Protein AF-A0A8H6Y6H4-F1 (afdb_monomer)

Secondary structure (DSSP, 8-state):
-------------------------------------------PPPP---TT-------GGGS---PPP-SS----------PPPHHHHHHTT--GGGSTT-GGGPSPP-PPTTSSHHHHHHHHHHHH---GGG-EEEEEE-TTSSHHHHHHHHHHHHHHTT-EEEEEE--TT-TTTSSSTTHHHHHHHHHHHH-HHHHHHHHHHHHHTGGGGGS-HHHHHIIIIIHHHHT-TT-SS--EEEEE-GGGSS-HHHHHHHHHHHHHHHHTTS---EEEEEE---HHHHHHHTSHHHHTTEEEEEE-SSHHHHHHHHHHHHHHHHHHHHHHHHTT----TTPSPHHHHHHHHHHTTT-HHHHHHHHHHHT-TTS-HHHHHHHHHHS-TT---TTHHHHHHHTTSS-TTHHHHHHHHHHHTTTT----S--------PPPP---------PPPP-----------PPPP-

pLDDT: mean 71.42, std 28.61, range [21.81, 98.69]

Foldseek 3Di:
DDDDDDDDDDDDDDDDDDDDDDDDDDDDDDDDDDDDDDDDDQDDDDDDDDPPDDDDDDDPVPDDPDDDDDDDDDDDDPPDPDPDWLLNLLVVLADLCFFLPRPLCPVPQAADPPAPVVVLVVLVVLLPDPDLLAQEEEEAEDPQLRQRNSLSVSLVVCVVVLQAQGEGAAAAPDPSRLACLSVLSNSLSSNLVSFVQLVVQQRVLCVVPVCLSRDDPLSSLCSSALRSLQVRVPRVDAHEYEYHALVSRPDLVRSLVVLVSVLVSSVVVSGRHRYYYYYYPDPSNVCSCPPPSNNSHYDYHYSDLDPSLLVSLLVVLVVLQVVLQVVVVVVVDHPDPCPPPPVLSVQQSVLQSSRNNSSVLLSCQLSPPVDHNVVSSVQVSPPDPPPPPNPPCVLVVVLVVAPPDVVSCVVVVVVVCVSRDPDDDDDDDDDDDDDDDDDDDDDDDDDDDDDDDDDDDDDDDDDDDD

Radius of gyration: 33.04 Å; Cα contacts (8 Å, |Δi|>4): 482; chains: 1; bounding box: 60×90×115 Å

Mean predicted aligned error: 16.74 Å

Structure (mmCIF, N/CA/C/O backbone):
data_AF-A0A8H6Y6H4-F1
#
_entry.id   AF-A0A8H6Y6H4-F1
#
loop_
_atom_site.group_PDB
_atom_site.id
_atom_site.type_symbol
_atom_site.label_atom_id
_atom_site.label_alt_id
_atom_site.label_comp_id
_atom_site.label_asym_id
_atom_site.label_entity_id
_atom_site.label_seq_id
_atom_site.pdbx_PDB_ins_code
_atom_site.Cartn_x
_atom_site.Cartn_y
_atom_site.Cartn_z
_atom_site.occupancy
_atom_site.B_iso_or_equiv
_atom_site.auth_seq_id
_atom_site.auth_comp_id
_atom_site.auth_asym_id
_atom_site.auth_atom_id
_atom_site.pdbx_PDB_model_num
ATOM 1 N N . MET A 1 1 ? 37.722 -38.431 31.604 1.00 31.05 1 MET A N 1
ATOM 2 C CA . MET A 1 1 ? 38.647 -39.088 32.553 1.00 31.05 1 MET A CA 1
ATOM 3 C C . MET A 1 1 ? 38.162 -38.817 33.965 1.00 31.05 1 MET A C 1
ATOM 5 O O . MET A 1 1 ? 37.673 -37.725 34.208 1.00 31.05 1 MET A O 1
ATOM 9 N N . VAL A 1 2 ? 38.359 -39.797 34.847 1.00 23.58 2 VAL A N 1
ATOM 10 C CA . VAL A 1 2 ? 38.025 -39.835 36.283 1.00 23.58 2 VAL A CA 1
ATOM 11 C C . VAL A 1 2 ? 36.608 -40.325 36.618 1.00 23.58 2 VAL A C 1
ATOM 13 O O . VAL A 1 2 ? 35.646 -39.587 36.787 1.00 23.58 2 VAL A O 1
ATOM 16 N N . THR A 1 3 ? 36.566 -41.650 36.706 1.00 21.91 3 THR A N 1
ATOM 17 C CA . THR A 1 3 ? 35.738 -42.531 37.537 1.00 21.91 3 THR A CA 1
ATOM 18 C C . THR A 1 3 ? 35.584 -42.085 38.996 1.00 21.91 3 THR A C 1
ATOM 20 O O . THR A 1 3 ? 36.552 -41.634 39.604 1.00 21.91 3 THR A O 1
ATOM 23 N N . GLY A 1 4 ? 34.426 -42.374 39.599 1.00 23.80 4 GLY A N 1
ATOM 24 C CA . GLY A 1 4 ? 34.220 -42.347 41.050 1.00 23.80 4 GLY A CA 1
ATOM 25 C C . GLY A 1 4 ? 33.046 -43.231 41.474 1.00 23.80 4 GLY A C 1
ATOM 26 O O . GLY A 1 4 ? 31.898 -42.810 41.428 1.00 23.80 4 GLY A O 1
ATOM 27 N N . ILE A 1 5 ? 33.354 -44.472 41.854 1.00 22.20 5 ILE A N 1
ATOM 28 C CA . ILE A 1 5 ? 32.448 -45.473 42.433 1.00 22.20 5 ILE A CA 1
ATOM 29 C C . ILE A 1 5 ? 32.286 -45.192 43.932 1.00 22.20 5 ILE A C 1
ATOM 31 O O . ILE A 1 5 ? 33.297 -45.054 44.615 1.00 22.20 5 ILE A O 1
ATOM 35 N N . VAL A 1 6 ? 31.057 -45.249 44.465 1.00 23.70 6 VAL A N 1
ATOM 36 C CA . VAL A 1 6 ? 30.813 -45.704 45.848 1.00 23.70 6 VAL A CA 1
ATOM 37 C C . VAL A 1 6 ? 29.593 -46.633 45.886 1.00 23.70 6 VAL A C 1
ATOM 39 O O . VAL A 1 6 ? 28.451 -46.224 45.708 1.00 23.70 6 VAL A O 1
ATOM 42 N N . THR A 1 7 ? 29.882 -47.909 46.129 1.00 22.78 7 THR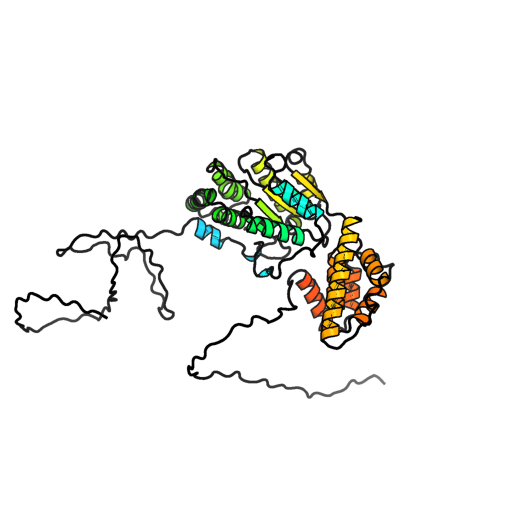 A N 1
ATOM 43 C CA . THR A 1 7 ? 29.000 -49.011 46.549 1.00 22.78 7 THR A CA 1
ATOM 44 C C . THR A 1 7 ? 28.592 -48.858 48.025 1.00 22.78 7 THR A C 1
ATOM 46 O O . THR A 1 7 ? 29.416 -48.471 48.847 1.00 22.78 7 THR A O 1
ATOM 49 N N . THR A 1 8 ? 27.369 -49.170 48.461 1.00 24.30 8 THR A N 1
ATOM 50 C CA . THR A 1 8 ? 26.893 -50.470 49.011 1.00 24.30 8 THR A CA 1
ATOM 51 C C . THR A 1 8 ? 25.542 -50.171 49.712 1.00 24.30 8 THR A C 1
ATOM 53 O O . THR A 1 8 ? 25.364 -49.068 50.212 1.00 24.30 8 THR A O 1
ATOM 56 N N . LYS A 1 9 ? 24.517 -51.033 49.755 1.00 23.69 9 LYS A N 1
ATOM 57 C CA . LYS A 1 9 ? 24.451 -52.327 50.457 1.00 23.69 9 LYS A CA 1
ATOM 58 C C . LYS A 1 9 ? 23.253 -53.159 49.964 1.00 23.69 9 LYS A C 1
ATOM 60 O O . LYS A 1 9 ? 22.159 -52.640 49.780 1.00 23.69 9 LYS A O 1
ATOM 65 N N . ARG A 1 10 ? 23.498 -54.466 49.822 1.00 25.36 10 ARG A N 1
ATOM 66 C CA . ARG A 1 10 ? 22.529 -55.557 49.618 1.00 25.36 10 ARG A CA 1
ATOM 67 C C . ARG A 1 10 ? 21.815 -55.947 50.922 1.00 25.36 10 ARG A C 1
ATOM 69 O O . ARG A 1 10 ? 22.465 -56.005 51.962 1.00 25.36 10 ARG A O 1
ATOM 76 N N . SER A 1 11 ? 20.579 -56.424 50.787 1.00 25.22 11 SER A N 1
ATOM 77 C CA . SER A 1 11 ? 20.034 -57.631 51.446 1.00 25.22 11 SER A CA 1
ATOM 78 C C . SER A 1 11 ? 18.883 -58.136 50.557 1.00 25.22 11 SER A C 1
ATOM 80 O O . SER A 1 11 ? 17.987 -57.355 50.266 1.00 25.22 11 SER A O 1
ATOM 82 N N . ALA A 1 12 ? 19.054 -59.256 49.835 1.00 25.62 12 ALA A N 1
ATOM 83 C CA . ALA A 1 12 ? 18.553 -60.605 50.184 1.00 25.62 12 ALA A CA 1
ATOM 84 C C . ALA A 1 12 ? 17.013 -60.608 50.337 1.00 25.62 12 ALA A C 1
ATOM 86 O O . ALA A 1 12 ? 16.502 -59.826 51.121 1.00 25.62 12 ALA A O 1
ATOM 87 N N . SER A 1 13 ? 16.195 -61.401 49.644 1.00 26.14 13 SER A N 1
ATOM 88 C CA . SER A 1 13 ? 16.340 -62.765 49.122 1.00 26.14 13 SER A CA 1
ATOM 89 C C . SER A 1 13 ? 15.059 -63.122 48.341 1.00 26.14 13 SER A C 1
ATOM 91 O O . SER A 1 13 ? 13.969 -62.786 48.797 1.00 26.14 13 SER A O 1
ATOM 93 N N . GLU A 1 14 ? 15.184 -63.826 47.217 1.00 26.72 14 GLU A N 1
ATOM 94 C CA . GLU A 1 14 ? 14.102 -64.612 46.591 1.00 26.72 14 GLU A CA 1
ATOM 95 C C . GLU A 1 14 ? 13.807 -65.880 47.429 1.00 26.72 14 GLU A C 1
ATOM 97 O O . GLU A 1 14 ? 14.685 -66.320 48.182 1.00 26.72 14 GLU A O 1
ATOM 102 N N . PRO A 1 15 ? 12.597 -66.471 47.338 1.00 28.45 15 PRO A N 1
ATOM 103 C CA . PRO A 1 15 ? 12.405 -67.525 46.337 1.00 28.45 15 PRO A CA 1
ATOM 104 C C . PRO A 1 15 ? 11.053 -67.503 45.605 1.00 28.45 15 PRO A C 1
ATOM 106 O O . PRO A 1 15 ? 10.024 -67.065 46.114 1.00 28.45 15 PRO A O 1
ATOM 109 N N . ALA A 1 16 ? 11.110 -68.055 44.395 1.00 26.39 16 ALA A N 1
ATOM 110 C CA . ALA A 1 16 ? 10.005 -68.410 43.523 1.00 26.39 16 ALA A CA 1
ATOM 111 C C . ALA A 1 16 ? 9.009 -69.388 44.166 1.00 26.39 16 ALA A C 1
ATOM 113 O O . ALA A 1 16 ? 9.412 -70.307 44.877 1.00 26.39 16 ALA A O 1
ATOM 114 N N . LEU A 1 17 ? 7.730 -69.249 43.806 1.00 26.81 17 LEU A N 1
ATOM 115 C CA . LEU A 1 17 ? 6.757 -70.339 43.799 1.00 26.81 17 LEU A CA 1
ATOM 116 C C . LEU A 1 17 ? 5.794 -70.151 42.622 1.00 26.81 17 LEU A C 1
ATOM 118 O O . LEU A 1 17 ? 5.051 -69.176 42.536 1.00 26.81 17 LEU A O 1
ATOM 122 N N . ASP A 1 18 ? 5.879 -71.126 41.727 1.00 24.56 18 ASP A N 1
ATOM 123 C CA . ASP A 1 18 ? 4.984 -71.434 40.621 1.00 24.56 18 ASP A CA 1
ATOM 124 C C . ASP A 1 18 ? 3.593 -71.806 41.164 1.00 24.56 18 ASP A C 1
ATOM 126 O O . ASP A 1 18 ? 3.503 -72.597 42.106 1.00 24.56 18 ASP A O 1
ATOM 130 N N . ASN A 1 19 ? 2.511 -71.293 40.566 1.00 26.91 19 ASN A N 1
ATOM 131 C CA . ASN A 1 19 ? 1.273 -72.067 40.456 1.00 26.91 19 ASN A CA 1
ATOM 132 C C . ASN A 1 19 ? 0.303 -71.524 39.394 1.00 26.91 19 ASN A C 1
ATOM 134 O O . ASN A 1 19 ? -0.298 -70.460 39.503 1.00 26.91 19 ASN A O 1
ATOM 138 N N . THR A 1 20 ? 0.180 -72.376 38.386 1.00 25.30 20 THR A N 1
ATOM 139 C CA . THR A 1 20 ? -0.821 -72.570 37.336 1.00 25.30 20 THR A CA 1
ATOM 140 C C . THR A 1 20 ? -2.286 -72.153 37.579 1.00 25.30 20 THR A C 1
ATOM 142 O O . THR A 1 20 ? -2.821 -72.234 38.680 1.00 25.30 20 THR A O 1
ATOM 145 N N . ASN A 1 21 ? -2.936 -71.910 36.428 1.00 24.62 21 ASN A N 1
ATOM 146 C CA . ASN A 1 21 ? -4.364 -72.002 36.085 1.00 24.62 21 ASN A CA 1
ATOM 147 C C . ASN A 1 21 ? -5.289 -70.787 36.287 1.00 24.62 21 ASN A C 1
ATOM 149 O O . ASN A 1 21 ? -5.887 -70.593 37.338 1.00 24.62 21 ASN A O 1
ATOM 153 N N . SER A 1 22 ? -5.590 -70.120 35.162 1.00 24.97 22 SER A N 1
ATOM 154 C CA . SER A 1 22 ? -6.857 -70.249 34.400 1.00 24.97 22 SER A CA 1
ATOM 155 C C . SER A 1 22 ? -7.453 -68.902 33.965 1.00 24.97 22 SER A C 1
ATOM 157 O O . SER A 1 22 ? -7.607 -67.996 34.775 1.00 24.97 22 SER A O 1
ATOM 159 N N . GLY A 1 23 ? -7.849 -68.810 32.689 1.00 24.69 23 GLY A N 1
ATOM 160 C CA . GLY A 1 23 ? -8.865 -67.855 32.229 1.00 24.69 23 GLY A CA 1
ATOM 161 C C . GLY A 1 23 ? -8.412 -66.829 31.189 1.00 24.69 23 GLY A C 1
ATOM 162 O O . GLY A 1 23 ? -7.729 -65.866 31.507 1.00 24.69 23 GLY A O 1
ATOM 163 N N . ASP A 1 24 ? -8.863 -67.046 29.954 1.00 28.41 24 ASP A N 1
ATOM 164 C CA . ASP A 1 24 ? -8.923 -66.119 28.818 1.00 28.41 24 ASP A CA 1
ATOM 165 C C . ASP A 1 24 ? -9.086 -64.623 29.152 1.00 28.41 24 ASP A C 1
ATOM 167 O O . ASP A 1 24 ? -10.082 -64.238 29.759 1.00 28.41 24 ASP A O 1
ATOM 171 N N . SER A 1 25 ? -8.237 -63.764 28.566 1.00 26.22 25 SER A N 1
ATOM 172 C CA . SER A 1 25 ? -8.700 -62.532 27.898 1.00 26.22 25 SER A CA 1
ATOM 173 C C . SER A 1 25 ? -7.580 -61.806 27.138 1.00 26.22 25 SER A C 1
ATOM 175 O O . SER A 1 25 ? -6.639 -61.296 27.733 1.00 26.22 25 SER A O 1
ATOM 177 N N . ARG A 1 26 ? -7.739 -61.756 25.809 1.00 29.70 26 ARG A N 1
ATOM 178 C CA . ARG A 1 26 ? -7.339 -60.706 24.846 1.00 29.70 26 ARG A CA 1
ATOM 179 C C . ARG A 1 26 ? -6.218 -59.733 25.268 1.00 29.70 26 ARG A C 1
ATOM 181 O O . ARG A 1 26 ? -6.426 -58.853 26.093 1.00 29.70 26 ARG A O 1
ATOM 188 N N . ASN A 1 27 ? -5.102 -59.807 24.537 1.00 26.27 27 ASN A N 1
ATOM 189 C CA . ASN A 1 27 ? -4.049 -58.790 24.453 1.00 26.27 27 ASN A CA 1
ATOM 190 C C . ASN A 1 27 ? -4.620 -57.369 24.268 1.00 26.27 27 ASN A C 1
ATOM 192 O O . ASN A 1 27 ? -4.969 -56.978 23.153 1.00 26.27 27 ASN A O 1
ATOM 196 N N . SER A 1 28 ? -4.646 -56.576 25.335 1.00 26.69 28 SER A N 1
ATOM 197 C CA . SER A 1 28 ? -4.606 -55.117 25.254 1.00 26.69 28 SER A CA 1
ATOM 198 C C . SER A 1 28 ? -3.148 -54.688 25.398 1.00 26.69 28 SER A C 1
ATOM 200 O O . SER A 1 28 ? -2.573 -54.773 26.482 1.00 26.69 28 SER A O 1
ATOM 202 N N . ILE A 1 29 ? -2.529 -54.270 24.294 1.00 26.25 29 ILE A N 1
ATOM 203 C CA . ILE A 1 29 ? -1.207 -53.643 24.320 1.00 26.25 29 ILE A CA 1
ATOM 204 C C . ILE A 1 29 ? -1.395 -52.248 24.922 1.00 26.25 29 ILE A C 1
ATOM 206 O O . ILE A 1 29 ? -1.875 -51.338 24.250 1.00 26.25 29 ILE A O 1
ATOM 210 N N . SER A 1 30 ? -1.056 -52.089 26.198 1.00 25.56 30 SER A N 1
ATOM 211 C CA . SER A 1 30 ? -0.892 -50.771 26.811 1.00 25.56 30 SER A CA 1
ATOM 212 C C . SER A 1 30 ? 0.432 -50.171 26.322 1.00 25.56 30 SER A C 1
ATOM 214 O O . SER A 1 30 ? 1.448 -50.869 26.370 1.00 25.56 30 SER A O 1
ATOM 216 N N . PRO A 1 31 ? 0.480 -48.910 25.861 1.00 25.75 31 PRO A N 1
ATOM 217 C CA . PRO A 1 31 ? 1.751 -48.267 25.563 1.00 25.75 31 PRO A CA 1
ATOM 218 C C . PRO A 1 31 ? 2.523 -48.051 26.871 1.00 25.75 31 PRO A C 1
ATOM 220 O O . PRO A 1 31 ? 2.048 -47.377 27.784 1.00 25.75 31 PRO A O 1
ATOM 223 N N . ILE A 1 32 ? 3.715 -48.641 26.963 1.00 23.28 32 ILE A N 1
ATOM 224 C CA . ILE A 1 32 ? 4.702 -48.305 27.990 1.00 23.28 32 ILE A CA 1
ATOM 225 C C . ILE A 1 32 ? 5.342 -46.985 27.551 1.00 23.28 32 ILE A C 1
ATOM 227 O O . ILE A 1 32 ? 5.980 -46.932 26.502 1.00 23.28 32 ILE A O 1
ATOM 231 N N . ILE A 1 33 ? 5.148 -45.920 28.327 1.00 28.67 33 ILE A N 1
ATOM 232 C CA . ILE A 1 33 ? 5.864 -44.651 28.158 1.00 28.67 33 ILE A CA 1
ATOM 233 C C . ILE A 1 33 ? 6.841 -44.541 29.328 1.00 28.67 33 ILE A C 1
ATOM 235 O O . ILE A 1 33 ? 6.430 -44.290 30.459 1.00 28.67 33 ILE A O 1
ATOM 239 N N . GLU A 1 34 ? 8.127 -44.765 29.067 1.00 21.81 34 GLU A N 1
ATOM 240 C CA . GLU A 1 34 ? 9.200 -44.434 30.009 1.00 21.81 34 GLU A CA 1
ATOM 241 C C . GLU A 1 34 ? 9.564 -42.951 29.874 1.00 21.81 34 GLU A C 1
ATOM 243 O O . GLU A 1 34 ? 9.647 -42.422 28.764 1.00 21.81 34 GLU A O 1
ATOM 248 N N . TYR A 1 35 ? 9.794 -42.274 31.002 1.00 29.50 35 TYR A N 1
ATOM 249 C CA . TYR A 1 35 ? 10.308 -40.905 31.020 1.00 29.50 35 TYR A CA 1
ATOM 250 C C . TYR A 1 35 ? 11.391 -40.750 32.092 1.00 29.50 35 TYR A C 1
ATOM 252 O O . TYR A 1 35 ? 11.160 -41.045 33.265 1.00 29.50 35 TYR A O 1
ATOM 260 N N . GLU A 1 36 ? 12.548 -40.215 31.698 1.00 25.03 36 GLU A N 1
ATOM 261 C CA . GLU A 1 36 ? 13.530 -39.613 32.602 1.00 25.03 36 GLU A CA 1
ATOM 262 C C . GLU A 1 36 ? 13.426 -38.087 32.489 1.00 25.03 36 GLU A C 1
ATOM 264 O O . GLU A 1 36 ? 13.745 -37.496 31.460 1.00 25.03 36 GLU A O 1
ATOM 269 N N . GLY A 1 37 ? 12.975 -37.422 33.555 1.00 28.97 37 GLY A N 1
ATOM 270 C CA . GLY A 1 37 ? 12.927 -35.963 33.604 1.00 28.97 37 GLY A CA 1
ATOM 271 C C . GLY A 1 37 ? 12.685 -35.439 35.015 1.00 28.97 37 GLY A C 1
ATOM 272 O O . GLY A 1 37 ? 11.603 -35.599 35.570 1.00 28.97 37 GLY A O 1
ATOM 273 N N . ARG A 1 38 ? 13.704 -34.801 35.605 1.00 29.42 38 ARG A N 1
ATOM 274 C CA . ARG A 1 38 ? 13.594 -34.031 36.852 1.00 29.42 38 ARG A CA 1
ATOM 275 C C . ARG A 1 38 ? 13.197 -32.592 36.521 1.00 29.42 38 ARG A C 1
ATOM 277 O O . ARG A 1 38 ? 13.996 -31.877 35.925 1.00 29.42 38 ARG A O 1
ATOM 284 N N . GLY A 1 39 ? 12.029 -32.146 36.976 1.00 30.77 39 GLY A N 1
ATOM 285 C CA . GLY A 1 39 ? 11.681 -30.722 37.003 1.00 30.77 39 GLY A CA 1
ATOM 286 C C . GLY A 1 39 ? 10.178 -30.459 37.047 1.00 30.77 39 GLY A C 1
ATOM 287 O O . GLY A 1 39 ? 9.435 -30.975 36.221 1.00 30.77 39 GLY A O 1
ATOM 288 N N . ASN A 1 40 ? 9.738 -29.639 38.005 1.00 32.84 40 ASN A N 1
ATOM 289 C CA . ASN A 1 40 ? 8.357 -29.167 38.112 1.00 32.84 40 ASN A CA 1
ATOM 290 C C . ASN A 1 40 ? 8.086 -28.099 37.039 1.00 32.84 40 ASN A C 1
ATOM 292 O O . ASN A 1 40 ? 8.484 -26.947 37.201 1.00 32.84 40 ASN A O 1
ATOM 296 N N . GLY A 1 41 ? 7.395 -28.475 35.966 1.00 28.98 41 GLY A N 1
ATOM 297 C CA . GLY A 1 41 ? 6.885 -27.563 34.943 1.00 28.98 41 GLY A CA 1
ATOM 298 C C . GLY A 1 41 ? 5.730 -28.214 34.184 1.00 28.98 41 GLY A C 1
ATOM 299 O O . GLY A 1 41 ? 5.755 -29.418 33.944 1.00 28.98 41 GLY A O 1
ATOM 300 N N . ALA A 1 42 ? 4.693 -27.439 33.859 1.00 29.33 42 ALA A N 1
ATOM 301 C CA . ALA A 1 42 ? 3.550 -27.915 33.085 1.00 29.33 42 ALA A CA 1
ATOM 302 C C . ALA A 1 42 ? 4.004 -28.373 31.687 1.00 29.33 42 ALA A C 1
ATOM 304 O O . ALA A 1 42 ? 4.688 -27.632 30.984 1.00 29.33 42 ALA A O 1
ATOM 305 N N . VAL A 1 43 ? 3.622 -29.590 31.295 1.00 32.25 43 VAL A N 1
ATOM 306 C CA . VAL A 1 43 ? 3.960 -30.182 29.994 1.00 32.25 43 VAL A CA 1
ATOM 307 C C . VAL A 1 43 ? 2.714 -30.151 29.111 1.00 32.25 43 VAL A C 1
ATOM 309 O O . VAL A 1 43 ? 1.717 -30.800 29.423 1.00 32.25 43 VAL A O 1
ATOM 312 N N . CYS A 1 44 ? 2.762 -29.396 28.013 1.00 27.83 44 CYS A N 1
ATOM 313 C CA . CYS A 1 44 ? 1.753 -29.466 26.957 1.00 27.83 44 CYS A CA 1
ATOM 314 C C . CYS A 1 44 ? 2.091 -30.626 26.014 1.00 27.83 44 CYS A C 1
ATOM 316 O O . CYS A 1 44 ? 3.171 -30.647 25.427 1.00 27.83 44 CYS A O 1
ATOM 318 N N . PHE A 1 45 ? 1.159 -31.561 25.837 1.00 33.19 45 PHE A N 1
ATOM 319 C CA . PHE A 1 45 ? 1.259 -32.603 24.816 1.00 33.19 45 PHE A CA 1
ATOM 320 C C . PHE A 1 45 ? 0.418 -32.209 23.601 1.00 33.19 45 PHE A C 1
ATOM 322 O O . PHE A 1 45 ? -0.785 -31.982 23.725 1.00 33.19 45 PHE A O 1
ATOM 329 N N . THR A 1 46 ? 1.033 -32.160 22.421 1.00 28.44 46 THR A N 1
ATOM 330 C CA . THR A 1 46 ? 0.320 -32.173 21.139 1.00 28.44 46 THR A CA 1
ATOM 331 C C . THR A 1 46 ? 0.284 -33.616 20.621 1.00 28.44 46 THR A C 1
ATOM 333 O O . THR A 1 46 ? 1.319 -34.288 20.633 1.00 28.44 46 THR A O 1
ATOM 336 N N . PRO A 1 47 ? -0.868 -34.157 20.183 1.00 28.86 47 PRO A N 1
ATOM 337 C CA . PRO A 1 47 ? -0.894 -35.494 19.602 1.00 28.86 47 PRO A CA 1
ATOM 338 C C . PRO A 1 47 ? -0.192 -35.472 18.238 1.00 28.86 47 PRO A C 1
ATOM 340 O O . PRO A 1 47 ? -0.660 -34.820 17.306 1.00 28.86 47 PRO A O 1
ATOM 343 N N . SER A 1 48 ? 0.919 -36.197 18.106 1.00 25.84 48 SER A N 1
ATOM 344 C CA . SER A 1 48 ? 1.491 -36.541 16.801 1.00 25.84 48 SER A CA 1
ATOM 345 C C . SER A 1 48 ? 0.690 -37.706 16.216 1.00 25.84 48 SER A C 1
ATOM 347 O O . SER A 1 48 ? 0.687 -38.803 16.779 1.00 25.84 48 SER A O 1
ATOM 349 N N . MET A 1 49 ? -0.032 -37.471 15.117 1.00 30.00 49 MET A N 1
ATOM 350 C CA . MET A 1 49 ? -0.696 -38.541 14.370 1.00 30.00 49 MET A CA 1
ATOM 351 C C . MET A 1 49 ? 0.319 -39.255 13.472 1.00 30.00 49 MET A C 1
ATOM 353 O O . MET A 1 49 ? 0.875 -38.661 12.551 1.00 30.00 49 MET A O 1
ATOM 357 N N . HIS A 1 50 ? 0.543 -40.543 13.735 1.00 27.36 50 HIS A N 1
ATOM 358 C CA . HIS A 1 50 ? 1.294 -41.435 12.849 1.00 27.36 50 HIS A CA 1
ATOM 359 C C . HIS A 1 50 ? 0.424 -41.805 11.622 1.00 27.36 50 HIS A C 1
ATOM 361 O O . HIS A 1 50 ? -0.787 -41.963 11.796 1.00 27.36 50 HIS A O 1
ATOM 367 N N . PRO A 1 51 ? 0.980 -42.006 10.407 1.00 28.94 51 PRO A N 1
ATOM 368 C CA . PRO A 1 51 ? 0.186 -42.056 9.168 1.00 28.94 51 PRO A CA 1
ATOM 369 C C . PRO A 1 51 ? -0.748 -43.266 8.974 1.00 28.94 51 PRO A C 1
ATOM 371 O O . PRO A 1 51 ? -1.456 -43.299 7.976 1.00 28.94 51 PRO A O 1
ATOM 374 N N . ASP A 1 52 ? -0.792 -44.234 9.898 1.00 31.98 52 ASP A N 1
ATOM 375 C CA . ASP A 1 52 ? -1.509 -45.511 9.703 1.00 31.98 52 ASP A CA 1
ATOM 376 C C . ASP A 1 52 ? -2.611 -45.819 10.741 1.00 31.98 52 ASP A C 1
ATOM 378 O O . ASP A 1 52 ? -3.150 -46.928 10.783 1.00 31.98 52 ASP A O 1
ATOM 382 N N . ALA A 1 53 ? -3.016 -44.855 11.573 1.00 32.25 53 ALA A N 1
ATOM 383 C CA . ALA A 1 53 ? -4.120 -45.066 12.513 1.00 32.25 53 ALA A CA 1
ATOM 384 C C . ALA A 1 53 ? -5.483 -44.783 11.850 1.00 32.25 53 ALA A C 1
ATOM 386 O O . ALA A 1 53 ? -5.898 -43.635 11.696 1.00 32.25 53 ALA A O 1
ATOM 387 N N . ARG A 1 54 ? -6.199 -45.848 11.461 1.00 31.64 54 ARG A N 1
ATOM 388 C CA . ARG A 1 54 ? -7.611 -45.784 11.036 1.00 31.64 54 ARG A CA 1
ATOM 389 C C . ARG A 1 54 ? -8.478 -45.139 12.122 1.00 31.64 54 ARG A C 1
ATOM 391 O O . ARG A 1 54 ? -8.320 -45.455 13.296 1.00 31.64 54 ARG A O 1
ATOM 398 N N . GLU A 1 55 ? -9.409 -44.286 11.689 1.00 37.28 55 GLU A N 1
ATOM 399 C CA . GLU A 1 55 ? -10.373 -43.532 12.502 1.00 37.28 55 GLU A CA 1
ATOM 400 C C . GLU A 1 55 ? -10.912 -44.310 13.718 1.00 37.28 55 GLU A C 1
ATOM 402 O O . GLU A 1 55 ? -11.846 -45.107 13.616 1.00 37.28 55 GLU A O 1
ATOM 407 N N . SER A 1 56 ? -10.383 -44.010 14.902 1.00 33.78 56 SER A N 1
ATOM 408 C CA . SER A 1 56 ? -11.080 -44.242 16.163 1.00 33.78 56 SER A CA 1
ATOM 409 C C . SER A 1 56 ? -11.502 -42.887 16.720 1.00 33.78 56 SER A C 1
ATOM 411 O O . SER A 1 56 ? -10.653 -42.061 17.057 1.00 33.78 56 SER A O 1
ATOM 413 N N . ARG A 1 57 ? -12.817 -42.643 16.790 1.00 31.39 57 ARG A N 1
ATOM 414 C CA . ARG A 1 57 ? -13.392 -41.459 17.444 1.00 31.39 57 ARG A CA 1
ATOM 415 C C . ARG A 1 57 ? -12.886 -41.393 18.881 1.00 31.39 57 ARG A C 1
ATOM 417 O O . ARG A 1 57 ? -13.230 -42.250 19.686 1.00 31.39 57 ARG A O 1
ATOM 424 N N . PHE A 1 58 ? -12.096 -40.374 19.191 1.00 37.62 58 PHE A N 1
ATOM 425 C CA . PHE A 1 58 ? -11.699 -40.075 20.559 1.00 37.62 58 PHE A CA 1
ATOM 426 C C . PHE A 1 58 ? -12.853 -39.319 21.230 1.00 37.62 58 PHE A C 1
ATOM 428 O O . PHE A 1 58 ? -13.210 -38.227 20.787 1.00 37.62 58 PHE A O 1
ATOM 435 N N . ASN A 1 59 ? -13.482 -39.908 22.248 1.00 33.44 59 ASN A N 1
ATOM 436 C CA . ASN A 1 59 ? -14.508 -39.235 23.039 1.00 33.44 59 ASN A CA 1
ATOM 437 C C . ASN A 1 59 ? -13.838 -38.608 24.279 1.00 33.44 59 ASN A C 1
ATOM 439 O O . ASN A 1 59 ? -13.212 -39.337 25.048 1.00 33.44 59 ASN A O 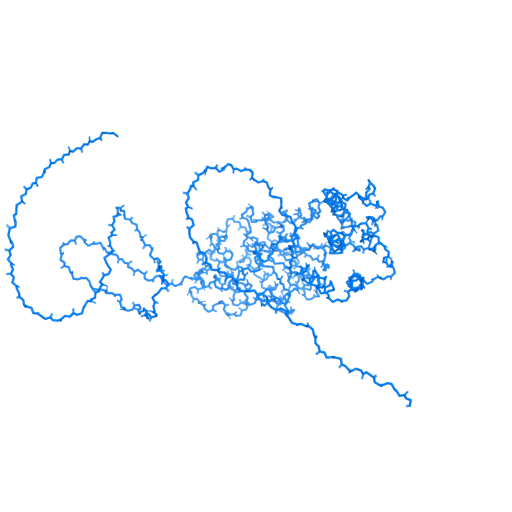1
ATOM 443 N N . PRO A 1 60 ? -13.953 -37.289 24.528 1.00 36.62 60 PRO A N 1
ATOM 444 C CA . PRO A 1 60 ? -13.318 -36.633 25.680 1.00 36.62 60 PRO A CA 1
ATOM 445 C C . PRO A 1 60 ? -13.755 -37.178 27.051 1.00 36.62 60 PRO A C 1
ATOM 447 O O . PRO A 1 60 ? -13.103 -36.903 28.054 1.00 36.62 60 PRO A O 1
ATOM 450 N N . ALA A 1 61 ? -14.851 -37.942 27.100 1.00 38.78 61 ALA A N 1
ATOM 451 C CA . ALA A 1 61 ? -15.354 -38.603 28.302 1.00 38.78 61 ALA A CA 1
ATOM 452 C C . ALA A 1 61 ? -14.600 -39.898 28.676 1.00 38.78 61 ALA A C 1
ATOM 454 O O . ALA A 1 61 ? -14.793 -40.395 29.782 1.00 38.78 61 ALA A O 1
ATOM 455 N N . ASP A 1 62 ? -13.737 -40.424 27.799 1.00 38.59 62 ASP A N 1
ATOM 456 C CA . ASP A 1 62 ? -13.027 -41.696 28.014 1.00 38.59 62 ASP A CA 1
ATOM 457 C C . ASP A 1 62 ? -11.669 -41.524 28.725 1.00 38.59 62 ASP A C 1
ATOM 459 O O . ASP A 1 62 ? -10.898 -42.477 28.847 1.00 38.59 62 ASP A O 1
ATOM 463 N N . ILE A 1 63 ? -11.354 -40.320 29.220 1.00 41.75 63 ILE A N 1
ATOM 464 C CA . ILE A 1 63 ? -10.172 -40.099 30.063 1.00 41.75 63 ILE A CA 1
ATOM 465 C C . ILE A 1 63 ? -10.459 -40.714 31.445 1.00 41.75 63 ILE A C 1
ATOM 467 O O . ILE A 1 63 ? -11.391 -40.264 32.117 1.00 41.75 63 ILE A O 1
ATOM 471 N N . PRO A 1 64 ? -9.684 -41.709 31.918 1.00 35.12 64 PRO A N 1
ATOM 472 C CA . PRO A 1 64 ? -9.923 -42.310 33.224 1.00 35.12 64 PRO A CA 1
ATOM 473 C C . PRO A 1 64 ? -9.735 -41.262 34.331 1.00 35.12 64 PRO A C 1
ATOM 475 O O . PRO A 1 64 ? -8.633 -40.763 34.543 1.00 35.12 64 PRO A O 1
ATOM 478 N N . THR A 1 65 ? -10.804 -40.934 35.059 1.00 37.94 65 THR A N 1
ATOM 479 C CA . THR A 1 65 ? -10.790 -39.983 36.190 1.00 37.94 65 THR A CA 1
ATOM 480 C C . THR A 1 65 ? -10.551 -40.648 37.549 1.00 37.94 65 THR A C 1
ATOM 482 O O . THR A 1 65 ? -10.631 -39.988 38.583 1.00 37.94 65 THR A O 1
ATOM 485 N N . THR A 1 66 ? -10.199 -41.936 37.579 1.00 35.09 66 THR A N 1
ATOM 486 C CA . THR A 1 66 ? -9.970 -42.678 38.829 1.00 35.09 66 THR A CA 1
ATOM 487 C C . THR A 1 66 ? -8.661 -43.453 38.781 1.00 35.09 66 THR A C 1
ATOM 489 O O . THR A 1 66 ? -8.526 -44.402 38.013 1.00 35.09 66 THR A O 1
ATOM 492 N N . PHE A 1 67 ? -7.716 -43.080 39.648 1.00 40.09 67 PHE A N 1
ATOM 493 C CA . PHE A 1 67 ? -6.543 -43.887 39.984 1.00 40.09 67 PHE A CA 1
ATOM 494 C C . PHE A 1 67 ? -6.756 -44.521 41.363 1.00 40.09 67 PHE A C 1
ATOM 496 O O . PHE A 1 67 ? -6.945 -43.811 42.351 1.00 40.09 67 PHE A O 1
ATOM 503 N N . ASN A 1 68 ? -6.719 -45.855 41.441 1.00 37.03 68 ASN A N 1
ATOM 504 C CA . ASN A 1 68 ? -6.685 -46.562 42.720 1.00 37.03 68 ASN A CA 1
ATOM 505 C C . ASN A 1 68 ? -5.273 -46.481 43.314 1.00 37.03 68 ASN A C 1
ATOM 507 O O . ASN A 1 68 ? -4.288 -46.831 42.669 1.00 37.03 68 ASN A O 1
ATOM 511 N N . SER A 1 69 ? -5.201 -45.998 44.554 1.00 35.88 69 SER A N 1
ATOM 512 C CA . SER A 1 69 ? -3.969 -45.781 45.311 1.00 35.88 69 SER A CA 1
ATOM 513 C C . SER A 1 69 ? -3.345 -47.095 45.781 1.00 35.88 69 SER A C 1
ATOM 515 O O . SER A 1 69 ? -3.983 -47.858 46.507 1.00 35.88 69 SER A O 1
ATOM 517 N N . VAL A 1 70 ? -2.068 -47.305 45.452 1.00 37.91 70 VAL A N 1
ATOM 518 C CA . VAL A 1 70 ? -1.165 -48.157 46.235 1.00 37.91 70 VAL A CA 1
ATOM 519 C C . VAL A 1 70 ? 0.141 -47.387 46.448 1.00 37.91 70 VAL A C 1
ATOM 521 O O . VAL A 1 70 ? 1.019 -47.385 45.597 1.00 37.91 70 VAL A O 1
ATOM 524 N N . GLY A 1 71 ? 0.220 -46.684 47.583 1.00 44.47 71 GLY A N 1
ATOM 525 C CA . GLY A 1 71 ? 1.455 -46.238 48.243 1.00 44.47 71 GLY A CA 1
ATOM 526 C C . GLY A 1 71 ? 2.516 -45.527 47.389 1.00 44.47 71 GLY A C 1
ATOM 527 O O . GLY A 1 71 ? 3.512 -46.134 47.014 1.00 44.47 71 GLY A O 1
ATOM 528 N N . GLY A 1 72 ? 2.382 -44.214 47.193 1.00 38.38 72 GLY A N 1
ATOM 529 C CA . GLY A 1 72 ? 3.450 -43.363 46.654 1.00 38.38 72 GLY A CA 1
ATOM 530 C C . GLY A 1 72 ? 2.984 -41.920 46.464 1.00 38.38 72 GLY A C 1
ATOM 531 O O . GLY A 1 72 ? 1.814 -41.700 46.166 1.00 38.38 72 GLY A O 1
ATOM 532 N N . ASN A 1 73 ? 3.870 -40.944 46.696 1.00 42.91 73 ASN A N 1
ATOM 533 C CA . ASN A 1 73 ? 3.574 -39.503 46.701 1.00 42.91 73 ASN A CA 1
ATOM 534 C C . ASN A 1 73 ? 2.657 -39.058 45.545 1.00 42.91 73 ASN A C 1
ATOM 536 O O . ASN A 1 73 ? 2.968 -39.248 44.370 1.00 42.91 73 ASN A O 1
ATOM 540 N N . MET A 1 74 ? 1.538 -38.423 45.902 1.00 41.78 74 MET A N 1
ATOM 541 C CA . MET A 1 74 ? 0.529 -37.938 44.965 1.00 41.78 74 MET A CA 1
ATOM 542 C C . MET A 1 74 ? 1.060 -36.716 44.205 1.00 41.78 74 MET A C 1
ATOM 544 O O . MET A 1 74 ? 1.170 -35.630 44.770 1.00 41.78 74 MET A O 1
ATOM 548 N N . THR A 1 75 ? 1.373 -36.885 42.920 1.00 48.75 75 THR A N 1
ATOM 549 C CA . THR A 1 75 ? 1.603 -35.757 42.006 1.00 48.75 75 THR A CA 1
ATOM 550 C C . THR A 1 75 ? 0.306 -35.544 41.235 1.00 48.75 75 THR A C 1
ATOM 552 O O . THR A 1 75 ? -0.060 -36.360 40.393 1.00 48.75 75 THR A O 1
ATOM 555 N N . GLN A 1 76 ? -0.447 -34.498 41.578 1.00 42.31 76 GLN A N 1
ATOM 556 C CA . GLN A 1 76 ? -1.721 -34.191 40.929 1.00 42.31 76 GLN A CA 1
ATOM 557 C C . GLN A 1 76 ? -1.450 -33.580 39.545 1.00 42.31 76 GLN A C 1
ATOM 559 O O . GLN A 1 76 ? -1.184 -32.388 39.424 1.00 42.31 76 GLN A O 1
ATOM 564 N N . LEU A 1 77 ? -1.489 -34.403 38.497 1.00 45.06 77 LEU A N 1
ATOM 565 C CA . LEU A 1 77 ? -1.459 -33.949 37.106 1.00 45.06 77 LEU A CA 1
ATOM 566 C C . LEU A 1 77 ? -2.883 -33.557 36.688 1.00 45.06 77 LEU A C 1
ATOM 568 O O . LEU A 1 77 ? -3.701 -34.413 36.357 1.00 45.06 77 LEU A O 1
ATOM 572 N N . SER A 1 78 ? -3.203 -32.261 36.728 1.00 38.97 78 SER A N 1
ATOM 573 C CA . SER A 1 78 ? -4.438 -31.745 36.133 1.00 38.97 78 SER A CA 1
ATOM 574 C C . SER A 1 78 ? -4.270 -31.668 34.615 1.00 38.97 78 SER A C 1
ATOM 576 O O . SER A 1 78 ? -3.637 -30.745 34.101 1.00 38.97 78 SER A O 1
ATOM 578 N N . ILE A 1 79 ? -4.824 -32.635 33.888 1.00 46.50 79 ILE A N 1
ATOM 579 C CA . ILE A 1 79 ? -4.937 -32.553 32.430 1.00 46.50 79 ILE A CA 1
ATOM 580 C C . ILE A 1 79 ? -6.148 -31.671 32.122 1.00 46.50 79 ILE A C 1
ATOM 582 O O . ILE A 1 79 ? -7.283 -32.140 32.080 1.00 46.50 79 ILE A O 1
ATOM 586 N N . THR A 1 80 ? -5.920 -30.372 31.951 1.00 49.31 80 THR A N 1
ATOM 587 C CA . THR A 1 80 ? -6.951 -29.470 31.434 1.00 49.31 80 THR A CA 1
ATOM 588 C C . THR A 1 80 ? -6.997 -29.653 29.923 1.00 49.31 80 THR A C 1
ATOM 590 O O . THR A 1 80 ? -6.038 -29.313 29.231 1.00 49.31 80 THR A O 1
ATOM 593 N N . ALA A 1 81 ? -8.094 -30.199 29.393 1.00 47.47 81 ALA A N 1
ATOM 594 C CA . ALA A 1 81 ? -8.366 -30.124 27.963 1.00 47.47 81 ALA A CA 1
ATOM 595 C C . ALA A 1 81 ? -8.500 -28.639 27.598 1.00 47.47 81 ALA A C 1
ATOM 597 O O . ALA A 1 81 ? -9.511 -28.007 27.906 1.00 47.47 81 ALA A O 1
ATOM 598 N N . CYS A 1 82 ? -7.447 -28.055 27.027 1.00 58.38 82 CYS A N 1
ATOM 599 C CA . CYS A 1 82 ? -7.474 -26.669 26.589 1.00 58.38 82 CYS A CA 1
ATOM 600 C C . CYS A 1 82 ? -8.420 -26.606 25.385 1.00 58.38 82 CYS A C 1
ATOM 602 O O . CYS A 1 82 ? -8.135 -27.190 24.338 1.00 58.38 82 CYS A O 1
ATOM 604 N N . GLY A 1 83 ? -9.588 -25.984 25.556 1.00 68.06 83 GLY A N 1
ATOM 605 C CA . GLY A 1 83 ? -10.463 -25.682 24.428 1.00 68.06 83 GLY A CA 1
ATOM 606 C C . GLY A 1 83 ? -9.722 -24.825 23.399 1.00 68.06 83 GLY A C 1
ATOM 607 O O . GLY A 1 83 ? -8.753 -24.150 23.737 1.00 68.06 83 GLY A O 1
ATOM 608 N N . GLU A 1 84 ? -10.174 -24.856 22.145 1.00 82.56 84 GLU A N 1
ATOM 609 C CA . GLU A 1 84 ? -9.631 -23.982 21.101 1.00 82.56 84 GLU A CA 1
ATOM 610 C C . GLU A 1 84 ? -9.656 -22.514 21.561 1.00 82.56 84 GLU A C 1
ATOM 612 O O . GLU A 1 84 ? -10.714 -22.028 21.983 1.00 82.56 84 GLU A O 1
ATOM 617 N N . SER A 1 85 ? -8.506 -21.832 21.488 1.00 91.56 85 SER A N 1
ATOM 618 C CA . SER A 1 85 ? -8.387 -20.441 21.925 1.00 91.56 85 SER A CA 1
ATOM 619 C C . SER A 1 85 ? -9.071 -19.492 20.941 1.00 91.56 85 SER A C 1
ATOM 621 O O . SER A 1 85 ? -9.220 -19.790 19.752 1.00 91.56 85 SER A O 1
ATOM 623 N N . GLY A 1 86 ? -9.465 -18.306 21.408 1.00 94.00 86 GLY A N 1
ATOM 624 C CA . GLY A 1 86 ? -10.047 -17.283 20.527 1.00 94.00 86 GLY A CA 1
ATOM 625 C C . GLY A 1 86 ? -9.124 -16.873 19.371 1.00 94.00 86 GLY A C 1
ATOM 626 O O . GLY A 1 86 ? -9.592 -16.567 18.273 1.00 94.00 86 GLY A O 1
ATOM 627 N N . ILE A 1 87 ? -7.807 -16.921 19.589 1.00 95.56 87 ILE A N 1
ATOM 628 C CA . ILE A 1 87 ? -6.805 -16.603 18.566 1.00 95.56 87 ILE A CA 1
ATOM 629 C C . ILE A 1 87 ? -6.738 -17.686 17.488 1.00 95.56 87 ILE A C 1
ATOM 631 O O . ILE A 1 87 ? -6.661 -17.344 16.309 1.00 95.56 87 ILE A O 1
ATOM 635 N N . ASP A 1 88 ? -6.860 -18.966 17.851 1.00 95.19 88 ASP A N 1
ATOM 636 C CA . ASP A 1 88 ? -6.893 -20.069 16.876 1.00 95.19 88 ASP A CA 1
ATOM 637 C C . ASP A 1 88 ? -8.106 -19.954 15.935 1.00 95.19 88 ASP A C 1
ATOM 639 O O . ASP A 1 88 ? -8.001 -20.170 14.723 1.00 95.19 88 ASP A O 1
ATOM 643 N N . ILE A 1 89 ? -9.253 -19.526 16.473 1.00 95.50 89 ILE A N 1
ATOM 644 C CA . ILE A 1 89 ? -10.477 -19.283 15.695 1.00 95.50 89 ILE A CA 1
ATOM 645 C C . ILE A 1 89 ? -10.266 -18.131 14.700 1.00 95.50 89 ILE A C 1
ATOM 647 O O . ILE A 1 89 ? -10.668 -18.226 13.532 1.00 95.50 89 ILE A O 1
ATOM 651 N N . LEU A 1 90 ? -9.624 -17.041 15.139 1.00 95.69 90 LEU A N 1
ATOM 652 C CA . LEU A 1 90 ? -9.279 -15.920 14.262 1.00 95.69 90 LEU A CA 1
ATOM 653 C C . LEU A 1 90 ? -8.285 -16.329 13.178 1.00 95.69 90 LEU A C 1
ATOM 655 O O . LEU A 1 90 ? -8.503 -15.973 12.020 1.00 95.69 90 LEU A O 1
ATOM 659 N N . TYR A 1 91 ? -7.259 -17.112 13.521 1.00 96.50 91 TYR A N 1
ATOM 660 C CA . TYR A 1 91 ? -6.235 -17.583 12.587 1.00 96.50 91 TYR A CA 1
ATOM 661 C C . TYR A 1 91 ? -6.847 -18.296 11.372 1.00 96.50 91 TYR A C 1
ATOM 663 O O . TYR A 1 91 ? -6.510 -17.992 10.230 1.00 96.50 91 TYR A O 1
ATOM 671 N N . ARG A 1 92 ? -7.848 -19.162 11.579 1.00 95.50 92 ARG A N 1
ATOM 672 C CA . ARG A 1 92 ? -8.567 -19.854 10.484 1.00 95.50 92 ARG A CA 1
ATOM 673 C C . ARG A 1 92 ? -9.334 -18.911 9.547 1.00 95.50 92 ARG A C 1
ATOM 675 O O . ARG A 1 92 ? -9.699 -19.287 8.429 1.00 95.50 92 ARG A O 1
ATOM 682 N N . SER A 1 93 ? -9.605 -17.696 10.010 1.00 94.75 93 SER A N 1
ATOM 683 C CA . SER A 1 93 ? -10.327 -16.652 9.281 1.00 94.75 93 SER A CA 1
ATOM 684 C C . SER A 1 93 ? -9.396 -15.618 8.638 1.00 94.75 93 SER A C 1
ATOM 686 O O . SER A 1 93 ? -9.893 -14.680 8.009 1.00 94.75 93 SER A O 1
ATOM 688 N N . VAL A 1 94 ? -8.075 -15.777 8.768 1.00 96.88 94 VAL A N 1
ATOM 689 C CA . VAL A 1 94 ? -7.067 -14.923 8.126 1.00 96.88 94 VAL A CA 1
ATOM 690 C C . VAL A 1 94 ? -7.037 -15.174 6.615 1.00 96.88 94 VAL A C 1
ATOM 692 O O . VAL A 1 94 ? -7.296 -16.280 6.135 1.00 96.88 94 VAL A O 1
ATOM 695 N N . VAL A 1 95 ? -6.751 -14.120 5.852 1.00 96.38 95 VAL A N 1
ATOM 696 C CA . VAL A 1 95 ? -6.448 -14.180 4.415 1.00 96.38 95 VAL A CA 1
ATOM 697 C C . VAL A 1 95 ? -4.952 -13.958 4.245 1.00 96.38 95 VAL A C 1
ATOM 699 O O . VAL A 1 95 ? -4.517 -12.812 4.154 1.00 96.38 95 VAL A O 1
ATOM 702 N N . MET A 1 96 ? -4.168 -15.039 4.226 1.00 94.94 96 MET A N 1
ATOM 703 C CA . MET A 1 96 ? -2.697 -14.983 4.151 1.00 94.94 96 MET A CA 1
ATOM 704 C C . MET A 1 96 ? -2.208 -14.238 2.901 1.00 94.94 96 MET A C 1
ATOM 706 O O . MET A 1 96 ? -1.160 -13.602 2.909 1.00 94.94 96 MET A O 1
ATOM 710 N N . GLU A 1 97 ? -2.995 -14.267 1.831 1.00 93.69 97 GLU A N 1
ATOM 711 C CA . GLU A 1 97 ? -2.733 -13.616 0.548 1.00 93.69 97 GLU A CA 1
ATOM 712 C C . GLU A 1 97 ? -2.869 -12.084 0.618 1.00 93.69 97 GLU A C 1
ATOM 714 O O . GLU A 1 97 ? -2.418 -11.375 -0.283 1.00 93.69 97 GLU A O 1
ATOM 719 N N . ALA A 1 98 ? -3.547 -11.561 1.648 1.00 94.56 98 ALA A N 1
ATOM 720 C CA . ALA A 1 98 ? -3.792 -10.130 1.839 1.00 94.56 98 ALA A CA 1
ATOM 721 C C . ALA A 1 98 ? -2.688 -9.427 2.638 1.00 94.56 98 ALA A C 1
ATOM 723 O O . ALA A 1 98 ? -2.689 -8.198 2.702 1.00 94.56 98 ALA A O 1
ATOM 724 N N . LEU A 1 99 ? -1.789 -10.181 3.273 1.00 95.62 99 LEU A N 1
ATOM 725 C CA . LEU A 1 99 ? -0.719 -9.629 4.098 1.00 95.62 99 LEU A CA 1
ATOM 726 C C . LEU A 1 99 ? 0.333 -8.942 3.219 1.00 95.62 99 LEU A C 1
ATOM 728 O O . LEU A 1 99 ? 0.519 -9.287 2.046 1.00 95.62 99 LEU A O 1
ATOM 732 N N . HIS A 1 100 ? 1.025 -7.956 3.787 1.00 93.56 100 HIS A N 1
ATOM 733 C CA . HIS A 1 100 ? 2.097 -7.260 3.083 1.00 93.56 100 HIS A CA 1
ATOM 734 C C . HIS A 1 100 ? 3.242 -8.192 2.644 1.00 93.56 100 HIS A C 1
ATOM 736 O O . HIS A 1 100 ? 3.688 -8.100 1.506 1.00 93.56 100 HIS A O 1
ATOM 742 N N . ASP A 1 101 ? 3.620 -9.143 3.492 1.00 90.88 101 ASP A N 1
ATOM 743 C CA . ASP A 1 101 ? 4.712 -10.118 3.365 1.00 90.88 101 ASP A CA 1
ATOM 744 C C . ASP A 1 101 ? 4.236 -11.488 2.840 1.00 90.88 101 ASP A C 1
ATOM 746 O O . ASP A 1 101 ? 4.876 -12.524 3.026 1.00 90.88 101 ASP A O 1
ATOM 750 N N . SER A 1 102 ? 3.075 -11.516 2.183 1.00 90.06 102 SER A N 1
ATOM 751 C CA . SER A 1 102 ? 2.523 -12.746 1.625 1.00 90.06 102 SER A CA 1
ATOM 752 C C . SER A 1 102 ? 3.399 -13.325 0.510 1.00 90.06 102 SER A C 1
ATOM 754 O O . SER A 1 102 ? 3.818 -12.611 -0.400 1.00 90.06 102 SER A O 1
ATOM 756 N N . GLY A 1 103 ? 3.570 -14.652 0.498 1.00 85.94 103 GLY A N 1
ATOM 757 C CA . GLY A 1 103 ? 4.288 -15.355 -0.570 1.00 85.94 103 GLY A CA 1
ATOM 758 C C . GLY A 1 103 ? 3.677 -15.168 -1.967 1.00 85.94 103 GLY A C 1
ATOM 759 O O . GLY A 1 103 ? 4.412 -15.155 -2.948 1.00 85.94 103 GLY A O 1
ATOM 760 N N . GLU A 1 104 ? 2.362 -14.935 -2.073 1.00 81.12 104 GLU A N 1
ATOM 761 C CA . GLU A 1 104 ? 1.704 -14.602 -3.354 1.00 81.12 104 GLU A CA 1
ATOM 762 C C . GLU A 1 104 ? 2.062 -13.210 -3.885 1.00 81.12 104 GLU A C 1
ATOM 764 O O . GLU A 1 104 ? 1.677 -12.832 -4.990 1.00 81.12 104 GLU A O 1
ATOM 769 N N . ARG A 1 105 ? 2.735 -12.402 -3.069 1.00 79.75 105 ARG A N 1
ATOM 770 C CA . ARG A 1 105 ? 3.146 -11.048 -3.420 1.00 79.75 105 ARG A CA 1
ATOM 771 C C . ARG A 1 105 ? 4.634 -10.954 -3.682 1.00 79.75 105 ARG A C 1
ATOM 773 O O . ARG A 1 105 ? 5.107 -9.851 -3.898 1.00 79.75 105 ARG A O 1
ATOM 780 N N . PHE A 1 106 ? 5.350 -12.074 -3.673 1.00 75.62 106 PHE A N 1
ATOM 781 C CA . PHE A 1 106 ? 6.754 -12.141 -4.047 1.00 75.62 106 PHE A CA 1
ATOM 782 C C . PHE A 1 106 ? 6.881 -11.861 -5.580 1.00 75.62 106 PHE A C 1
ATOM 784 O O . PHE A 1 106 ? 6.029 -12.376 -6.293 1.00 75.62 106 PHE A O 1
ATOM 791 N N . PRO A 1 107 ? 7.891 -11.075 -6.065 1.00 77.00 107 PRO A N 1
ATOM 792 C CA . PRO A 1 107 ? 8.679 -10.208 -5.230 1.00 77.00 107 PRO A CA 1
ATOM 793 C C . PRO A 1 107 ? 7.774 -9.045 -4.898 1.00 77.00 107 PRO A C 1
ATOM 795 O O . PRO A 1 107 ? 6.890 -8.673 -5.670 1.00 77.00 107 PRO A O 1
ATOM 798 N N . GLU A 1 108 ? 7.976 -8.491 -3.724 1.00 76.19 108 GLU A N 1
ATOM 799 C CA . GLU A 1 108 ? 7.098 -7.451 -3.230 1.00 76.19 108 GLU A CA 1
ATOM 800 C C . GLU A 1 108 ? 7.086 -6.258 -4.198 1.00 76.19 108 GLU A C 1
ATOM 802 O O . GLU A 1 108 ? 8.144 -5.864 -4.703 1.00 76.19 108 GLU A O 1
ATOM 807 N N . PRO A 1 109 ? 5.911 -5.683 -4.519 1.00 81.56 109 PRO A N 1
ATOM 808 C CA . PRO A 1 109 ? 5.862 -4.446 -5.284 1.00 81.56 109 PRO A CA 1
ATOM 809 C C . PRO A 1 109 ? 6.668 -3.372 -4.554 1.00 81.56 109 PRO A C 1
ATOM 811 O O . PRO A 1 109 ? 6.300 -2.978 -3.459 1.00 81.56 109 PRO A O 1
ATOM 814 N N . ALA A 1 110 ? 7.748 -2.878 -5.143 1.00 87.25 110 ALA A N 1
ATOM 815 C CA . ALA A 1 110 ? 8.591 -1.865 -4.520 1.00 87.25 110 ALA A CA 1
ATOM 816 C C . ALA A 1 110 ? 8.742 -0.662 -5.446 1.00 87.25 110 ALA A C 1
ATOM 818 O O . ALA A 1 110 ? 8.700 -0.797 -6.673 1.00 87.25 110 ALA A O 1
ATOM 819 N N . CYS A 1 111 ? 8.900 0.526 -4.862 1.00 92.19 111 CYS A N 1
ATOM 820 C CA . CYS A 1 111 ? 9.331 1.680 -5.636 1.00 92.19 111 CYS A CA 1
ATOM 821 C C . CYS A 1 111 ? 10.768 1.451 -6.106 1.00 92.19 111 CYS A C 1
ATOM 823 O O . CYS A 1 111 ? 11.582 0.836 -5.414 1.00 92.19 111 CYS A O 1
ATOM 825 N N . HIS A 1 112 ? 11.088 1.976 -7.285 1.00 92.75 112 HIS A N 1
ATOM 826 C CA . HIS A 1 112 ? 12.464 1.973 -7.760 1.00 92.75 112 HIS A CA 1
ATOM 827 C C . HIS A 1 112 ? 13.337 2.819 -6.816 1.00 92.75 112 HIS A C 1
ATOM 829 O O . HIS A 1 112 ? 12.881 3.894 -6.404 1.00 92.75 112 HIS A O 1
ATOM 835 N N . PRO A 1 113 ? 14.562 2.392 -6.461 1.00 93.25 113 PRO A N 1
ATOM 836 C CA . PRO A 1 113 ? 15.435 3.173 -5.591 1.00 93.25 113 PRO A CA 1
ATOM 837 C C . PRO A 1 113 ? 15.588 4.621 -6.070 1.00 93.25 113 PRO A C 1
ATOM 839 O O . PRO A 1 113 ? 15.823 4.873 -7.247 1.00 93.25 113 PRO A O 1
ATOM 842 N N . GLY A 1 114 ? 15.430 5.580 -5.156 1.00 91.44 114 GLY A N 1
ATOM 843 C CA . GLY A 1 114 ? 15.516 7.010 -5.475 1.00 91.44 114 GLY A CA 1
ATOM 844 C C . GLY A 1 114 ? 14.254 7.628 -6.091 1.00 91.44 114 GLY A C 1
ATOM 845 O O . GLY A 1 114 ? 14.242 8.834 -6.315 1.00 91.44 114 GLY A O 1
ATOM 846 N N . THR A 1 115 ? 13.187 6.852 -6.310 1.00 94.00 115 THR A N 1
ATOM 847 C CA . THR A 1 115 ? 11.876 7.364 -6.752 1.00 94.00 115 THR A CA 1
ATOM 848 C C . THR A 1 115 ? 10.891 7.471 -5.595 1.00 94.00 115 THR A C 1
ATOM 850 O O . THR A 1 115 ? 11.051 6.802 -4.572 1.00 94.00 115 THR A O 1
ATOM 853 N N . ARG A 1 116 ? 9.844 8.296 -5.748 1.00 94.25 116 ARG A N 1
ATOM 854 C CA . ARG A 1 116 ? 8.764 8.466 -4.758 1.00 94.25 116 ARG A CA 1
ATOM 855 C C . ARG A 1 116 ? 9.259 8.834 -3.351 1.00 94.25 116 ARG A C 1
ATOM 857 O O . ARG A 1 116 ? 8.545 8.630 -2.372 1.00 94.25 116 ARG A O 1
ATOM 864 N N 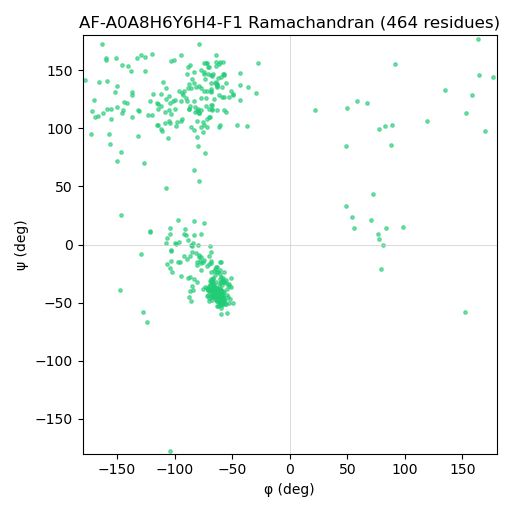. THR A 1 117 ? 10.450 9.418 -3.239 1.00 93.50 117 THR A N 1
ATOM 865 C CA . THR A 1 117 ? 11.084 9.732 -1.951 1.00 93.50 117 THR A CA 1
ATOM 866 C C . THR A 1 117 ? 10.260 10.723 -1.139 1.00 93.50 117 THR A C 1
ATOM 868 O O . THR A 1 117 ? 10.008 10.478 0.032 1.00 93.50 117 THR A O 1
ATOM 871 N N . MET A 1 118 ? 9.732 11.771 -1.779 1.00 92.69 118 MET A N 1
ATOM 872 C CA . MET A 1 118 ? 8.917 12.796 -1.116 1.00 92.69 118 MET A CA 1
ATOM 873 C C . MET A 1 118 ? 7.682 12.213 -0.414 1.00 92.69 118 MET A C 1
ATOM 875 O O . MET A 1 118 ? 7.400 12.555 0.730 1.00 92.69 118 MET A O 1
ATOM 879 N N . VAL A 1 119 ? 6.944 11.314 -1.078 1.00 95.44 119 VAL A N 1
ATOM 880 C CA . VAL A 1 119 ? 5.751 10.695 -0.475 1.00 95.44 119 VAL A CA 1
ATOM 881 C C . VAL A 1 119 ? 6.127 9.694 0.617 1.00 95.44 119 VAL A C 1
ATOM 883 O O . VAL A 1 119 ? 5.450 9.631 1.638 1.00 95.44 119 VAL A O 1
ATOM 886 N N . LEU A 1 120 ? 7.216 8.940 0.445 1.00 96.19 120 LEU A N 1
ATOM 887 C CA . LEU A 1 120 ? 7.710 8.023 1.475 1.00 96.19 120 LEU A CA 1
ATOM 888 C C . LEU A 1 120 ? 8.174 8.780 2.730 1.00 96.19 120 LEU A C 1
ATOM 890 O O . LEU A 1 120 ? 7.876 8.359 3.846 1.00 96.19 120 LEU A O 1
ATOM 894 N N . GLU A 1 121 ? 8.841 9.922 2.564 1.00 95.12 121 GLU A N 1
ATOM 895 C CA . GLU A 1 121 ? 9.246 10.802 3.664 1.00 95.12 121 GLU A CA 1
ATOM 896 C C . GLU A 1 121 ? 8.038 11.407 4.386 1.00 95.12 121 GLU A C 1
ATOM 898 O O . GLU A 1 121 ? 7.982 11.358 5.616 1.00 95.12 121 GLU A O 1
ATOM 903 N N . GLU A 1 122 ? 7.037 11.899 3.651 1.00 95.56 122 GLU A N 1
ATOM 904 C CA . GLU A 1 122 ? 5.795 12.412 4.243 1.00 95.56 122 GLU A CA 1
ATOM 905 C C . GLU A 1 122 ? 5.064 11.325 5.042 1.00 95.56 122 GLU A C 1
ATOM 907 O O . GLU A 1 122 ? 4.646 11.559 6.177 1.00 95.56 122 GLU A O 1
ATOM 912 N N . LEU A 1 123 ? 4.964 10.105 4.500 1.00 96.88 123 LEU A N 1
ATOM 913 C CA . LEU A 1 123 ? 4.393 8.963 5.216 1.00 96.88 123 LEU A CA 1
ATOM 914 C C . LEU A 1 123 ? 5.182 8.640 6.485 1.00 96.88 123 LEU A C 1
ATOM 916 O O . LEU A 1 123 ? 4.583 8.377 7.529 1.00 96.88 123 LEU A O 1
ATOM 920 N N . LYS A 1 124 ? 6.516 8.698 6.429 1.00 95.00 124 LYS A N 1
ATOM 921 C CA . LYS A 1 124 ? 7.367 8.472 7.597 1.00 95.00 124 LYS A CA 1
ATOM 922 C C . LYS A 1 124 ? 7.109 9.516 8.682 1.00 95.00 124 LYS A C 1
ATOM 924 O O . LYS A 1 124 ? 6.870 9.127 9.825 1.00 95.00 124 LYS A O 1
ATOM 929 N N . ILE A 1 125 ? 7.085 10.801 8.329 1.00 94.31 125 ILE A N 1
ATOM 930 C CA . ILE A 1 125 ? 6.792 11.912 9.251 1.00 94.31 125 ILE A CA 1
ATOM 931 C C . ILE A 1 125 ? 5.399 11.744 9.864 1.00 94.31 125 ILE A C 1
ATOM 933 O O . ILE A 1 125 ? 5.246 11.770 11.084 1.00 94.31 125 ILE A O 1
ATOM 937 N N . TRP A 1 126 ? 4.388 11.505 9.030 1.00 95.19 126 TRP A N 1
ATOM 938 C CA . TRP A 1 126 ? 3.012 11.282 9.465 1.00 95.19 126 TRP A CA 1
ATOM 939 C C . TRP A 1 126 ? 2.881 10.094 10.427 1.00 95.19 126 TRP A C 1
ATOM 941 O O . TRP A 1 126 ? 2.144 10.162 11.409 1.00 95.19 126 TRP A O 1
ATOM 951 N N . SER A 1 127 ? 3.616 9.010 10.175 1.00 93.31 127 SER A N 1
ATOM 952 C CA . SER A 1 127 ? 3.501 7.771 10.945 1.00 93.31 127 SER A CA 1
ATOM 953 C C . SER A 1 127 ? 3.992 7.878 12.393 1.00 93.31 127 SER A C 1
ATOM 955 O O . SER A 1 127 ? 3.583 7.072 13.227 1.00 93.31 127 SER A O 1
ATOM 957 N N . VAL A 1 128 ? 4.883 8.831 12.689 1.00 90.81 128 VAL A N 1
ATOM 958 C CA . VAL A 1 128 ? 5.433 9.076 14.037 1.00 90.81 128 VAL A CA 1
ATOM 959 C C . VAL A 1 128 ? 4.811 10.289 14.721 1.00 90.81 128 VAL A C 1
ATOM 961 O O . VAL A 1 128 ? 5.108 10.559 15.884 1.00 90.81 128 VAL A O 1
ATOM 964 N N . ASP A 1 129 ? 3.954 11.023 14.011 1.00 86.81 129 ASP A N 1
ATOM 965 C CA . ASP A 1 129 ? 3.181 12.111 14.589 1.00 86.81 129 ASP A CA 1
ATOM 966 C C . ASP A 1 129 ? 2.350 11.563 15.765 1.00 86.81 129 ASP A C 1
ATOM 968 O O . ASP A 1 129 ? 1.877 10.421 15.744 1.00 86.81 129 ASP A O 1
ATOM 972 N N . THR A 1 130 ? 2.154 12.363 16.807 1.00 81.62 130 THR A N 1
ATOM 973 C CA . THR A 1 130 ? 1.303 12.032 17.960 1.00 81.62 130 THR A CA 1
ATOM 974 C C . THR A 1 130 ? -0.038 12.756 17.912 1.00 81.62 130 THR A C 1
ATOM 976 O O . THR A 1 130 ? -0.917 12.457 18.718 1.00 81.62 130 THR A O 1
ATOM 979 N N . ASN A 1 131 ? -0.242 13.659 16.945 1.00 80.94 131 ASN A N 1
ATOM 980 C CA . ASN A 1 131 ? -1.487 14.393 16.784 1.00 80.94 131 ASN A CA 1
ATOM 981 C C . ASN A 1 131 ? -2.634 13.451 16.351 1.00 80.94 131 ASN A C 1
ATOM 983 O O . ASN A 1 131 ? -2.569 12.892 15.243 1.00 80.94 131 ASN A O 1
ATOM 987 N N . PRO A 1 132 ? -3.688 13.278 17.174 1.00 72.12 132 PRO A N 1
ATOM 988 C CA . PRO A 1 132 ? -4.848 12.461 16.820 1.00 72.12 132 PRO A CA 1
ATOM 989 C C . PRO A 1 132 ? -5.659 13.041 15.648 1.00 72.12 132 PRO A C 1
ATOM 991 O O . PRO A 1 132 ? -6.305 12.287 14.925 1.00 72.12 132 PRO A O 1
ATOM 994 N N . GLU A 1 133 ? -5.558 14.346 15.379 1.00 76.50 133 GLU A N 1
ATOM 995 C CA . GLU A 1 133 ? -6.216 15.070 14.272 1.00 76.50 133 GLU A CA 1
ATOM 996 C C . GLU A 1 133 ? -5.568 14.799 12.898 1.00 76.50 133 GLU A C 1
ATOM 998 O O . GLU A 1 133 ? -5.684 15.543 11.930 1.00 76.50 133 GLU A O 1
ATOM 1003 N N . SER A 1 134 ? -4.805 13.720 12.783 1.00 83.94 134 SER A N 1
ATOM 1004 C CA . SER A 1 134 ? -4.216 13.270 11.520 1.00 83.94 134 SER A CA 1
ATOM 1005 C C . SER A 1 134 ? -4.125 11.750 11.470 1.00 83.94 134 SER A C 1
ATOM 1007 O O . SER A 1 134 ? -3.230 11.202 10.837 1.00 83.94 134 SER A O 1
ATOM 1009 N N . ALA A 1 135 ? -4.982 11.042 12.205 1.00 92.19 135 ALA A N 1
ATOM 1010 C CA . ALA A 1 135 ? -4.915 9.592 12.353 1.00 92.19 135 ALA A CA 1
ATOM 1011 C C . ALA A 1 135 ? -5.056 8.823 11.027 1.00 92.19 135 ALA A C 1
ATOM 1013 O O . ALA A 1 135 ? -4.542 7.713 10.922 1.00 92.19 135 ALA A O 1
ATOM 1014 N N . ILE A 1 136 ? -5.705 9.400 10.013 1.00 95.31 136 ILE A N 1
ATOM 1015 C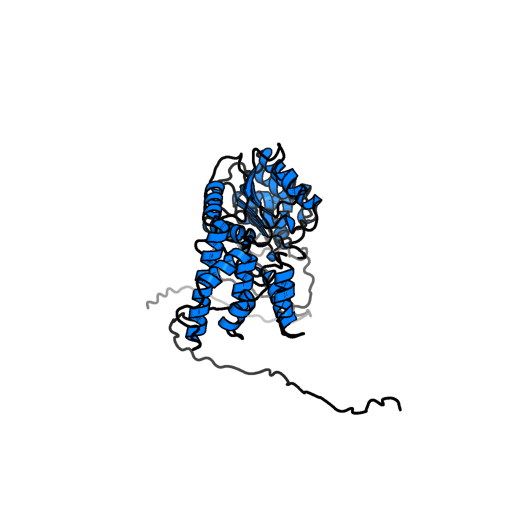 CA . ILE A 1 136 ? -5.876 8.793 8.690 1.00 95.31 136 ILE A CA 1
ATOM 1016 C C . ILE A 1 136 ? -4.985 9.516 7.673 1.00 95.31 136 ILE A C 1
ATOM 1018 O O . ILE A 1 136 ? -4.967 10.743 7.613 1.00 95.31 136 ILE A O 1
ATOM 1022 N N . MET A 1 137 ? -4.280 8.752 6.844 1.00 97.12 137 MET A N 1
ATOM 1023 C CA . MET A 1 137 ? -3.642 9.222 5.618 1.00 97.12 137 MET A CA 1
ATOM 1024 C C . MET A 1 137 ? -4.315 8.543 4.432 1.00 97.12 137 MET A C 1
ATOM 1026 O O . MET A 1 137 ? -4.303 7.316 4.321 1.00 97.12 137 MET A O 1
ATOM 1030 N N . TRP A 1 138 ? -4.876 9.334 3.526 1.00 98.06 138 TRP A N 1
ATOM 1031 C CA . TRP A 1 138 ? -5.422 8.846 2.269 1.00 98.06 138 TRP A CA 1
ATOM 1032 C C . TRP A 1 138 ? -4.483 9.186 1.111 1.00 98.06 138 TRP A C 1
ATOM 1034 O O . TRP A 1 138 ? -4.403 10.336 0.677 1.00 98.06 138 TRP A O 1
ATOM 1044 N N . LEU A 1 139 ? -3.790 8.163 0.609 1.00 98.12 139 LEU A N 1
ATOM 1045 C CA . LEU A 1 139 ? -2.918 8.226 -0.561 1.00 98.12 139 LEU A CA 1
ATOM 1046 C C . LEU A 1 139 ? -3.703 7.814 -1.812 1.00 98.12 139 LEU A C 1
ATOM 1048 O O . LEU A 1 139 ? -3.999 6.633 -2.014 1.00 98.12 139 LEU A O 1
ATOM 1052 N N . TYR A 1 140 ? -4.028 8.761 -2.684 1.00 96.00 140 TYR A N 1
ATOM 1053 C CA . TYR A 1 140 ? -4.890 8.503 -3.838 1.00 96.00 140 TYR A CA 1
ATOM 1054 C C . TYR A 1 140 ? -4.272 8.919 -5.161 1.00 96.00 140 TYR A C 1
ATOM 1056 O O . TYR A 1 140 ? -3.311 9.667 -5.212 1.00 96.00 140 TYR A O 1
ATOM 1064 N N . GLY A 1 141 ? -4.807 8.384 -6.254 1.00 89.44 141 GLY A N 1
ATOM 1065 C CA . GLY A 1 141 ? -4.330 8.675 -7.605 1.00 89.44 141 GLY A CA 1
ATOM 1066 C C . GLY A 1 141 ? -4.831 7.651 -8.614 1.00 89.44 141 GLY A C 1
ATOM 1067 O O . GLY A 1 141 ? -5.474 6.657 -8.252 1.00 89.44 141 GLY A O 1
ATOM 1068 N N . ALA A 1 142 ? -4.519 7.856 -9.890 1.00 84.12 142 ALA A N 1
ATOM 1069 C CA . ALA A 1 142 ? -4.930 6.958 -10.965 1.00 84.12 142 ALA A CA 1
ATOM 1070 C C . ALA A 1 142 ? -4.310 5.549 -10.840 1.00 84.12 142 ALA A C 1
ATOM 1072 O O . ALA A 1 142 ? -3.349 5.306 -10.095 1.00 84.12 142 ALA A O 1
ATOM 1073 N N . ALA A 1 143 ? -4.888 4.583 -11.557 1.00 82.50 143 ALA A N 1
ATOM 1074 C CA . ALA A 1 143 ? -4.309 3.246 -11.671 1.00 82.50 143 ALA A CA 1
ATOM 1075 C C . ALA A 1 143 ? -2.907 3.323 -12.302 1.00 82.50 143 ALA A C 1
ATOM 1077 O O . ALA A 1 143 ? -2.644 4.167 -13.154 1.00 82.50 143 ALA A O 1
ATOM 1078 N N . GLY A 1 144 ? -1.991 2.459 -11.858 1.00 79.44 144 GLY A N 1
ATOM 1079 C CA . GLY A 1 144 ? -0.637 2.399 -12.416 1.00 79.44 144 GLY A CA 1
ATOM 1080 C C . GLY A 1 144 ? 0.336 3.497 -11.964 1.00 79.44 144 GLY A C 1
ATOM 1081 O O . GLY A 1 144 ? 1.466 3.511 -12.439 1.00 79.44 144 GLY A O 1
ATOM 1082 N N . MET A 1 145 ? -0.046 4.384 -11.037 1.00 85.06 145 MET A N 1
ATOM 1083 C CA . MET A 1 145 ? 0.849 5.424 -10.489 1.00 85.06 145 MET A CA 1
ATOM 1084 C C . MET A 1 145 ? 1.797 4.942 -9.375 1.00 85.06 145 MET A C 1
ATOM 1086 O O . MET A 1 145 ? 2.676 5.698 -8.966 1.00 85.06 145 MET A O 1
ATOM 1090 N N . GLY A 1 146 ? 1.640 3.702 -8.895 1.00 88.25 146 GLY A N 1
ATOM 1091 C CA . GLY A 1 146 ? 2.535 3.104 -7.893 1.00 88.25 146 GLY A CA 1
ATOM 1092 C C . GLY A 1 146 ? 2.046 3.147 -6.439 1.00 88.25 146 GLY A C 1
ATOM 1093 O O . GLY A 1 146 ? 2.838 2.880 -5.545 1.00 88.25 146 GLY A O 1
ATOM 1094 N N . LYS A 1 147 ? 0.757 3.426 -6.184 1.00 93.25 147 LYS A N 1
ATOM 1095 C CA . LYS A 1 147 ? 0.169 3.431 -4.823 1.00 93.25 147 LYS A CA 1
ATOM 1096 C C . LYS A 1 147 ? 0.498 2.167 -4.018 1.00 93.25 147 LYS A C 1
ATOM 1098 O O . LYS A 1 147 ? 1.014 2.279 -2.915 1.00 93.25 147 LYS A O 1
ATOM 1103 N N . SER A 1 148 ? 0.273 0.988 -4.601 1.00 93.06 148 SER A N 1
ATOM 1104 C CA . SER A 1 148 ? 0.537 -0.292 -3.931 1.00 93.06 148 SER A CA 1
ATOM 1105 C C . SER A 1 148 ? 2.015 -0.554 -3.667 1.00 93.06 148 SER A C 1
ATOM 1107 O O . SER A 1 148 ? 2.339 -1.199 -2.678 1.00 93.06 148 SER A O 1
ATOM 1109 N N . ALA A 1 149 ? 2.916 -0.035 -4.509 1.00 94.12 149 ALA A N 1
ATOM 1110 C CA . ALA A 1 149 ? 4.357 -0.124 -4.273 1.00 94.12 149 ALA A CA 1
ATOM 1111 C C . ALA A 1 149 ? 4.792 0.782 -3.107 1.00 94.12 149 ALA A C 1
ATOM 1113 O O . ALA A 1 149 ? 5.578 0.368 -2.260 1.00 94.12 149 ALA A O 1
ATOM 1114 N N . ILE A 1 150 ? 4.212 1.984 -3.012 1.00 96.94 150 ILE A N 1
ATOM 1115 C CA . ILE A 1 150 ? 4.422 2.895 -1.878 1.00 96.94 150 ILE A CA 1
ATOM 1116 C C . ILE A 1 150 ? 3.873 2.274 -0.586 1.00 96.94 150 ILE A C 1
ATOM 1118 O O . ILE A 1 150 ? 4.577 2.241 0.418 1.00 96.94 150 ILE A O 1
ATOM 1122 N N . ALA A 1 151 ? 2.645 1.743 -0.610 1.00 97.50 151 ALA A N 1
ATOM 1123 C CA . ALA A 1 151 ? 2.034 1.088 0.547 1.00 97.50 151 ALA A CA 1
ATOM 1124 C C . ALA A 1 151 ? 2.822 -0.143 1.005 1.00 97.50 151 ALA A C 1
ATOM 1126 O O . ALA A 1 151 ? 2.959 -0.366 2.204 1.00 97.50 151 ALA A O 1
ATOM 1127 N N . GLN A 1 152 ? 3.350 -0.924 0.059 1.00 95.69 152 GLN A N 1
ATOM 1128 C CA . GLN A 1 152 ? 4.192 -2.079 0.351 1.00 95.69 152 GLN A CA 1
ATOM 1129 C C . GLN A 1 152 ? 5.484 -1.671 1.055 1.00 95.69 152 GLN A C 1
ATOM 1131 O O . GLN A 1 152 ? 5.773 -2.197 2.126 1.00 95.69 152 GLN A O 1
ATOM 1136 N N . MET A 1 153 ? 6.229 -0.717 0.488 1.00 95.62 153 MET A N 1
ATOM 1137 C CA . MET A 1 153 ? 7.461 -0.225 1.107 1.00 95.62 153 MET A CA 1
ATOM 1138 C C . MET A 1 153 ? 7.199 0.357 2.491 1.00 95.62 153 MET A C 1
ATOM 1140 O O . MET A 1 153 ? 7.880 0.004 3.445 1.00 95.62 153 MET A O 1
ATOM 1144 N N . PHE A 1 154 ? 6.164 1.187 2.618 1.00 97.56 154 PHE A N 1
ATOM 1145 C CA . PHE A 1 154 ? 5.797 1.775 3.898 1.00 97.56 154 PHE A CA 1
ATOM 1146 C C . PHE A 1 154 ? 5.426 0.713 4.943 1.00 97.56 154 PHE A C 1
ATOM 1148 O O . PHE A 1 154 ? 5.834 0.827 6.098 1.00 97.56 154 PHE A O 1
ATOM 1155 N N . ALA A 1 155 ? 4.681 -0.329 4.558 1.00 97.56 155 ALA A N 1
ATOM 1156 C CA . ALA A 1 155 ? 4.361 -1.435 5.455 1.00 97.56 155 ALA A CA 1
ATOM 1157 C C . ALA A 1 155 ? 5.629 -2.181 5.902 1.00 97.56 155 ALA A C 1
ATOM 1159 O O . ALA A 1 155 ? 5.791 -2.407 7.099 1.00 97.56 155 ALA A O 1
ATOM 1160 N N . GLY A 1 156 ? 6.539 -2.490 4.972 1.00 95.94 156 GLY A N 1
ATOM 1161 C CA . GLY A 1 156 ? 7.821 -3.133 5.276 1.00 95.94 156 GLY A CA 1
ATOM 1162 C C . GLY A 1 156 ? 8.693 -2.303 6.223 1.00 95.94 156 GLY A C 1
ATOM 1163 O O . GLY A 1 156 ? 9.178 -2.825 7.226 1.00 95.94 156 GLY A O 1
ATOM 1164 N N . ASP A 1 157 ? 8.813 -0.995 5.980 1.00 95.38 157 ASP A N 1
ATOM 1165 C CA . ASP A 1 157 ? 9.537 -0.071 6.863 1.00 95.38 157 ASP A CA 1
ATOM 1166 C C . ASP A 1 157 ? 8.910 -0.039 8.267 1.00 95.38 157 ASP A C 1
ATOM 1168 O O . ASP A 1 157 ? 9.603 -0.145 9.280 1.00 95.38 157 ASP A O 1
ATOM 1172 N N . CYS A 1 158 ? 7.578 0.035 8.350 1.00 96.31 158 CYS A N 1
ATOM 1173 C CA . CYS A 1 158 ? 6.868 0.010 9.628 1.00 96.31 158 CYS A CA 1
ATOM 1174 C C . CYS A 1 158 ? 7.019 -1.330 10.359 1.00 96.31 158 CYS A C 1
ATOM 1176 O O . CYS A 1 158 ? 7.054 -1.341 11.591 1.00 96.31 158 CYS A O 1
ATOM 1178 N N . GLN A 1 159 ? 7.090 -2.456 9.643 1.00 95.94 159 GLN A N 1
ATOM 1179 C CA . GLN A 1 159 ? 7.331 -3.771 10.239 1.00 95.94 159 GLN A CA 1
ATOM 1180 C C . GLN A 1 159 ? 8.754 -3.853 10.797 1.00 95.94 159 GLN A C 1
ATOM 1182 O O . GLN A 1 159 ? 8.932 -4.274 11.939 1.00 95.94 159 GLN A O 1
ATOM 1187 N N . ALA A 1 160 ? 9.752 -3.394 10.035 1.00 95.44 160 ALA A N 1
ATOM 1188 C CA . ALA A 1 160 ? 11.151 -3.358 10.462 1.00 95.44 160 ALA A CA 1
ATOM 1189 C C . ALA A 1 160 ? 11.361 -2.482 11.710 1.00 95.44 160 ALA A C 1
ATOM 1191 O O . ALA A 1 160 ? 12.189 -2.797 12.563 1.00 95.44 160 ALA A O 1
ATOM 1192 N N . GLU A 1 161 ? 10.579 -1.411 11.847 1.00 94.25 161 GLU A N 1
ATOM 1193 C CA . GLU A 1 161 ? 10.579 -0.532 13.019 1.00 94.25 161 GLU A CA 1
ATOM 1194 C C . GLU A 1 161 ? 9.670 -1.022 14.167 1.00 94.25 161 GLU A C 1
ATOM 1196 O O . GLU A 1 161 ? 9.598 -0.372 15.210 1.00 94.25 161 GLU A O 1
ATOM 1201 N N . GLY A 1 162 ? 8.964 -2.149 14.005 1.00 93.25 162 GLY A N 1
ATOM 1202 C CA . GLY A 1 162 ? 8.073 -2.718 15.025 1.00 93.25 162 GLY A CA 1
ATOM 1203 C C . GLY A 1 162 ? 6.779 -1.927 15.267 1.00 93.25 162 GLY A C 1
ATOM 1204 O O . GLY A 1 162 ? 6.175 -2.055 16.328 1.00 93.25 162 GLY A O 1
ATOM 1205 N N . ARG A 1 163 ? 6.355 -1.093 14.309 1.00 94.25 163 ARG A N 1
ATOM 1206 C CA . ARG A 1 163 ? 5.172 -0.210 14.404 1.00 94.25 163 ARG A CA 1
ATOM 1207 C C . ARG A 1 163 ? 3.981 -0.682 13.569 1.00 94.25 163 ARG A C 1
ATOM 1209 O O . ARG A 1 163 ? 2.857 -0.217 13.781 1.00 94.25 163 ARG A O 1
ATOM 1216 N N . LEU A 1 164 ? 4.203 -1.582 12.608 1.00 97.38 164 LEU A N 1
ATOM 1217 C CA . LEU A 1 164 ? 3.124 -2.151 11.803 1.00 97.38 164 LEU A CA 1
ATOM 1218 C C . LEU A 1 164 ? 2.227 -3.034 12.680 1.00 97.38 164 LEU A C 1
ATOM 1220 O O . LEU A 1 164 ? 2.652 -4.065 13.193 1.00 97.38 164 LEU A O 1
ATOM 1224 N N . GLY A 1 165 ? 0.972 -2.620 12.828 1.00 96.94 165 GLY A N 1
ATOM 1225 C CA . GLY A 1 165 ? -0.053 -3.371 13.538 1.00 96.94 165 GLY A CA 1
ATOM 1226 C C . GLY A 1 165 ? -0.753 -4.391 12.647 1.00 96.94 165 GLY A C 1
ATOM 1227 O O . GLY A 1 165 ? -0.936 -5.545 13.015 1.00 96.94 165 GLY A O 1
ATOM 1228 N N . ALA A 1 166 ? -1.178 -3.964 11.461 1.00 98.12 166 ALA A N 1
ATOM 1229 C CA . ALA A 1 166 ? -1.832 -4.852 10.511 1.00 98.12 166 ALA A CA 1
ATOM 1230 C C . ALA A 1 166 ? -1.773 -4.309 9.086 1.00 98.12 166 ALA A C 1
ATOM 1232 O O . ALA A 1 166 ? -1.655 -3.108 8.849 1.00 98.12 166 ALA A O 1
ATOM 1233 N N . SER A 1 167 ? -1.936 -5.202 8.119 1.00 98.38 167 SER A N 1
ATOM 1234 C CA . SER A 1 167 ? -2.064 -4.836 6.716 1.00 98.38 167 SER A CA 1
ATOM 1235 C C . SER A 1 167 ? -3.146 -5.651 6.015 1.00 98.38 167 SER A C 1
ATOM 1237 O O . SER A 1 167 ? -3.417 -6.801 6.368 1.00 98.38 167 SER A O 1
ATOM 1239 N N . PHE A 1 168 ? -3.791 -5.049 5.022 1.00 98.25 168 PHE A N 1
ATOM 1240 C CA . PHE A 1 168 ? -4.692 -5.748 4.119 1.00 98.25 168 PHE A CA 1
ATOM 1241 C C . PHE A 1 168 ? -4.605 -5.138 2.722 1.00 98.25 168 PHE A C 1
ATOM 1243 O O . PHE A 1 168 ? -5.017 -4.001 2.492 1.00 98.25 168 PHE A O 1
ATOM 1250 N N . PHE A 1 169 ? -4.084 -5.918 1.783 1.00 96.88 169 PHE A N 1
ATOM 1251 C CA . PHE A 1 169 ? -3.941 -5.540 0.386 1.00 96.88 169 PHE A CA 1
ATOM 1252 C C . PHE A 1 169 ? -5.096 -6.131 -0.408 1.00 96.88 169 PHE A C 1
ATOM 1254 O O . PHE A 1 169 ? -5.113 -7.330 -0.728 1.00 96.88 169 PHE A O 1
ATOM 1261 N N . PHE A 1 170 ? -6.077 -5.291 -0.723 1.00 94.94 170 PHE A N 1
ATOM 1262 C CA . PHE A 1 170 ? -7.210 -5.688 -1.542 1.00 94.94 170 PHE A CA 1
ATOM 1263 C C . PHE A 1 170 ? -6.748 -6.121 -2.930 1.00 94.94 170 PHE A C 1
ATOM 1265 O O . PHE A 1 170 ? -5.662 -5.784 -3.400 1.00 94.94 170 PHE A O 1
ATOM 1272 N N . ARG A 1 171 ? -7.574 -6.954 -3.561 1.00 90.19 171 ARG A N 1
ATOM 1273 C CA . ARG A 1 171 ? -7.345 -7.375 -4.936 1.00 90.19 171 ARG A CA 1
ATOM 1274 C C . ARG A 1 171 ? -8.644 -7.667 -5.653 1.00 90.19 171 ARG A C 1
ATOM 1276 O O . ARG A 1 171 ? -9.374 -8.594 -5.278 1.00 90.19 171 ARG A O 1
ATOM 1283 N N . ARG A 1 172 ? -8.920 -6.927 -6.721 1.00 86.62 172 ARG A N 1
ATOM 1284 C CA . ARG A 1 172 ? -10.143 -7.095 -7.504 1.00 86.62 172 ARG A CA 1
ATOM 1285 C C . ARG A 1 172 ? -10.164 -8.491 -8.125 1.00 86.62 172 ARG A C 1
ATOM 1287 O O . ARG A 1 172 ? -9.157 -9.002 -8.600 1.00 86.62 172 ARG A O 1
ATOM 1294 N N . GLY A 1 173 ? -11.325 -9.140 -8.088 1.00 84.12 173 GLY A N 1
ATOM 1295 C CA . GLY A 1 173 ? -11.506 -10.492 -8.631 1.00 84.12 173 GLY A CA 1
ATOM 1296 C C . GLY A 1 173 ? -11.007 -11.630 -7.731 1.00 84.12 173 GLY A C 1
ATOM 1297 O O . GLY A 1 173 ? -11.534 -12.734 -7.841 1.00 84.12 173 GLY A O 1
ATOM 1298 N N . HIS A 1 174 ? -10.106 -11.371 -6.778 1.00 87.69 174 HIS A N 1
ATOM 1299 C CA . HIS A 1 174 ? -9.655 -12.389 -5.829 1.00 87.69 174 HIS A CA 1
ATOM 1300 C C . HIS A 1 174 ? -10.790 -12.777 -4.859 1.00 87.69 174 HIS A C 1
ATOM 1302 O O . HIS A 1 174 ? -11.445 -11.884 -4.306 1.00 87.69 174 HIS A O 1
ATOM 1308 N N . PRO A 1 175 ? -11.038 -14.077 -4.603 1.00 86.94 175 PRO A N 1
ATOM 1309 C CA . PRO A 1 175 ? -12.194 -14.529 -3.824 1.00 86.94 175 PRO A CA 1
ATOM 1310 C C . PRO A 1 175 ? -12.200 -13.988 -2.390 1.00 86.94 175 PRO A C 1
ATOM 1312 O O . PRO A 1 175 ? -13.255 -13.595 -1.895 1.00 86.94 175 PRO A O 1
ATOM 1315 N N . ASN A 1 176 ? -11.023 -13.909 -1.761 1.00 90.25 176 ASN A N 1
ATOM 1316 C CA . ASN A 1 176 ? -10.879 -13.510 -0.357 1.00 90.25 176 ASN A CA 1
ATOM 1317 C C . ASN A 1 176 ? -10.361 -12.075 -0.166 1.00 90.25 176 ASN A C 1
ATOM 1319 O O . ASN A 1 176 ? -10.572 -11.496 0.893 1.00 90.25 176 ASN A O 1
ATOM 1323 N N . ARG A 1 177 ? -9.714 -11.491 -1.187 1.00 90.50 177 ARG A N 1
ATOM 1324 C CA . ARG A 1 177 ? -9.109 -10.142 -1.122 1.00 90.50 177 ARG A CA 1
ATOM 1325 C C . ARG A 1 177 ? -9.940 -9.077 -1.832 1.00 90.50 177 ARG A C 1
ATOM 1327 O O . ARG A 1 177 ? -9.700 -7.898 -1.634 1.00 90.50 177 ARG A O 1
ATOM 1334 N N . GLY A 1 178 ? -10.919 -9.466 -2.649 1.00 89.25 178 GLY A N 1
ATOM 1335 C CA . GLY A 1 178 ? -11.847 -8.541 -3.311 1.00 89.25 178 GLY A CA 1
ATOM 1336 C C . GLY A 1 178 ? -13.123 -8.278 -2.506 1.00 89.25 178 GLY A C 1
ATOM 1337 O O . GLY A 1 178 ? -14.117 -7.812 -3.062 1.00 89.25 178 GLY A O 1
ATOM 1338 N N . THR A 1 179 ? -13.156 -8.656 -1.226 1.00 93.00 179 THR A N 1
ATOM 1339 C CA . THR A 1 179 ? -14.341 -8.589 -0.363 1.00 93.00 179 THR A CA 1
ATOM 1340 C C . THR A 1 179 ? -13.955 -8.255 1.076 1.00 93.00 179 THR A C 1
ATOM 1342 O O . THR A 1 179 ? -12.852 -8.557 1.516 1.00 93.00 179 THR A O 1
ATOM 1345 N N . TRP A 1 180 ? -14.883 -7.665 1.828 1.00 94.75 180 TRP A N 1
ATOM 1346 C CA . TRP A 1 180 ? -14.694 -7.319 3.237 1.00 94.75 180 TRP A CA 1
ATOM 1347 C C . TRP A 1 180 ? -14.799 -8.513 4.196 1.00 94.75 180 TRP A C 1
ATOM 1349 O O . TRP A 1 180 ? -14.399 -8.388 5.347 1.00 94.75 180 TRP A O 1
ATOM 1359 N N . LYS A 1 181 ? -15.352 -9.657 3.757 1.00 94.44 181 LYS A N 1
ATOM 1360 C CA . LYS A 1 181 ? -15.812 -10.758 4.636 1.00 94.44 181 LYS A CA 1
ATOM 1361 C C . LYS A 1 181 ? -14.791 -11.241 5.672 1.00 94.44 181 LYS A C 1
ATOM 1363 O O . LYS A 1 181 ? -15.195 -11.748 6.710 1.00 94.44 181 LYS A O 1
ATOM 1368 N N . ARG A 1 182 ? -13.497 -11.124 5.369 1.00 95.50 182 ARG A N 1
ATOM 1369 C CA . ARG A 1 182 ? -12.387 -11.509 6.253 1.00 95.50 182 ARG A CA 1
ATOM 1370 C C . ARG A 1 182 ? -11.439 -10.353 6.581 1.00 95.50 182 ARG A C 1
ATOM 1372 O O . ARG A 1 182 ? -10.369 -10.582 7.134 1.00 95.50 182 ARG A O 1
ATOM 1379 N N . LEU A 1 183 ? -11.808 -9.118 6.241 1.00 97.81 183 LEU A N 1
ATOM 1380 C CA . LEU A 1 183 ? -11.003 -7.924 6.496 1.00 97.81 183 LEU A CA 1
ATOM 1381 C C . LEU A 1 183 ? -10.753 -7.763 7.998 1.00 97.81 183 LEU A C 1
ATOM 1383 O O . LEU A 1 183 ? -9.615 -7.813 8.449 1.00 97.81 183 LEU A O 1
ATOM 1387 N N . PHE A 1 184 ? -11.824 -7.629 8.782 1.00 97.75 184 PHE A N 1
ATOM 1388 C CA . PHE A 1 184 ? -11.720 -7.336 10.211 1.00 97.75 184 PHE A CA 1
ATOM 1389 C C . PHE A 1 184 ? -11.160 -8.508 11.016 1.00 97.75 184 PHE A C 1
ATOM 1391 O O . PHE A 1 184 ? -10.380 -8.273 11.929 1.00 97.75 184 PHE A O 1
ATOM 1398 N N . THR A 1 185 ? -11.458 -9.758 10.650 1.00 98.06 185 THR A N 1
ATOM 1399 C CA . THR A 1 185 ? -10.818 -10.928 11.276 1.00 98.06 185 THR A CA 1
ATOM 1400 C C . THR A 1 185 ? -9.315 -10.977 11.007 1.00 98.06 185 THR A C 1
ATOM 1402 O O . THR A 1 185 ? -8.540 -11.220 11.927 1.00 98.06 185 THR A O 1
ATOM 1405 N N . THR A 1 186 ? -8.888 -10.695 9.771 1.00 98.31 186 THR A N 1
ATOM 1406 C CA . THR A 1 186 ? -7.466 -10.685 9.382 1.00 98.31 186 THR A CA 1
ATOM 1407 C C . THR A 1 186 ? -6.702 -9.555 10.067 1.00 98.31 186 THR A C 1
ATOM 1409 O O . THR A 1 186 ? -5.597 -9.765 10.564 1.00 98.31 186 THR A O 1
ATOM 1412 N N . LEU A 1 187 ? -7.286 -8.358 10.118 1.00 98.44 187 LEU A N 1
ATOM 1413 C CA . LEU A 1 187 ? -6.697 -7.210 10.803 1.00 98.44 187 LEU A CA 1
ATOM 1414 C C . LEU A 1 187 ? -6.642 -7.423 12.327 1.00 98.44 187 LEU A C 1
ATOM 1416 O O . LEU A 1 187 ? -5.627 -7.113 12.940 1.00 98.44 187 LEU A O 1
ATOM 1420 N N . ALA A 1 188 ? -7.694 -7.984 12.935 1.00 97.81 188 ALA A N 1
ATOM 1421 C CA . ALA A 1 188 ? -7.739 -8.248 14.374 1.00 97.81 188 ALA A CA 1
ATOM 1422 C C . ALA A 1 188 ? -6.708 -9.296 14.805 1.00 97.81 188 ALA A C 1
ATOM 1424 O O . ALA A 1 188 ? -6.050 -9.115 15.825 1.00 97.81 188 ALA A O 1
ATOM 1425 N N . TYR A 1 189 ? -6.538 -10.362 14.014 1.00 98.31 189 TYR A N 1
ATOM 1426 C CA . TYR A 1 189 ? -5.489 -11.350 14.253 1.00 98.31 189 TYR A CA 1
ATOM 1427 C C . TYR A 1 189 ? -4.098 -10.705 14.213 1.00 98.31 189 TYR A C 1
ATOM 1429 O O . TYR A 1 189 ? -3.340 -10.848 15.167 1.00 98.31 189 TYR A O 1
ATOM 1437 N N . GLN A 1 190 ? -3.792 -9.944 13.152 1.00 98.12 190 GLN A N 1
ATOM 1438 C CA . GLN A 1 190 ? -2.503 -9.257 13.020 1.00 98.12 190 GLN A CA 1
ATOM 1439 C C . GLN A 1 190 ? -2.239 -8.330 14.213 1.00 98.12 190 GLN A C 1
ATOM 1441 O O . GLN A 1 190 ? -1.215 -8.494 14.871 1.00 98.12 190 GLN A O 1
ATOM 1446 N N . LEU A 1 191 ? -3.203 -7.474 14.574 1.00 96.56 191 LEU A N 1
ATOM 1447 C CA . LEU A 1 191 ? -3.093 -6.573 15.726 1.00 96.56 191 LEU A CA 1
ATOM 1448 C C . LEU A 1 191 ? -2.859 -7.317 17.044 1.00 96.56 191 LEU A C 1
ATOM 1450 O O . LEU A 1 191 ? -2.029 -6.892 17.839 1.00 96.56 191 LEU A O 1
ATOM 1454 N N . ALA A 1 192 ? -3.573 -8.419 17.284 1.00 96.19 192 ALA A N 1
ATOM 1455 C CA . ALA A 1 192 ? -3.400 -9.226 18.490 1.00 96.19 192 ALA A CA 1
ATOM 1456 C C . ALA A 1 192 ? -2.000 -9.856 18.572 1.00 96.19 192 ALA A C 1
ATOM 1458 O O . ALA A 1 192 ? -1.469 -10.035 19.664 1.00 96.19 192 ALA A O 1
ATOM 1459 N N . THR A 1 193 ? -1.400 -10.189 17.426 1.00 95.31 193 THR A N 1
ATOM 1460 C CA . THR A 1 193 ? -0.055 -10.780 17.362 1.00 95.31 193 THR A CA 1
ATOM 1461 C C . THR A 1 193 ? 1.076 -9.754 17.342 1.00 95.31 193 THR A C 1
ATOM 1463 O O . THR A 1 193 ? 2.173 -10.065 17.800 1.00 95.31 193 THR A O 1
ATOM 1466 N N . SER A 1 194 ? 0.834 -8.544 16.837 1.00 94.56 194 SER A N 1
ATOM 1467 C CA . SER A 1 194 ? 1.845 -7.488 16.717 1.00 94.56 194 SER A CA 1
ATOM 1468 C C . SER A 1 194 ? 1.842 -6.520 17.903 1.00 94.56 194 SER A C 1
ATOM 1470 O O . SER A 1 194 ? 2.868 -5.924 18.213 1.00 94.56 194 SER A O 1
ATOM 1472 N N . VAL A 1 195 ? 0.696 -6.352 18.572 1.00 93.25 195 VAL A N 1
ATOM 1473 C CA . VAL A 1 195 ? 0.516 -5.479 19.736 1.00 93.25 195 VAL A CA 1
ATOM 1474 C C . VAL A 1 195 ? 0.170 -6.347 20.936 1.00 93.25 195 VAL A C 1
ATOM 1476 O O . VAL A 1 195 ? -0.965 -6.802 21.099 1.00 93.25 195 VAL A O 1
ATOM 1479 N N . SER A 1 196 ? 1.160 -6.571 21.797 1.00 92.38 196 SER A N 1
ATOM 1480 C CA . SER A 1 196 ? 1.057 -7.502 22.927 1.00 92.38 196 SER A CA 1
ATOM 1481 C C . SER A 1 196 ? -0.137 -7.223 23.849 1.00 92.38 196 SER A C 1
ATOM 1483 O O . SER A 1 196 ? -0.775 -8.139 24.366 1.00 92.38 196 SER A O 1
ATOM 1485 N N . GLU A 1 197 ? -0.491 -5.951 24.003 1.00 93.38 197 GLU A N 1
ATOM 1486 C CA . GLU A 1 197 ? -1.558 -5.460 24.863 1.00 93.38 197 GLU A CA 1
ATOM 1487 C C . GLU A 1 197 ? -2.962 -5.717 24.290 1.00 93.38 197 GLU A C 1
ATOM 1489 O O . GLU A 1 197 ? -3.951 -5.629 25.021 1.00 93.38 197 GLU A O 1
ATOM 1494 N N . LEU A 1 198 ? -3.068 -6.055 23.000 1.00 94.44 198 LEU A N 1
ATOM 1495 C CA . LEU A 1 198 ? -4.327 -6.408 22.337 1.00 94.44 198 LEU A CA 1
ATOM 1496 C C . LEU A 1 198 ? -4.575 -7.918 22.285 1.00 94.44 198 LEU A C 1
ATOM 1498 O O . LEU A 1 198 ? -5.721 -8.319 22.073 1.00 94.44 198 LEU A O 1
ATOM 1502 N N . LEU A 1 199 ? -3.562 -8.753 22.542 1.00 94.88 199 LEU A N 1
ATOM 1503 C CA . LEU A 1 199 ? -3.678 -10.211 22.465 1.00 94.88 199 LEU A CA 1
ATOM 1504 C C . LEU A 1 199 ? -4.827 -10.748 23.329 1.00 94.88 199 LEU A C 1
ATOM 1506 O O . LEU A 1 199 ? -5.763 -11.361 22.819 1.00 94.88 199 LEU A O 1
ATOM 1510 N N . LEU A 1 200 ? -4.783 -10.485 24.640 1.00 95.06 200 LEU A N 1
ATOM 1511 C CA . LEU A 1 200 ? -5.780 -11.005 25.581 1.00 95.06 200 LEU A CA 1
ATOM 1512 C C . LEU A 1 200 ? -7.185 -10.416 25.356 1.00 95.06 200 LEU A C 1
ATOM 1514 O O . LEU A 1 200 ? -8.143 -11.192 25.362 1.00 95.06 200 LEU A O 1
ATOM 1518 N N . PRO A 1 201 ? -7.366 -9.093 25.156 1.00 95.31 201 PRO A N 1
ATOM 1519 C CA . PRO A 1 201 ? -8.687 -8.531 24.874 1.00 95.31 201 PRO A CA 1
ATOM 1520 C C . PRO A 1 201 ? -9.328 -9.074 23.591 1.00 95.31 201 PRO A C 1
ATOM 1522 O O . PRO A 1 201 ? -10.511 -9.415 23.608 1.00 95.31 201 PRO A O 1
ATOM 1525 N N . VAL A 1 202 ? -8.565 -9.195 22.499 1.00 96.88 202 VAL A N 1
ATOM 1526 C CA . VAL A 1 202 ? -9.071 -9.750 21.232 1.00 96.88 202 VAL A CA 1
ATOM 1527 C C . VAL A 1 202 ? -9.385 -11.237 21.383 1.00 96.88 202 VAL A C 1
ATOM 1529 O O . VAL A 1 202 ? -10.453 -11.677 20.960 1.00 96.88 202 VAL A O 1
ATOM 1532 N N . GLN A 1 203 ? -8.506 -12.002 22.038 1.00 96.75 203 GLN A N 1
ATOM 1533 C CA . GLN A 1 203 ? -8.737 -13.418 22.318 1.00 96.75 203 GLN A CA 1
ATOM 1534 C C . GLN A 1 203 ? -10.055 -13.632 23.075 1.00 96.75 203 GLN A C 1
ATOM 1536 O O . GLN A 1 203 ? -10.899 -14.411 22.630 1.00 96.75 203 GLN A O 1
ATOM 1541 N N . ARG A 1 204 ? -10.267 -12.898 24.175 1.00 95.88 204 ARG A N 1
ATOM 1542 C CA . ARG A 1 204 ? -11.494 -12.995 24.982 1.00 95.88 204 ARG A CA 1
ATOM 1543 C C . ARG A 1 204 ? -12.738 -12.623 24.188 1.00 95.88 204 ARG A C 1
ATOM 1545 O O . ARG A 1 204 ? -13.734 -13.329 24.268 1.00 95.88 204 ARG A O 1
ATOM 1552 N N . ALA A 1 205 ? -12.673 -11.573 23.367 1.00 96.50 205 ALA A N 1
ATOM 1553 C CA . ALA A 1 205 ? -13.807 -11.160 22.540 1.00 96.50 205 ALA A CA 1
ATOM 1554 C C . ALA A 1 205 ? -14.301 -12.275 21.598 1.00 96.50 205 ALA A C 1
ATOM 1556 O O . ALA A 1 205 ? -15.496 -12.352 21.300 1.00 96.50 205 ALA A O 1
ATOM 1557 N N . VAL A 1 206 ? -13.395 -13.144 21.140 1.00 97.06 206 VAL A N 1
ATOM 1558 C CA . VAL A 1 206 ? -13.714 -14.298 20.288 1.00 97.06 206 VAL A CA 1
ATOM 1559 C C . VAL A 1 206 ? -14.133 -15.512 21.115 1.00 97.06 206 VAL A C 1
ATOM 1561 O O . VAL A 1 206 ? -15.026 -16.246 20.702 1.00 97.06 206 VAL A O 1
ATOM 1564 N N . GLU A 1 207 ? -13.538 -15.729 22.286 1.00 95.44 207 GLU A N 1
ATOM 1565 C CA . GLU A 1 207 ? -13.954 -16.795 23.209 1.00 95.44 207 GLU A CA 1
ATOM 1566 C C . GLU A 1 207 ? -15.390 -16.585 23.709 1.00 95.44 207 GLU A C 1
ATOM 1568 O O . GLU A 1 207 ? -16.173 -17.538 23.729 1.00 95.44 207 GLU A O 1
ATOM 1573 N N . ASP A 1 208 ? -15.754 -15.334 24.006 1.00 95.31 208 ASP A N 1
ATOM 1574 C CA . ASP A 1 208 ? -17.096 -14.921 24.427 1.00 95.31 208 ASP A CA 1
ATOM 1575 C C . ASP A 1 208 ? -18.137 -15.053 23.299 1.00 95.31 208 ASP A C 1
ATOM 1577 O O . ASP A 1 208 ? -19.324 -15.272 23.549 1.00 95.31 208 ASP A O 1
ATOM 1581 N N . ASP A 1 209 ? -17.720 -14.911 22.037 1.00 95.81 209 ASP A N 1
ATOM 1582 C CA . ASP A 1 209 ? -18.590 -15.017 20.863 1.00 95.81 209 ASP A CA 1
ATOM 1583 C C . ASP A 1 209 ? -17.849 -15.617 19.668 1.00 95.81 209 ASP A C 1
ATOM 1585 O O . ASP A 1 209 ? -17.474 -14.920 18.725 1.00 95.81 209 ASP A O 1
ATOM 1589 N N . LYS A 1 210 ? -17.709 -16.945 19.665 1.00 94.81 210 LYS A N 1
ATOM 1590 C CA . LYS A 1 210 ? -17.004 -17.686 18.601 1.00 94.81 210 LYS A CA 1
ATOM 1591 C C . LYS A 1 210 ? -17.572 -17.440 17.201 1.00 94.81 210 LYS A C 1
ATOM 1593 O O . LYS A 1 210 ? -16.870 -17.603 16.208 1.00 94.81 210 LYS A O 1
ATOM 1598 N N . LEU A 1 211 ? -18.842 -17.038 17.103 1.00 95.94 211 LEU A N 1
ATOM 1599 C CA . LEU A 1 211 ? -19.503 -16.744 15.832 1.00 95.94 211 LEU A CA 1
ATOM 1600 C C . LEU A 1 211 ? -19.130 -15.368 15.267 1.00 95.94 211 LEU A C 1
ATOM 1602 O O . LEU A 1 211 ? -19.485 -15.091 14.122 1.00 95.94 211 LEU A O 1
ATOM 1606 N N . VAL A 1 212 ? -18.423 -14.514 16.022 1.00 97.19 212 VAL A N 1
ATOM 1607 C CA . VAL A 1 212 ? -18.049 -13.148 15.612 1.00 97.19 212 VAL A CA 1
ATOM 1608 C C . VAL A 1 212 ? -17.384 -13.113 14.234 1.00 97.19 212 VAL A C 1
ATOM 1610 O O . VAL A 1 212 ? -17.706 -12.234 13.440 1.00 97.19 212 VAL A O 1
ATOM 1613 N N . VAL A 1 213 ? -16.575 -14.122 13.894 1.00 95.69 213 VAL A N 1
ATOM 1614 C CA . VAL A 1 213 ? -15.878 -14.251 12.599 1.00 95.69 213 VAL A CA 1
ATOM 1615 C C . VAL A 1 213 ? -16.810 -14.322 11.382 1.00 95.69 213 VAL A C 1
ATOM 1617 O O . VAL A 1 213 ? -16.399 -14.011 10.268 1.00 95.69 213 VAL A O 1
ATOM 1620 N N . GLY A 1 214 ? -18.072 -14.716 11.582 1.00 94.38 214 GLY A N 1
ATOM 1621 C CA . GLY A 1 214 ? -19.104 -14.780 10.544 1.00 94.38 214 GLY A CA 1
ATOM 1622 C C . GLY A 1 214 ? -20.171 -13.689 10.653 1.00 94.38 214 GLY A C 1
ATOM 1623 O O . GLY A 1 214 ? -21.114 -13.683 9.862 1.00 94.38 214 GLY A O 1
ATOM 1624 N N . ARG A 1 215 ? -20.071 -12.784 11.636 1.00 96.75 215 ARG A N 1
ATOM 1625 C CA . ARG A 1 215 ? -21.064 -11.720 11.850 1.00 96.75 215 ARG A CA 1
ATOM 1626 C C . ARG A 1 215 ? -20.874 -10.555 10.882 1.00 96.75 215 ARG A C 1
ATOM 1628 O O . ARG A 1 215 ? -19.915 -10.493 10.117 1.00 96.75 215 ARG A O 1
ATOM 1635 N N . THR A 1 216 ? -21.826 -9.626 10.922 1.00 96.69 216 THR A N 1
ATOM 1636 C CA . THR A 1 216 ? -21.815 -8.416 10.098 1.00 96.69 216 THR A CA 1
ATOM 1637 C C . THR A 1 216 ? -20.590 -7.548 10.378 1.00 96.69 216 THR A C 1
ATOM 1639 O O . THR A 1 216 ? -20.012 -7.578 11.465 1.00 96.69 216 THR A O 1
ATOM 1642 N N . MET A 1 217 ? -20.243 -6.719 9.395 1.00 95.56 217 MET A N 1
ATOM 1643 C CA . MET A 1 217 ? -19.087 -5.829 9.440 1.00 95.56 217 MET A CA 1
ATOM 1644 C C . MET A 1 217 ? -19.057 -4.932 10.684 1.00 95.56 217 MET A C 1
ATOM 1646 O O . MET A 1 217 ? -18.041 -4.841 11.364 1.00 95.56 217 MET A O 1
ATOM 1650 N N . VAL A 1 218 ? -20.204 -4.338 11.025 1.00 96.50 218 VAL A N 1
ATOM 1651 C CA . VAL A 1 218 ? -20.361 -3.476 12.206 1.00 96.50 218 VAL A CA 1
ATOM 1652 C C . VAL A 1 218 ? -20.095 -4.248 13.500 1.00 96.50 218 VAL A C 1
ATOM 1654 O O . VAL A 1 218 ? -19.408 -3.747 14.385 1.00 96.50 218 VAL A O 1
ATOM 1657 N N . VAL A 1 219 ? -20.601 -5.482 13.613 1.00 97.19 219 VAL A N 1
ATOM 1658 C CA . VAL A 1 219 ? -20.408 -6.301 14.819 1.00 97.19 219 VAL A CA 1
ATOM 1659 C C . VAL A 1 219 ? -18.956 -6.745 14.955 1.00 97.19 219 VAL A C 1
ATOM 1661 O O . VAL A 1 219 ? -18.420 -6.695 16.061 1.00 97.19 219 VAL A O 1
ATOM 1664 N N . GLN A 1 220 ? -18.313 -7.144 13.854 1.00 97.50 220 GLN A N 1
ATOM 1665 C CA . GLN A 1 220 ? -16.887 -7.471 13.862 1.00 97.50 220 GLN A CA 1
ATOM 1666 C C . GLN A 1 220 ? -16.048 -6.266 14.284 1.00 97.50 220 GLN A C 1
ATOM 1668 O O . GLN A 1 220 ? -15.222 -6.397 15.179 1.00 97.50 220 GLN A O 1
ATOM 1673 N N . PHE A 1 221 ? -16.298 -5.086 13.714 1.00 96.06 221 PHE A N 1
ATOM 1674 C CA . PHE A 1 221 ? -15.571 -3.873 14.081 1.00 96.06 221 PHE A CA 1
ATOM 1675 C C . PHE A 1 221 ? -15.758 -3.512 15.562 1.00 96.06 221 PHE A C 1
ATOM 1677 O O . PHE A 1 221 ? -14.786 -3.291 16.280 1.00 96.06 221 PHE A O 1
ATOM 1684 N N . GLN A 1 222 ? -16.997 -3.540 16.057 1.00 95.12 222 GLN A N 1
ATOM 1685 C CA . GLN A 1 222 ? -17.290 -3.261 17.462 1.00 95.12 222 GLN A CA 1
ATOM 1686 C C . GLN A 1 222 ? -16.559 -4.233 18.401 1.00 95.12 222 GLN A C 1
ATOM 1688 O O . GLN A 1 222 ? -15.886 -3.801 19.334 1.00 95.12 222 GLN A O 1
ATOM 1693 N N . LYS A 1 223 ? -16.692 -5.544 18.164 1.00 96.31 223 LYS A N 1
ATOM 1694 C CA . LYS A 1 223 ? -16.196 -6.577 19.084 1.00 96.31 223 LYS A CA 1
ATOM 1695 C C . LYS A 1 223 ? -14.704 -6.859 18.963 1.00 96.31 223 LYS A C 1
ATOM 1697 O O . LYS A 1 223 ? -14.102 -7.225 19.961 1.00 96.31 223 LYS A O 1
ATOM 1702 N N . LEU A 1 224 ? -14.123 -6.730 17.772 1.00 96.31 224 LEU A N 1
ATOM 1703 C CA . LEU A 1 224 ? -12.717 -7.066 17.525 1.00 96.31 224 LEU A CA 1
ATOM 1704 C C . LEU A 1 224 ? -11.788 -5.844 17.570 1.00 96.31 224 LEU A C 1
ATOM 1706 O O . LEU A 1 224 ? -10.580 -6.026 17.669 1.00 96.31 224 LEU A O 1
ATOM 1710 N N . PHE A 1 225 ? -12.328 -4.619 17.521 1.00 93.69 225 PHE A N 1
ATOM 1711 C CA . PHE A 1 225 ? -11.537 -3.383 17.554 1.00 93.69 225 PHE A CA 1
ATOM 1712 C C . PHE A 1 225 ? -11.979 -2.474 18.695 1.00 93.69 225 PHE A C 1
ATOM 1714 O O . PHE A 1 225 ? -11.240 -2.306 19.657 1.00 93.69 225 PHE A O 1
ATOM 1721 N N . LEU A 1 226 ? -13.195 -1.927 18.649 1.00 92.69 226 LEU A N 1
ATOM 1722 C CA . LEU A 1 226 ? -13.594 -0.896 19.616 1.00 92.69 226 LEU A CA 1
ATOM 1723 C C . LEU A 1 226 ? -13.547 -1.399 21.064 1.00 92.69 226 LEU A C 1
ATOM 1725 O O . LEU A 1 226 ? -12.913 -0.772 21.908 1.00 92.69 226 LEU A O 1
ATOM 1729 N N . SER A 1 227 ? -14.155 -2.552 21.354 1.00 93.00 227 SER A N 1
ATOM 1730 C CA . SER A 1 227 ? -14.140 -3.115 22.708 1.00 93.00 227 SER A CA 1
ATOM 1731 C C . SER A 1 227 ? -12.734 -3.535 23.176 1.00 93.00 227 SER A C 1
ATOM 1733 O O . SER A 1 227 ? -12.373 -3.184 24.299 1.00 93.00 227 SER A O 1
ATOM 1735 N N . PRO A 1 228 ? -11.903 -4.226 22.367 1.00 93.06 228 PRO A N 1
ATOM 1736 C CA . PRO A 1 228 ? -10.520 -4.520 22.736 1.00 93.06 228 PRO A CA 1
ATOM 1737 C C . PRO A 1 228 ? -9.681 -3.282 23.056 1.00 93.06 228 PRO A C 1
ATOM 1739 O O . PRO A 1 228 ? -9.041 -3.257 24.100 1.00 93.06 228 PRO A O 1
ATOM 1742 N N . PHE A 1 229 ? -9.733 -2.234 22.231 1.00 91.50 229 PHE A N 1
ATOM 1743 C CA . PHE A 1 229 ? -8.947 -1.018 22.465 1.00 91.50 229 PHE A CA 1
ATOM 1744 C C . PHE A 1 229 ? -9.445 -0.218 23.678 1.00 91.50 229 PHE A C 1
ATOM 1746 O O . PHE A 1 229 ? -8.632 0.294 24.443 1.00 91.50 229 PHE A O 1
ATOM 1753 N N . GLN A 1 230 ? -10.758 -0.177 23.931 1.00 89.31 230 GLN A N 1
ATOM 1754 C CA . GLN A 1 230 ? -11.320 0.412 25.157 1.00 89.31 230 GLN A CA 1
ATOM 1755 C C . GLN A 1 230 ? -10.825 -0.281 26.433 1.00 89.31 230 GLN A C 1
ATOM 1757 O O . GLN A 1 230 ? -10.658 0.365 27.467 1.00 89.31 230 GLN A O 1
ATOM 1762 N N . ASN A 1 231 ? -10.570 -1.587 26.358 1.00 86.12 231 ASN A N 1
ATOM 1763 C CA . ASN A 1 231 ? -10.046 -2.381 27.467 1.00 86.12 231 ASN A CA 1
ATOM 1764 C C . ASN A 1 231 ? -8.512 -2.314 27.587 1.00 86.12 231 ASN A C 1
ATOM 1766 O O . ASN A 1 231 ? -7.950 -2.925 28.498 1.00 86.12 231 ASN A O 1
ATOM 1770 N N . THR A 1 232 ? -7.847 -1.547 26.716 1.00 86.12 232 THR A N 1
ATOM 1771 C CA . THR A 1 232 ? -6.391 -1.376 26.684 1.00 86.12 232 THR A CA 1
ATOM 1772 C C . THR A 1 232 ? -6.016 0.113 26.727 1.00 86.12 232 THR A C 1
ATOM 1774 O O . THR A 1 232 ? -5.524 0.668 25.746 1.00 86.12 232 THR A O 1
ATOM 1777 N N . PRO A 1 233 ? -6.210 0.799 27.872 1.00 76.56 233 PRO A N 1
ATOM 1778 C CA . PRO A 1 233 ? -5.942 2.237 27.988 1.00 76.56 233 PRO A CA 1
ATOM 1779 C C . PRO A 1 233 ? -4.447 2.602 27.942 1.00 76.56 233 PRO A C 1
ATOM 1781 O O . PRO A 1 233 ? -4.112 3.758 27.709 1.00 76.56 233 PRO A O 1
ATOM 1784 N N . ASN A 1 234 ? -3.550 1.633 28.156 1.00 78.88 234 ASN A N 1
ATOM 1785 C CA . ASN A 1 234 ? -2.101 1.839 28.256 1.00 78.88 234 ASN A CA 1
ATOM 1786 C C . ASN A 1 234 ? -1.352 1.308 27.021 1.00 78.88 234 ASN A C 1
ATOM 1788 O O . ASN A 1 234 ? -0.391 0.554 27.163 1.00 78.88 234 ASN A O 1
ATOM 1792 N N . LEU A 1 235 ? -1.804 1.650 25.812 1.00 82.44 235 LEU A N 1
ATOM 1793 C CA . LEU A 1 235 ? -1.053 1.325 24.595 1.00 82.44 235 LEU A CA 1
ATOM 1794 C C . LEU A 1 235 ? 0.276 2.093 24.575 1.00 82.44 235 LEU A C 1
ATOM 1796 O O . LEU A 1 235 ? 0.288 3.319 24.675 1.00 82.44 235 LEU A O 1
ATOM 1800 N N . GLN A 1 236 ? 1.393 1.374 24.433 1.00 77.44 236 GLN A N 1
ATOM 1801 C CA . GLN A 1 236 ? 2.735 1.973 24.404 1.00 77.44 236 GLN A CA 1
ATOM 1802 C C . GLN A 1 236 ? 2.976 2.836 23.160 1.00 77.44 236 GLN A C 1
ATOM 1804 O O . GLN A 1 236 ? 3.729 3.806 23.209 1.00 77.44 236 GLN A O 1
ATOM 1809 N N . SER A 1 237 ? 2.345 2.482 22.041 1.00 82.50 237 SER A N 1
ATOM 1810 C CA . SER A 1 237 ? 2.401 3.229 20.786 1.00 82.50 237 SER A CA 1
ATOM 1811 C C . SER A 1 237 ? 1.120 3.024 19.977 1.00 82.50 237 SER A C 1
ATOM 1813 O O . SER A 1 237 ? 0.366 2.080 20.222 1.00 82.50 237 SER A O 1
ATOM 1815 N N . MET A 1 238 ? 0.856 3.925 19.028 1.00 89.31 238 MET A N 1
ATOM 1816 C CA . MET A 1 238 ? -0.271 3.789 18.103 1.00 89.31 238 MET A CA 1
ATOM 1817 C C . MET A 1 238 ? 0.104 2.804 16.989 1.00 89.31 238 MET A C 1
ATOM 1819 O O . MET A 1 238 ? 1.001 3.119 16.201 1.00 89.31 238 MET A O 1
ATOM 1823 N N . PRO A 1 239 ? -0.559 1.640 16.876 1.00 93.44 239 PRO A N 1
ATOM 18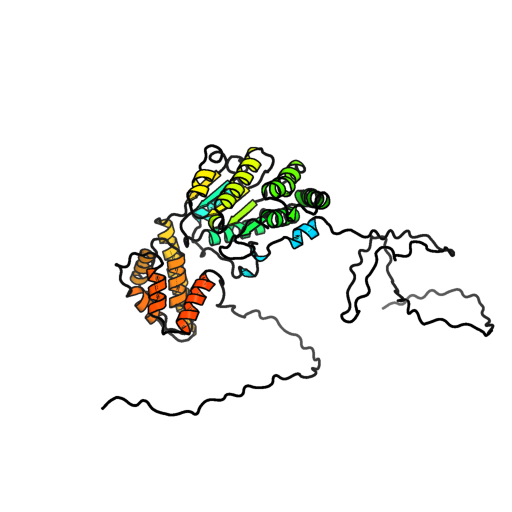24 C CA . PRO A 1 239 ? -0.265 0.708 15.800 1.00 93.44 239 PRO A CA 1
ATOM 1825 C C . PRO A 1 239 ? -0.699 1.275 14.447 1.00 93.44 239 PRO A C 1
ATOM 1827 O O . PRO A 1 239 ? -1.718 1.967 14.331 1.00 93.44 239 PRO A O 1
ATOM 1830 N N . ILE A 1 240 ? 0.067 0.939 13.410 1.00 96.81 240 ILE A N 1
ATOM 1831 C CA . ILE A 1 240 ? -0.219 1.338 12.031 1.00 96.81 240 ILE A CA 1
ATOM 1832 C C . ILE A 1 240 ? -1.022 0.245 11.329 1.00 96.81 240 ILE A C 1
ATOM 1834 O O . ILE A 1 240 ? -0.640 -0.925 11.337 1.00 96.81 240 ILE A O 1
ATOM 1838 N N . ILE A 1 241 ? -2.117 0.632 10.683 1.00 98.19 241 ILE A N 1
ATOM 1839 C CA . ILE A 1 241 ? -2.900 -0.219 9.793 1.00 98.19 241 ILE A CA 1
ATOM 1840 C C . ILE A 1 241 ? -2.746 0.287 8.359 1.00 98.19 241 ILE A C 1
ATOM 1842 O O . ILE A 1 241 ? -2.956 1.469 8.092 1.00 98.19 241 ILE A O 1
ATOM 1846 N N . VAL A 1 242 ? -2.420 -0.613 7.431 1.00 98.69 242 VAL A N 1
ATOM 1847 C CA . VAL A 1 242 ? -2.326 -0.311 5.995 1.00 98.69 242 VAL A CA 1
ATOM 1848 C C . VAL A 1 242 ? -3.445 -1.020 5.237 1.00 98.69 242 VAL A C 1
ATOM 1850 O O . VAL A 1 242 ? -3.511 -2.247 5.230 1.00 98.69 242 VAL A O 1
ATOM 1853 N N . LEU A 1 243 ? -4.312 -0.253 4.578 1.00 98.56 243 LEU A N 1
ATOM 1854 C CA . LEU A 1 243 ? -5.347 -0.741 3.668 1.00 98.56 243 LEU A CA 1
ATOM 1855 C C . LEU A 1 243 ? -5.010 -0.312 2.243 1.00 98.56 243 LEU A C 1
ATOM 1857 O O . LEU A 1 243 ? -5.274 0.824 1.847 1.00 98.56 243 LEU A O 1
ATOM 1861 N N . ASP A 1 244 ? -4.428 -1.219 1.467 1.00 97.88 244 ASP A N 1
ATOM 1862 C CA . ASP A 1 244 ? -4.062 -0.934 0.082 1.00 97.88 244 ASP A CA 1
ATOM 1863 C C . ASP A 1 244 ? -5.183 -1.327 -0.884 1.00 97.88 244 ASP A C 1
ATOM 1865 O O . ASP A 1 244 ? -5.711 -2.437 -0.808 1.00 97.88 244 ASP A O 1
ATOM 1869 N N . GLY A 1 245 ? -5.526 -0.424 -1.802 1.00 95.06 245 GLY A N 1
ATOM 1870 C CA . GLY A 1 245 ? -6.446 -0.680 -2.906 1.00 95.06 245 GLY A CA 1
ATOM 1871 C C . GLY A 1 245 ? -7.908 -0.797 -2.481 1.00 95.06 245 GLY A C 1
ATOM 1872 O O . GLY A 1 245 ? -8.604 -1.687 -2.957 1.00 95.06 245 GLY A O 1
ATOM 1873 N N . LEU A 1 246 ? -8.419 0.071 -1.601 1.00 97.75 246 LEU A N 1
ATOM 1874 C CA . LEU A 1 246 ? -9.810 -0.022 -1.120 1.00 97.75 246 LEU A CA 1
ATOM 1875 C C . LEU A 1 246 ? -10.844 -0.093 -2.267 1.00 97.75 246 LEU A C 1
ATOM 1877 O O . LEU A 1 246 ? -11.825 -0.831 -2.168 1.00 97.75 246 LEU A O 1
ATOM 1881 N N . ASP A 1 247 ? -10.595 0.606 -3.378 1.00 94.38 247 ASP A N 1
ATOM 1882 C CA . ASP A 1 247 ? -11.437 0.592 -4.586 1.00 94.38 247 ASP A CA 1
ATOM 1883 C C . ASP A 1 247 ? -11.430 -0.750 -5.355 1.00 94.38 247 ASP A C 1
ATOM 1885 O O . ASP A 1 247 ? -12.184 -0.963 -6.312 1.00 94.38 247 ASP A O 1
ATOM 1889 N N . GLU A 1 248 ? -10.585 -1.692 -4.944 1.00 91.25 248 GLU A N 1
ATOM 1890 C CA . GLU A 1 248 ? -10.562 -3.064 -5.443 1.00 91.25 248 GLU A CA 1
ATOM 1891 C C . GLU A 1 248 ? -11.532 -3.995 -4.699 1.00 91.25 248 GLU A C 1
ATOM 1893 O O . GLU A 1 248 ? -11.806 -5.110 -5.161 1.00 91.25 248 GLU A O 1
ATOM 1898 N N . CYS A 1 249 ? -12.115 -3.538 -3.586 1.00 93.50 249 CYS A N 1
ATOM 1899 C CA . CYS A 1 249 ? -13.248 -4.204 -2.956 1.00 93.50 249 CYS A CA 1
ATOM 1900 C C . CYS A 1 249 ? -14.490 -4.080 -3.853 1.00 93.50 249 CYS A C 1
ATOM 1902 O O . CYS A 1 249 ? -14.815 -2.999 -4.322 1.00 93.50 249 CYS A O 1
ATOM 1904 N N . LYS A 1 250 ? -15.211 -5.174 -4.114 1.00 86.25 250 LYS A N 1
ATOM 1905 C CA . LYS A 1 250 ? -16.227 -5.219 -5.188 1.00 86.25 250 LYS A CA 1
ATOM 1906 C C . LYS A 1 250 ? -17.419 -4.255 -5.050 1.00 86.25 250 LYS A C 1
ATOM 1908 O O . LYS A 1 250 ? -18.061 -3.990 -6.058 1.00 86.25 250 LYS A O 1
ATOM 1913 N N . ASP A 1 251 ? -17.755 -3.794 -3.846 1.00 91.00 251 ASP A N 1
ATOM 1914 C CA . ASP A 1 251 ? -19.011 -3.084 -3.564 1.00 91.00 251 ASP A CA 1
ATOM 1915 C C . ASP A 1 251 ? -18.751 -1.682 -2.990 1.00 91.00 251 ASP A C 1
ATOM 1917 O O . ASP A 1 251 ? -18.093 -1.537 -1.961 1.00 91.00 251 ASP A O 1
ATOM 1921 N N . HIS A 1 252 ? -19.291 -0.651 -3.645 1.00 93.12 252 HIS A N 1
ATOM 1922 C CA . HIS A 1 252 ? -19.095 0.749 -3.257 1.00 93.12 252 HIS A CA 1
ATOM 1923 C C . HIS A 1 252 ? -19.703 1.083 -1.883 1.00 93.12 252 HIS A C 1
ATOM 1925 O O . HIS A 1 252 ? -19.091 1.821 -1.112 1.00 93.12 252 HIS A O 1
ATOM 1931 N N . HIS A 1 253 ? -20.860 0.507 -1.530 1.00 95.19 253 HIS A N 1
ATOM 1932 C CA . HIS A 1 253 ? -21.478 0.713 -0.213 1.00 95.19 253 HIS A CA 1
ATOM 1933 C C . HIS A 1 253 ? -20.634 0.064 0.882 1.00 95.19 253 HIS A C 1
ATOM 1935 O O . HIS A 1 253 ? -20.462 0.630 1.959 1.00 95.19 253 HIS A O 1
ATOM 1941 N N . VAL A 1 254 ? -20.057 -1.107 0.596 1.00 95.88 254 VAL A N 1
ATOM 1942 C CA . VAL A 1 254 ? -19.110 -1.763 1.505 1.00 95.88 254 VAL A CA 1
ATOM 1943 C C . VAL A 1 254 ? -17.877 -0.890 1.716 1.00 95.88 254 VAL A C 1
ATOM 1945 O O . VAL A 1 254 ? -17.464 -0.710 2.858 1.00 95.88 254 VAL A O 1
ATOM 1948 N N . GLN A 1 255 ? -17.298 -0.333 0.649 1.00 97.19 255 GLN A N 1
ATOM 1949 C CA . GLN A 1 255 ? -16.141 0.561 0.756 1.00 97.19 255 GLN A CA 1
ATOM 1950 C C . GLN A 1 255 ? -16.455 1.779 1.638 1.00 97.19 255 GLN A C 1
ATOM 1952 O O . GLN A 1 255 ? -15.707 2.054 2.575 1.00 97.19 255 GLN A O 1
ATOM 1957 N N . GLN A 1 256 ? -17.586 2.459 1.409 1.00 96.81 256 GLN A N 1
ATOM 1958 C CA . GLN A 1 256 ? -18.035 3.569 2.263 1.00 96.81 256 GLN A CA 1
ATOM 1959 C C . GLN A 1 256 ? -18.219 3.134 3.715 1.00 96.81 256 GLN A C 1
ATOM 1961 O O . GLN A 1 256 ? -17.768 3.813 4.632 1.00 96.81 256 GLN A O 1
ATOM 1966 N N . GLN A 1 257 ? -18.857 1.990 3.948 1.00 97.19 257 GLN A N 1
ATOM 1967 C CA . GLN A 1 257 ? -19.127 1.518 5.298 1.00 97.19 257 GLN A CA 1
ATOM 1968 C C . GLN A 1 257 ? -17.836 1.124 6.040 1.00 97.19 257 GLN A C 1
ATOM 1970 O O . GLN A 1 257 ? -17.750 1.357 7.244 1.00 97.19 257 GLN A O 1
ATOM 1975 N N . ILE A 1 258 ? -16.812 0.602 5.351 1.00 97.88 258 ILE A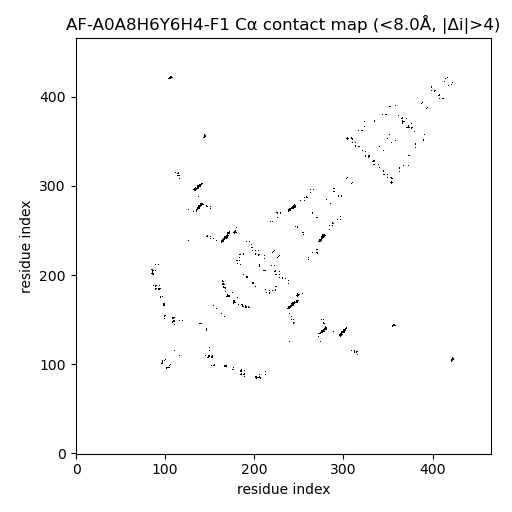 N 1
ATOM 1976 C CA . ILE A 1 258 ? -15.468 0.409 5.927 1.00 97.88 258 ILE A CA 1
ATOM 1977 C C . ILE A 1 258 ? -14.902 1.756 6.394 1.00 97.88 258 ILE A C 1
ATOM 1979 O O . ILE A 1 258 ? -14.486 1.873 7.545 1.00 97.88 258 ILE A O 1
ATOM 1983 N N . LEU A 1 259 ? -14.928 2.777 5.530 1.00 97.12 259 LEU A N 1
ATOM 1984 C CA . LEU A 1 259 ? -14.425 4.117 5.853 1.00 97.12 259 LEU A CA 1
ATOM 1985 C C . LEU A 1 259 ? -15.156 4.721 7.053 1.00 97.12 259 LEU A C 1
ATOM 1987 O O . LEU A 1 259 ? -14.512 5.169 7.998 1.00 97.12 259 LEU A O 1
ATOM 1991 N N . LEU A 1 260 ? -16.490 4.679 7.050 1.00 95.56 260 LEU A N 1
ATOM 1992 C CA . LEU A 1 260 ? -17.314 5.217 8.131 1.00 95.56 260 LEU A CA 1
ATOM 1993 C C . LEU A 1 260 ? -17.024 4.537 9.473 1.00 95.56 260 LEU A C 1
ATOM 1995 O O . LEU A 1 260 ? -16.979 5.223 10.493 1.00 95.56 260 LEU A O 1
ATOM 1999 N N . LEU A 1 261 ? -16.789 3.220 9.495 1.00 95.19 261 LEU A N 1
ATOM 2000 C CA . LEU A 1 261 ? -16.425 2.508 10.725 1.00 95.19 261 LEU A CA 1
ATOM 2001 C C . LEU A 1 261 ? -15.091 3.009 11.288 1.00 95.19 261 LEU A C 1
ATOM 2003 O O . LEU A 1 261 ? -15.025 3.359 12.467 1.00 95.19 261 LEU A O 1
ATOM 2007 N N . PHE A 1 262 ? -14.059 3.119 10.447 1.00 94.75 262 PHE A N 1
ATOM 2008 C CA . PHE A 1 262 ? -12.756 3.644 10.862 1.00 94.75 262 PHE A CA 1
ATOM 2009 C C . PHE A 1 262 ? -12.836 5.103 11.324 1.00 94.75 262 PHE A C 1
ATOM 2011 O O . PHE A 1 262 ? -12.369 5.413 12.418 1.00 94.75 262 PHE A O 1
ATOM 2018 N N . ILE A 1 263 ? -13.483 5.979 10.549 1.00 93.00 263 ILE A N 1
ATOM 2019 C CA . ILE A 1 263 ? -13.680 7.397 10.892 1.00 93.00 263 ILE A CA 1
ATOM 2020 C C . ILE A 1 263 ? -14.393 7.524 12.243 1.00 93.00 263 ILE A C 1
ATOM 2022 O O . ILE A 1 263 ? -13.898 8.198 13.145 1.00 93.00 263 ILE A O 1
ATOM 2026 N N . THR A 1 264 ? -15.524 6.834 12.418 1.00 90.69 264 THR A N 1
ATOM 2027 C CA . THR A 1 264 ? -16.311 6.890 13.661 1.00 90.69 264 THR A CA 1
ATOM 2028 C C . THR A 1 264 ? -15.519 6.353 14.852 1.00 90.69 264 THR A C 1
ATOM 2030 O O . THR A 1 264 ? -15.542 6.944 15.931 1.00 90.69 264 THR A O 1
ATOM 2033 N N . GLY A 1 265 ? -14.796 5.243 14.671 1.00 89.94 265 GLY A N 1
ATOM 2034 C CA . GLY A 1 265 ? -13.983 4.638 15.725 1.00 89.94 265 GLY A CA 1
ATOM 2035 C C . GLY A 1 265 ? -12.854 5.549 16.205 1.00 89.94 265 GLY A C 1
ATOM 2036 O O . GLY A 1 265 ? -12.664 5.707 17.411 1.00 89.94 265 GLY A O 1
ATOM 2037 N N . ILE A 1 266 ? -12.153 6.187 15.265 1.00 89.56 266 ILE A N 1
ATOM 2038 C CA . ILE A 1 266 ? -11.042 7.105 15.543 1.00 89.56 266 ILE A CA 1
ATOM 2039 C C . ILE A 1 266 ? -11.543 8.378 16.236 1.00 89.56 266 ILE A C 1
ATOM 2041 O O . ILE A 1 266 ? -10.991 8.770 17.264 1.00 89.56 266 ILE A O 1
ATOM 2045 N N . ARG A 1 267 ? -12.616 9.004 15.729 1.00 86.25 267 ARG A N 1
ATOM 2046 C CA . ARG A 1 267 ? -13.163 10.251 16.302 1.00 86.25 267 ARG A CA 1
ATOM 2047 C C . ARG A 1 267 ? -13.633 10.103 17.736 1.00 86.25 267 ARG A C 1
ATOM 2049 O O . ARG A 1 267 ? -13.477 11.020 18.531 1.00 86.25 267 ARG A O 1
ATOM 2056 N N . ASN A 1 268 ? -14.198 8.952 18.076 1.00 80.50 268 ASN A N 1
ATOM 2057 C CA . ASN A 1 268 ? -14.686 8.708 19.427 1.00 80.50 268 ASN A CA 1
ATOM 2058 C C . ASN A 1 268 ? -13.549 8.394 20.427 1.00 80.50 268 ASN A C 1
ATOM 2060 O O . ASN A 1 268 ? -13.830 7.995 21.553 1.00 80.50 268 ASN A O 1
ATOM 2064 N N . HIS A 1 269 ? -12.276 8.550 20.029 1.00 68.81 269 HIS A N 1
ATOM 2065 C CA . HIS A 1 269 ? -11.060 8.309 20.822 1.00 68.81 269 HIS A CA 1
ATOM 2066 C C . HIS A 1 269 ? -10.937 6.900 21.426 1.00 68.81 269 HIS A C 1
ATOM 2068 O O . HIS A 1 269 ? -10.084 6.649 22.273 1.00 68.81 269 HIS A O 1
ATOM 2074 N N . TYR A 1 270 ? -11.744 5.949 20.959 1.00 69.62 270 TYR A N 1
ATOM 2075 C CA . TYR A 1 270 ? -11.717 4.558 21.412 1.00 69.62 270 TYR A CA 1
ATOM 2076 C C . TYR A 1 270 ? -10.691 3.703 20.664 1.00 69.62 270 TYR A C 1
ATOM 2078 O O . TYR A 1 270 ? -10.596 2.506 20.917 1.00 69.62 270 TYR A O 1
ATOM 2086 N N . PHE A 1 271 ? -9.969 4.296 19.711 1.00 75.44 271 PHE A N 1
ATOM 2087 C CA . PHE A 1 271 ? -9.199 3.559 18.718 1.00 75.44 271 PHE A CA 1
ATOM 2088 C C . PHE A 1 271 ? -7.952 4.346 18.259 1.00 75.44 271 PHE A C 1
ATOM 2090 O O . PHE A 1 271 ? -7.936 4.886 17.150 1.00 75.44 271 PHE A O 1
ATOM 2097 N N . PRO A 1 272 ? -6.920 4.477 19.121 1.00 84.81 272 PRO A N 1
ATOM 2098 C CA . PRO A 1 272 ? -5.696 5.231 18.834 1.00 84.81 272 PRO A CA 1
ATOM 2099 C C . PRO A 1 272 ? -4.787 4.480 17.847 1.00 84.81 272 PRO A C 1
ATOM 2101 O O . PRO A 1 272 ? -3.804 3.852 18.235 1.00 84.81 272 PRO A O 1
ATOM 2104 N N . ILE A 1 273 ? -5.128 4.540 16.561 1.00 91.38 273 ILE A N 1
ATOM 2105 C CA . ILE A 1 273 ? -4.356 3.944 15.465 1.00 91.38 273 ILE A CA 1
ATOM 2106 C C . ILE A 1 273 ? -3.898 5.002 14.461 1.00 91.38 273 ILE A C 1
ATOM 2108 O O . ILE A 1 273 ? -4.470 6.090 14.374 1.00 91.38 273 ILE A O 1
ATOM 2112 N N . ARG A 1 274 ? -2.923 4.634 13.629 1.00 94.62 274 ARG A N 1
ATOM 2113 C CA . ARG A 1 274 ? -2.623 5.320 12.366 1.00 94.62 274 ARG A CA 1
ATOM 2114 C C . ARG A 1 274 ? -3.138 4.464 11.214 1.00 94.62 274 ARG A C 1
ATOM 2116 O O . ARG A 1 274 ? -2.822 3.282 11.148 1.00 94.62 274 ARG A O 1
ATOM 2123 N N . LEU A 1 275 ? -3.924 5.035 10.310 1.00 96.94 275 LEU A N 1
ATOM 2124 C CA . LEU A 1 275 ? -4.538 4.316 9.196 1.00 96.94 275 LEU A CA 1
ATOM 2125 C C . LEU A 1 275 ? -4.071 4.891 7.860 1.00 96.94 275 LEU A C 1
ATOM 2127 O O . LEU A 1 275 ? -4.455 6.001 7.499 1.00 96.94 275 LEU A O 1
ATOM 2131 N N . LEU A 1 276 ? -3.278 4.127 7.112 1.00 98.56 276 LEU A N 1
ATOM 2132 C CA . LEU A 1 276 ? -2.979 4.425 5.715 1.00 98.56 276 LEU A CA 1
ATOM 2133 C C . LEU A 1 276 ? -4.022 3.742 4.834 1.00 98.56 276 LEU A C 1
ATOM 2135 O O . LEU A 1 276 ? -4.203 2.528 4.910 1.00 98.56 276 LEU A O 1
ATOM 2139 N N . ILE A 1 277 ? -4.673 4.511 3.971 1.00 98.50 277 ILE A N 1
ATOM 2140 C CA . ILE A 1 277 ? -5.601 4.013 2.958 1.00 98.50 277 ILE A CA 1
ATOM 2141 C C . ILE A 1 277 ? -5.051 4.401 1.595 1.00 98.50 277 ILE A C 1
ATOM 2143 O O . ILE A 1 277 ? -4.775 5.579 1.360 1.00 98.50 277 ILE A O 1
ATOM 2147 N N . THR A 1 278 ? -4.952 3.444 0.677 1.00 98.19 278 THR A N 1
ATOM 2148 C CA . THR A 1 278 ? -4.737 3.755 -0.736 1.00 98.19 278 THR A CA 1
ATOM 2149 C C . THR A 1 278 ? -5.972 3.437 -1.564 1.00 98.19 278 THR A C 1
ATOM 2151 O O . THR A 1 278 ? -6.653 2.431 -1.343 1.00 98.19 278 THR A O 1
ATOM 2154 N N . SER A 1 279 ? -6.288 4.304 -2.526 1.00 96.50 279 SER A N 1
ATOM 2155 C CA . SER A 1 279 ? -7.351 4.024 -3.492 1.00 96.50 279 SER A CA 1
ATOM 2156 C C . SER A 1 279 ? -7.287 4.913 -4.734 1.00 96.50 279 SER A C 1
ATOM 2158 O O . SER A 1 279 ? -6.529 5.883 -4.812 1.00 96.50 279 SER A O 1
ATOM 2160 N N . ARG A 1 280 ? -8.121 4.622 -5.731 1.00 93.00 280 ARG A N 1
ATOM 2161 C CA . ARG A 1 280 ? -8.570 5.633 -6.700 1.00 93.00 280 ARG A CA 1
ATOM 2162 C C . ARG A 1 280 ? -9.517 6.642 -6.026 1.00 93.00 280 ARG A C 1
ATOM 2164 O O . ARG A 1 280 ? -10.196 6.282 -5.060 1.00 93.00 280 ARG A O 1
ATOM 2171 N N . PRO A 1 281 ? -9.601 7.889 -6.523 1.00 92.88 281 PRO A N 1
ATOM 2172 C CA . PRO A 1 281 ? -10.531 8.895 -6.011 1.00 92.88 281 PRO A CA 1
ATOM 2173 C C . PRO A 1 281 ? -11.953 8.673 -6.547 1.00 92.88 281 PRO A C 1
ATOM 2175 O O . PRO A 1 281 ? -12.535 9.557 -7.172 1.00 92.88 281 PRO A O 1
ATOM 2178 N N . GLU A 1 282 ? -12.504 7.471 -6.351 1.00 91.44 282 GLU A N 1
ATOM 2179 C CA . GLU A 1 282 ? -13.893 7.184 -6.721 1.00 91.44 282 GLU A CA 1
ATOM 2180 C C . GLU A 1 282 ? -14.849 8.082 -5.911 1.00 91.44 282 GLU A C 1
ATOM 2182 O O . GLU A 1 282 ? -14.557 8.354 -4.739 1.00 91.44 282 GLU A O 1
ATOM 2187 N N . PRO A 1 283 ? -15.969 8.559 -6.497 1.00 94.81 283 PRO A N 1
ATOM 2188 C CA . PRO A 1 283 ? -16.793 9.608 -5.891 1.00 94.81 283 PRO A CA 1
ATOM 2189 C C . PRO A 1 283 ? -17.201 9.317 -4.447 1.00 94.81 283 PRO A C 1
ATOM 2191 O O . PRO A 1 283 ? -16.977 10.141 -3.569 1.00 94.81 283 PRO A O 1
ATOM 2194 N N . HIS A 1 284 ? -17.681 8.104 -4.172 1.00 95.44 284 HIS A N 1
ATOM 2195 C CA . HIS A 1 284 ? -18.143 7.703 -2.845 1.00 95.44 284 HIS A CA 1
ATOM 2196 C C . HIS A 1 284 ? -17.018 7.617 -1.802 1.00 95.44 284 HIS A C 1
ATOM 2198 O O . HIS A 1 284 ? -17.263 7.892 -0.627 1.00 95.44 284 HIS A O 1
ATOM 2204 N N . ILE A 1 285 ? -15.789 7.263 -2.203 1.00 96.38 285 ILE A N 1
ATOM 2205 C CA . ILE A 1 285 ? -14.608 7.289 -1.321 1.00 96.38 285 ILE A CA 1
ATOM 2206 C C . ILE A 1 285 ? -14.237 8.739 -1.016 1.00 96.38 285 ILE A C 1
ATOM 2208 O O . ILE A 1 285 ? -14.044 9.100 0.145 1.00 96.38 285 ILE A O 1
ATOM 2212 N N . ARG A 1 286 ? -14.164 9.568 -2.063 1.00 95.69 286 ARG A N 1
ATOM 2213 C CA . ARG A 1 286 ? -13.795 10.979 -1.958 1.00 95.69 286 ARG A CA 1
ATOM 2214 C C . ARG A 1 286 ? -14.771 11.743 -1.071 1.00 95.69 286 ARG A C 1
ATOM 2216 O O . ARG A 1 286 ? -14.330 12.416 -0.150 1.00 95.69 286 ARG A O 1
ATOM 2223 N N . GLU A 1 287 ? -16.069 11.601 -1.317 1.00 94.81 287 GLU A N 1
ATOM 2224 C CA . GLU A 1 287 ? -17.134 12.219 -0.519 1.00 94.81 287 GLU A CA 1
ATOM 2225 C C . GLU A 1 287 ? -17.042 11.821 0.958 1.00 94.81 287 GLU A C 1
ATOM 2227 O O . GLU A 1 287 ? -17.186 12.670 1.831 1.00 94.81 287 GLU A O 1
ATOM 2232 N N . THR A 1 288 ? -16.736 10.551 1.247 1.00 95.88 288 THR A N 1
ATOM 2233 C CA . THR A 1 288 ? -16.622 10.070 2.632 1.00 95.88 288 THR A CA 1
ATOM 2234 C C . THR A 1 288 ? -15.383 10.632 3.332 1.00 95.88 288 THR A C 1
ATOM 2236 O O . THR A 1 288 ? -15.476 11.095 4.465 1.00 95.88 288 THR A O 1
ATOM 2239 N N . LEU A 1 289 ? -14.220 10.612 2.669 1.00 95.00 289 LEU A N 1
ATOM 2240 C CA . LEU A 1 289 ? -12.946 11.046 3.258 1.00 95.00 289 LEU A CA 1
ATOM 2241 C C . LEU A 1 289 ? -12.750 12.566 3.253 1.00 95.00 289 LEU A C 1
ATOM 2243 O O . LEU A 1 289 ? -11.931 13.061 4.023 1.00 95.00 289 LEU A O 1
ATOM 2247 N N . GLN A 1 290 ? -13.508 13.310 2.447 1.00 93.56 290 GLN A N 1
ATOM 2248 C CA . GLN A 1 290 ? -13.519 14.781 2.425 1.00 93.56 290 GLN A CA 1
ATOM 2249 C C . GLN A 1 290 ? -14.749 15.387 3.118 1.00 93.56 290 GLN A C 1
ATOM 2251 O O . GLN A 1 290 ? -14.981 16.590 3.007 1.00 93.56 290 GLN A O 1
ATOM 2256 N N . SER A 1 291 ? -15.546 14.575 3.813 1.00 91.25 291 SER A N 1
ATOM 2257 C CA . SER A 1 291 ? -16.667 15.067 4.615 1.00 91.25 291 SER A CA 1
ATOM 2258 C C . SER A 1 291 ? -16.178 15.947 5.772 1.00 91.25 291 SER A C 1
ATOM 2260 O O . SER A 1 291 ? -15.067 15.767 6.271 1.00 91.25 291 SER A O 1
ATOM 2262 N N . GLU A 1 292 ? -17.014 16.873 6.253 1.00 84.50 292 GLU A N 1
ATOM 2263 C CA . GLU A 1 292 ? -16.684 17.701 7.430 1.00 84.50 292 GLU A CA 1
ATOM 2264 C C . GLU A 1 292 ? -16.266 16.851 8.639 1.00 84.50 292 GLU A C 1
ATOM 2266 O O . GLU A 1 292 ? -15.366 17.217 9.393 1.00 84.50 292 GLU A O 1
ATOM 2271 N N . ASP A 1 293 ? -16.871 15.670 8.767 1.00 77.06 293 ASP A N 1
ATOM 2272 C CA . ASP A 1 293 ? -16.588 14.705 9.817 1.00 77.06 293 ASP A CA 1
ATOM 2273 C C . ASP A 1 293 ? -15.180 14.094 9.731 1.00 77.06 293 ASP A C 1
ATOM 2275 O O . ASP A 1 293 ? -14.620 13.719 10.761 1.00 77.06 293 ASP A O 1
ATOM 2279 N N . SER A 1 294 ? -14.590 13.983 8.538 1.00 84.12 294 SER A N 1
ATOM 2280 C CA . SER A 1 294 ? -13.278 13.360 8.321 1.00 84.12 294 SER A CA 1
ATOM 2281 C C . SER A 1 294 ? -12.139 14.358 8.127 1.00 84.12 294 SER A C 1
ATOM 2283 O O . SER A 1 294 ? -10.995 14.005 8.410 1.00 84.12 294 SER A O 1
ATOM 2285 N N . LEU A 1 295 ? -12.419 15.595 7.698 1.00 81.12 295 LEU A N 1
ATOM 2286 C CA . LEU A 1 295 ? -11.395 16.614 7.408 1.00 81.12 295 LEU A CA 1
ATOM 2287 C C . LEU A 1 295 ? -10.466 16.897 8.597 1.00 81.12 295 LEU A C 1
ATOM 2289 O O . LEU A 1 295 ? -9.287 17.172 8.400 1.00 81.12 295 LEU A O 1
ATOM 2293 N N . ALA A 1 296 ? -10.979 16.792 9.825 1.00 83.75 296 ALA A N 1
ATOM 2294 C CA . ALA A 1 296 ? -10.197 17.015 11.039 1.00 83.75 296 ALA A CA 1
ATOM 2295 C C . ALA A 1 296 ? -9.267 15.848 11.413 1.00 83.75 296 ALA A C 1
ATOM 2297 O O . ALA A 1 296 ? -8.474 15.997 12.329 1.00 83.75 296 ALA A O 1
ATOM 2298 N N . ILE A 1 297 ? -9.382 14.676 10.778 1.00 89.25 297 ILE A N 1
ATOM 2299 C CA . ILE A 1 297 ? -8.571 13.491 11.117 1.00 89.25 297 ILE A CA 1
ATOM 2300 C C . ILE A 1 297 ? -7.882 12.850 9.908 1.00 89.25 297 ILE A C 1
ATOM 2302 O O . ILE A 1 297 ? -7.081 11.931 10.086 1.00 89.25 297 ILE A O 1
ATOM 2306 N N . CYS A 1 298 ? -8.194 13.300 8.690 1.00 93.50 298 CYS A N 1
ATOM 2307 C CA . CYS A 1 298 ? -7.733 12.712 7.440 1.00 93.50 298 CYS A CA 1
ATOM 2308 C C . CYS A 1 298 ? -6.811 13.670 6.680 1.00 93.50 298 CYS A C 1
ATOM 2310 O O . CYS A 1 298 ? -7.233 14.723 6.207 1.00 93.50 298 CYS A O 1
ATOM 2312 N N . ARG A 1 299 ? -5.548 13.271 6.506 1.00 94.62 299 ARG A N 1
ATOM 2313 C CA . ARG A 1 299 ? -4.624 13.904 5.561 1.00 94.62 299 ARG A CA 1
ATOM 2314 C C . ARG A 1 299 ? -4.814 13.316 4.170 1.00 94.62 299 ARG A C 1
ATOM 2316 O O . ARG A 1 299 ? -5.030 12.117 4.011 1.00 94.62 299 ARG A O 1
ATOM 2323 N N . HIS A 1 300 ? -4.710 14.173 3.164 1.00 94.81 300 HIS A N 1
ATOM 2324 C CA . HIS A 1 300 ? -4.929 13.829 1.766 1.00 94.81 300 HIS A CA 1
ATOM 2325 C C . HIS A 1 300 ? -3.626 13.983 0.991 1.00 94.81 300 HIS A C 1
ATOM 2327 O O . HIS A 1 300 ? -3.085 15.085 0.930 1.00 94.81 300 HIS A O 1
ATOM 2333 N N . PHE A 1 301 ? -3.157 12.907 0.365 1.00 95.38 301 PHE A N 1
ATOM 2334 C CA . PHE A 1 301 ? -1.980 12.932 -0.494 1.00 95.38 301 PHE A CA 1
ATOM 2335 C C . PHE A 1 301 ? -2.346 12.428 -1.892 1.00 95.38 301 PHE A C 1
ATOM 2337 O O . PHE A 1 301 ? -2.651 11.249 -2.081 1.00 95.38 301 PHE A O 1
ATOM 2344 N N . GLU A 1 302 ? -2.320 13.324 -2.876 1.00 95.19 302 GLU A N 1
ATOM 2345 C CA . GLU A 1 302 ? -2.565 12.977 -4.276 1.00 95.19 302 GLU A CA 1
ATOM 2346 C C . GLU A 1 302 ? -1.254 12.596 -4.970 1.00 95.19 302 GLU A C 1
ATOM 2348 O O . GLU A 1 302 ? -0.308 13.379 -5.025 1.00 95.19 302 GLU A O 1
ATOM 2353 N N . LEU A 1 303 ? -1.206 11.397 -5.544 1.00 91.56 303 LEU A N 1
ATOM 2354 C CA . LEU A 1 303 ? -0.230 11.045 -6.563 1.00 91.56 303 LEU A CA 1
ATOM 2355 C C . LEU A 1 303 ? -0.717 11.594 -7.897 1.00 91.56 303 LEU A C 1
ATOM 2357 O O . LEU A 1 303 ? -1.636 11.048 -8.510 1.00 91.56 303 LEU A O 1
ATOM 2361 N N . SER A 1 304 ? -0.059 12.657 -8.338 1.00 87.12 304 SER A N 1
ATOM 2362 C CA . SER A 1 304 ? -0.350 13.345 -9.590 1.00 87.12 304 SER A CA 1
ATOM 2363 C C . SER A 1 304 ? 0.668 12.994 -10.675 1.00 87.12 304 SER A C 1
ATOM 2365 O O . SER A 1 304 ? 1.789 12.565 -10.400 1.00 87.12 304 SER A O 1
ATOM 2367 N N . ALA A 1 305 ? 0.271 13.176 -11.935 1.00 85.25 305 ALA A N 1
ATOM 2368 C CA . ALA A 1 305 ? 1.163 13.105 -13.092 1.00 85.25 305 ALA A CA 1
ATOM 2369 C C . ALA A 1 305 ? 1.884 14.453 -13.291 1.00 85.25 305 ALA A C 1
ATOM 2371 O O . ALA A 1 305 ? 1.643 15.161 -14.269 1.00 85.25 305 ALA A O 1
ATOM 2372 N N . ASP A 1 306 ? 2.716 14.826 -12.321 1.00 88.44 306 ASP A N 1
ATOM 2373 C CA . ASP A 1 306 ? 3.459 16.087 -12.278 1.00 88.44 306 ASP A CA 1
ATOM 2374 C C . ASP A 1 306 ? 4.945 15.910 -12.639 1.00 88.44 306 ASP A C 1
ATOM 2376 O O . ASP A 1 306 ? 5.405 14.813 -12.974 1.00 88.44 306 ASP A O 1
ATOM 2380 N N . ASP A 1 307 ? 5.714 17.000 -12.572 1.00 90.19 307 ASP A N 1
ATOM 2381 C CA . ASP A 1 307 ? 7.149 16.999 -12.880 1.00 90.19 307 ASP A CA 1
ATOM 2382 C C . ASP A 1 307 ? 7.946 16.009 -12.016 1.00 90.19 307 ASP A C 1
ATOM 2384 O O . ASP A 1 307 ? 8.910 15.415 -12.507 1.00 90.19 307 ASP A O 1
ATOM 2388 N N . SER A 1 308 ? 7.527 15.770 -10.766 1.00 91.88 308 SER A N 1
ATOM 2389 C CA . SER A 1 308 ? 8.144 14.761 -9.900 1.00 91.88 308 SER A CA 1
ATOM 2390 C C . SER A 1 308 ? 7.900 13.355 -10.445 1.00 91.88 308 SER A C 1
ATOM 2392 O O . SER A 1 308 ? 8.850 12.583 -10.575 1.00 91.88 308 SER A O 1
ATOM 2394 N N . ALA A 1 309 ? 6.672 13.031 -10.861 1.00 90.75 309 ALA A N 1
ATOM 2395 C CA . ALA A 1 309 ? 6.376 11.745 -11.491 1.00 90.75 309 ALA A CA 1
ATOM 2396 C C . ALA A 1 309 ? 7.177 11.535 -12.790 1.00 90.75 309 ALA A C 1
ATOM 2398 O O . ALA A 1 309 ? 7.708 10.447 -13.018 1.00 90.75 309 ALA A O 1
ATOM 2399 N N . TYR A 1 310 ? 7.314 12.564 -13.633 1.00 94.50 310 TYR A N 1
ATOM 2400 C CA . TYR A 1 310 ? 8.127 12.474 -14.853 1.00 94.50 310 TYR A CA 1
ATOM 2401 C C . TYR A 1 310 ? 9.623 12.307 -14.562 1.00 94.50 310 TYR A C 1
ATOM 2403 O O . TYR A 1 310 ? 10.306 11.577 -15.289 1.00 94.50 310 TYR A O 1
ATOM 2411 N N . ALA A 1 311 ? 10.145 12.974 -13.530 1.00 96.38 311 ALA A N 1
ATOM 2412 C CA . ALA A 1 311 ? 11.529 12.821 -13.094 1.00 96.38 311 ALA A CA 1
ATOM 2413 C C . ALA A 1 311 ? 11.798 11.399 -12.585 1.00 96.38 311 ALA A C 1
ATOM 2415 O O . ALA A 1 311 ? 12.768 10.770 -13.015 1.00 96.38 311 ALA A O 1
ATOM 2416 N N . ASP A 1 312 ? 10.898 10.859 -11.764 1.00 96.44 312 ASP A N 1
ATOM 2417 C CA . ASP A 1 312 ? 11.021 9.504 -11.237 1.00 96.44 312 ASP A CA 1
ATOM 2418 C C . ASP A 1 312 ? 10.954 8.444 -12.350 1.00 96.44 312 ASP A C 1
ATOM 2420 O O . ASP A 1 312 ? 11.778 7.531 -12.401 1.00 96.44 312 ASP A O 1
ATOM 2424 N N . ILE A 1 313 ? 10.017 8.580 -13.297 1.00 95.38 313 ILE A N 1
ATOM 2425 C CA . ILE A 1 313 ? 9.908 7.671 -14.452 1.00 95.38 313 ILE A CA 1
ATOM 2426 C C . ILE A 1 313 ? 11.176 7.725 -15.307 1.00 95.38 313 ILE A C 1
ATOM 2428 O O . ILE A 1 313 ? 11.637 6.698 -15.804 1.00 95.38 313 ILE A O 1
ATOM 2432 N N . ARG A 1 314 ? 11.763 8.913 -15.485 1.00 97.94 314 ARG A N 1
ATOM 2433 C CA . ARG A 1 314 ? 13.023 9.075 -16.218 1.00 97.94 314 ARG A CA 1
ATOM 2434 C C . ARG A 1 314 ? 14.172 8.345 -15.530 1.00 97.94 314 ARG A C 1
ATOM 2436 O O . ARG A 1 314 ? 14.946 7.694 -16.226 1.00 97.94 314 ARG A O 1
ATOM 2443 N N . MET A 1 315 ? 14.282 8.466 -14.207 1.00 97.62 315 MET A N 1
ATOM 2444 C CA . MET A 1 315 ? 15.289 7.761 -13.412 1.00 97.62 315 MET A CA 1
ATOM 2445 C C . MET A 1 315 ? 15.125 6.247 -13.555 1.00 97.62 315 MET A C 1
ATOM 2447 O O . MET A 1 315 ? 16.064 5.571 -13.967 1.00 97.62 315 MET A O 1
ATOM 2451 N N . TYR A 1 316 ? 13.907 5.746 -13.334 1.00 96.81 316 TYR A N 1
ATOM 2452 C CA . TYR A 1 316 ? 13.569 4.333 -13.500 1.00 96.81 316 TYR A CA 1
ATOM 2453 C C . TYR A 1 316 ? 13.966 3.800 -14.884 1.00 96.81 316 TYR A C 1
ATOM 2455 O O . TYR A 1 316 ? 14.653 2.786 -14.989 1.00 96.81 316 TYR A O 1
ATOM 2463 N N . LEU A 1 317 ? 13.581 4.500 -15.957 1.00 97.44 317 LEU A N 1
ATOM 2464 C CA . LEU A 1 317 ? 13.906 4.081 -17.321 1.00 97.44 317 LEU A CA 1
ATOM 2465 C C . LEU A 1 317 ? 15.419 4.001 -17.545 1.00 97.44 317 LEU A C 1
ATOM 2467 O O . LEU A 1 317 ? 15.886 3.016 -18.107 1.00 97.44 317 LEU A O 1
ATOM 2471 N N . TRP A 1 318 ? 16.188 5.008 -17.122 1.00 97.62 318 TRP A N 1
ATOM 2472 C CA . TRP A 1 318 ? 17.643 5.000 -17.298 1.00 97.62 318 TRP A CA 1
ATOM 2473 C C . TRP A 1 318 ? 18.324 3.845 -16.569 1.00 97.62 318 TRP A C 1
ATOM 2475 O O . TRP A 1 318 ? 19.193 3.184 -17.149 1.00 97.62 318 TRP A O 1
ATOM 2485 N N . ASP A 1 319 ? 17.917 3.579 -15.334 1.00 97.25 319 ASP A N 1
ATOM 2486 C CA . ASP A 1 319 ? 18.486 2.495 -14.539 1.00 97.25 319 ASP A CA 1
ATOM 2487 C C . ASP A 1 319 ? 18.144 1.128 -15.135 1.00 97.25 319 ASP A C 1
ATOM 2489 O O . ASP A 1 319 ? 19.023 0.271 -15.270 1.00 97.25 319 ASP A O 1
ATOM 2493 N N . GLU A 1 320 ? 16.905 0.940 -15.588 1.00 96.75 320 GLU A N 1
ATOM 2494 C CA . GLU A 1 320 ? 16.464 -0.303 -16.219 1.00 96.75 320 GLU A CA 1
ATOM 2495 C C . GLU A 1 320 ? 17.089 -0.532 -17.594 1.00 96.75 320 GLU A C 1
ATOM 2497 O O . GLU A 1 320 ? 17.501 -1.646 -17.911 1.00 96.75 320 GLU A O 1
ATOM 2502 N N . PHE A 1 321 ? 17.247 0.510 -18.407 1.00 97.31 321 PHE A N 1
ATOM 2503 C CA . PHE A 1 321 ? 18.004 0.398 -19.651 1.00 97.31 321 PHE A CA 1
ATOM 2504 C C . PHE A 1 321 ? 19.467 0.038 -19.387 1.00 97.31 321 PHE A C 1
ATOM 2506 O O . PHE A 1 321 ? 20.022 -0.822 -20.071 1.00 97.31 321 PHE A O 1
ATOM 2513 N N . SER A 1 322 ? 20.077 0.628 -18.358 1.00 95.69 322 SER A N 1
ATOM 2514 C CA . SER A 1 322 ? 21.437 0.280 -17.937 1.00 95.69 322 SER A CA 1
ATOM 2515 C C . SER A 1 322 ? 21.528 -1.173 -17.465 1.00 95.69 322 SER A C 1
ATOM 2517 O O . SER A 1 322 ? 22.516 -1.856 -17.746 1.00 95.69 322 SER A O 1
ATOM 2519 N N . ARG A 1 323 ? 20.498 -1.672 -16.769 1.00 95.88 323 ARG A N 1
ATOM 2520 C CA . ARG A 1 323 ? 20.378 -3.080 -16.375 1.00 95.88 323 ARG A CA 1
ATOM 2521 C C . ARG A 1 323 ? 20.307 -3.992 -17.604 1.00 95.88 323 ARG A C 1
ATOM 2523 O O . ARG A 1 323 ? 21.141 -4.888 -17.718 1.00 95.88 323 ARG A O 1
ATOM 2530 N N . ILE A 1 324 ? 19.394 -3.722 -18.539 1.00 95.62 324 ILE A N 1
ATOM 2531 C CA . ILE A 1 324 ? 19.232 -4.506 -19.775 1.00 95.62 324 ILE A CA 1
ATOM 2532 C C . ILE A 1 324 ? 20.536 -4.522 -20.582 1.00 95.62 324 ILE A C 1
ATOM 2534 O O . ILE A 1 324 ? 20.973 -5.585 -21.017 1.00 95.62 324 ILE A O 1
ATOM 2538 N N . TYR A 1 325 ? 21.201 -3.374 -20.740 1.00 95.31 325 TYR A N 1
ATOM 2539 C CA . TYR A 1 325 ? 22.478 -3.293 -21.451 1.00 95.31 325 TYR A CA 1
ATOM 2540 C C . TYR A 1 325 ? 23.530 -4.231 -20.847 1.00 95.31 325 TYR A C 1
ATOM 2542 O O . TYR A 1 325 ? 24.154 -5.006 -21.569 1.00 95.31 325 TYR A O 1
ATOM 2550 N N . ARG A 1 326 ? 23.697 -4.215 -19.516 1.00 94.69 326 ARG A N 1
ATOM 2551 C CA . ARG A 1 326 ? 24.656 -5.091 -18.820 1.00 94.69 326 ARG A CA 1
ATOM 2552 C C . ARG A 1 326 ? 24.337 -6.574 -19.010 1.00 94.69 326 ARG A C 1
ATOM 2554 O O . ARG A 1 326 ? 25.250 -7.361 -19.244 1.00 94.69 326 ARG A O 1
ATOM 2561 N N . GLU A 1 327 ? 23.066 -6.955 -18.918 1.00 94.19 327 GLU A N 1
ATOM 2562 C CA . GLU A 1 327 ? 22.627 -8.348 -19.077 1.00 94.19 327 GLU A CA 1
ATOM 2563 C C . GLU A 1 327 ? 22.878 -8.883 -20.486 1.00 94.19 327 GLU A C 1
ATOM 2565 O O . GLU A 1 327 ? 23.385 -9.992 -20.649 1.00 94.19 327 GLU A O 1
ATOM 2570 N N . PHE A 1 328 ? 22.556 -8.098 -21.512 1.00 93.62 328 PHE A N 1
ATOM 2571 C CA . PHE A 1 328 ? 22.756 -8.505 -22.902 1.00 93.62 328 PHE A CA 1
ATOM 2572 C C . PHE A 1 328 ? 24.232 -8.479 -23.305 1.00 93.62 328 PHE A C 1
ATOM 2574 O O . PHE A 1 328 ? 24.688 -9.409 -23.975 1.00 93.62 328 PHE A O 1
ATOM 2581 N N . LEU A 1 329 ? 25.008 -7.516 -22.801 1.00 93.69 329 LEU A N 1
ATOM 2582 C CA . LEU A 1 329 ? 26.457 -7.495 -22.988 1.00 93.69 329 LEU A CA 1
ATOM 2583 C C . LEU A 1 329 ? 27.115 -8.751 -22.399 1.00 93.69 329 LEU A C 1
ATOM 2585 O O . LEU A 1 329 ? 27.965 -9.360 -23.046 1.00 93.69 329 LEU A O 1
ATOM 2589 N N . ALA A 1 330 ? 26.680 -9.196 -21.214 1.00 93.25 330 ALA A N 1
ATOM 2590 C CA . ALA A 1 330 ? 27.160 -10.436 -20.600 1.00 93.25 330 ALA A CA 1
ATOM 2591 C C . ALA A 1 330 ? 26.830 -11.695 -21.429 1.00 93.25 330 ALA A C 1
ATOM 2593 O O . ALA A 1 330 ? 27.534 -12.699 -21.331 1.00 93.25 330 ALA A O 1
ATOM 2594 N N . ARG A 1 331 ? 25.796 -11.639 -22.278 1.00 92.75 331 ARG A N 1
ATOM 2595 C CA . ARG A 1 331 ? 25.423 -12.693 -23.239 1.00 92.75 331 ARG A CA 1
ATOM 2596 C C . ARG A 1 331 ? 26.130 -12.550 -24.597 1.00 92.75 331 ARG A C 1
ATOM 2598 O O . ARG A 1 331 ? 25.853 -13.328 -25.505 1.00 92.75 331 ARG A O 1
ATOM 2605 N N . GLY A 1 332 ? 27.034 -11.579 -24.748 1.00 93.12 332 GLY A N 1
ATOM 2606 C CA . GLY A 1 332 ? 27.775 -11.322 -25.987 1.00 93.12 332 GLY A CA 1
ATOM 2607 C C . GLY A 1 332 ? 27.028 -10.467 -27.014 1.00 93.12 332 GLY A C 1
ATOM 2608 O O . GLY A 1 332 ? 27.439 -10.422 -28.171 1.00 93.12 332 GLY A O 1
ATOM 2609 N N . ILE A 1 333 ? 25.944 -9.796 -26.614 1.00 91.56 333 ILE A N 1
ATOM 2610 C CA . ILE A 1 333 ? 25.157 -8.905 -27.473 1.00 91.56 333 ILE A CA 1
ATOM 2611 C C . ILE A 1 333 ? 25.498 -7.457 -27.107 1.00 91.56 333 ILE A C 1
ATOM 2613 O O . ILE A 1 333 ? 25.051 -6.947 -26.080 1.00 91.56 333 ILE A O 1
ATOM 2617 N N . ASP A 1 334 ? 26.287 -6.793 -27.951 1.00 92.12 334 ASP A N 1
ATOM 2618 C CA . ASP A 1 334 ? 26.598 -5.369 -27.806 1.00 92.12 334 ASP A CA 1
ATOM 2619 C C . ASP A 1 334 ? 25.530 -4.514 -28.502 1.00 92.12 334 ASP A C 1
ATOM 2621 O O . ASP A 1 334 ? 25.354 -4.570 -29.720 1.00 92.12 334 ASP A O 1
ATOM 2625 N N . LEU A 1 335 ? 24.809 -3.716 -27.714 1.00 91.56 335 LEU A N 1
ATOM 2626 C CA . LEU A 1 335 ? 23.777 -2.796 -28.202 1.00 91.56 335 LEU A CA 1
ATOM 2627 C C . LEU A 1 335 ? 24.366 -1.445 -28.653 1.00 91.56 335 LEU A C 1
ATOM 2629 O O . LEU A 1 335 ? 23.651 -0.614 -29.217 1.00 91.56 335 LEU A O 1
ATOM 2633 N N . GLY A 1 336 ? 25.665 -1.232 -28.431 1.00 90.38 336 GLY A N 1
ATOM 2634 C CA . GLY A 1 336 ? 26.406 -0.018 -28.734 1.00 90.38 336 GLY A CA 1
ATOM 2635 C C . GLY A 1 336 ? 26.448 0.976 -27.563 1.00 90.38 336 GLY A C 1
ATOM 2636 O O . GLY A 1 336 ? 25.535 1.028 -26.738 1.00 90.38 336 GLY A O 1
ATOM 2637 N N . PRO A 1 337 ? 27.473 1.850 -27.512 1.00 84.94 337 PRO A N 1
ATOM 2638 C CA . PRO A 1 337 ? 27.743 2.726 -26.363 1.00 84.94 337 PRO A CA 1
ATOM 2639 C C . PRO A 1 337 ? 26.697 3.829 -26.146 1.00 84.94 337 PRO A C 1
ATOM 2641 O O . PRO A 1 337 ? 26.653 4.439 -25.084 1.00 84.94 337 PRO A O 1
ATOM 2644 N N . ASN A 1 338 ? 25.868 4.098 -27.156 1.00 88.50 338 ASN A N 1
ATOM 2645 C CA . ASN A 1 338 ? 24.823 5.122 -27.120 1.00 88.50 338 ASN A CA 1
ATOM 2646 C C . ASN A 1 338 ? 23.423 4.519 -26.938 1.00 88.50 338 ASN A C 1
ATOM 2648 O O . ASN A 1 338 ? 22.435 5.198 -27.222 1.00 88.50 338 ASN A O 1
ATOM 2652 N N . TRP A 1 339 ? 23.319 3.244 -26.552 1.00 93.69 339 TRP A N 1
ATOM 2653 C CA . TRP A 1 339 ? 22.037 2.591 -26.325 1.00 93.69 339 TRP A CA 1
ATOM 2654 C C . TRP A 1 339 ? 21.613 2.685 -24.849 1.00 93.69 339 TRP A C 1
ATOM 2656 O O . TRP A 1 339 ? 22.387 2.300 -23.973 1.00 93.69 339 TRP A O 1
ATOM 2666 N N . PRO A 1 340 ? 20.380 3.137 -24.555 1.00 95.31 340 PRO A N 1
ATOM 2667 C CA . PRO A 1 340 ? 19.433 3.785 -25.462 1.00 95.31 340 PRO A CA 1
ATOM 2668 C C . PRO A 1 340 ? 19.847 5.235 -25.761 1.00 95.31 340 PRO A C 1
ATOM 2670 O O . PRO A 1 340 ? 20.487 5.907 -24.952 1.00 95.31 340 PRO A O 1
ATOM 2673 N N . ALA A 1 341 ? 19.395 5.764 -26.899 1.00 94.88 341 ALA A N 1
ATOM 2674 C CA . ALA A 1 341 ? 19.584 7.181 -27.193 1.00 94.88 341 ALA A CA 1
ATOM 2675 C C . ALA A 1 341 ? 18.819 8.050 -26.165 1.00 94.88 341 ALA A C 1
ATOM 2677 O O . ALA A 1 341 ? 17.659 7.746 -25.865 1.00 94.88 341 ALA A O 1
ATOM 2678 N N . PRO A 1 342 ? 19.373 9.176 -25.671 1.00 95.69 342 PRO A N 1
ATOM 2679 C CA . PRO A 1 342 ? 18.680 10.047 -24.709 1.00 95.69 342 PRO A CA 1
ATOM 2680 C C . PRO A 1 342 ? 17.298 10.541 -25.175 1.00 95.69 342 PRO A C 1
ATOM 2682 O O . PRO A 1 342 ? 16.379 10.751 -24.373 1.00 95.69 342 PRO A O 1
ATOM 2685 N N . GLN A 1 343 ? 17.128 10.706 -26.488 1.00 95.06 343 GLN A N 1
ATOM 2686 C CA . GLN A 1 343 ? 15.863 11.074 -27.121 1.00 95.06 343 GLN A CA 1
ATOM 2687 C C . GLN A 1 343 ? 14.818 9.960 -26.987 1.00 95.06 343 GLN A C 1
ATOM 2689 O O . GLN A 1 343 ? 13.645 10.265 -26.782 1.00 95.06 343 GLN A O 1
ATOM 2694 N N . ALA A 1 344 ? 15.232 8.689 -27.036 1.00 94.50 344 ALA A N 1
ATOM 2695 C CA . ALA A 1 344 ? 14.340 7.552 -26.828 1.00 94.50 344 ALA A CA 1
ATOM 2696 C C . ALA A 1 344 ? 13.767 7.566 -25.408 1.00 94.50 344 ALA A C 1
ATOM 2698 O O . ALA A 1 344 ? 12.552 7.497 -25.237 1.00 94.50 344 ALA A O 1
ATOM 2699 N N . VAL A 1 345 ? 14.616 7.757 -24.393 1.00 96.62 345 VAL A N 1
ATOM 2700 C CA . VAL A 1 345 ? 14.165 7.852 -22.994 1.00 96.62 345 VAL A CA 1
ATOM 2701 C C . VAL A 1 345 ? 13.215 9.034 -22.815 1.00 96.62 345 VAL A C 1
ATOM 2703 O O . VAL A 1 345 ? 12.140 8.887 -22.246 1.00 96.62 345 VAL A O 1
ATOM 2706 N N . THR A 1 346 ? 13.557 10.201 -23.364 1.00 96.00 346 THR A N 1
ATOM 2707 C CA . THR A 1 346 ? 12.694 11.391 -23.282 1.00 96.00 346 THR A CA 1
ATOM 2708 C C . THR A 1 346 ? 11.329 11.169 -23.941 1.00 96.00 346 THR A C 1
ATOM 2710 O O . THR A 1 346 ? 10.311 11.601 -23.399 1.00 96.00 346 THR A O 1
ATOM 2713 N N . HIS A 1 347 ? 11.287 10.457 -25.069 1.00 92.94 347 HIS A N 1
ATOM 2714 C CA . HIS A 1 347 ? 10.041 10.081 -25.736 1.00 92.94 347 HIS A CA 1
ATOM 2715 C C . HIS A 1 347 ? 9.193 9.134 -24.885 1.00 92.94 347 HIS A C 1
ATOM 2717 O O . HIS A 1 347 ? 7.996 9.362 -24.737 1.00 92.94 347 HIS A O 1
ATOM 2723 N N . LEU A 1 348 ? 9.805 8.117 -24.272 1.00 92.88 348 LEU A N 1
ATOM 2724 C CA . LEU A 1 348 ? 9.113 7.169 -23.392 1.00 92.88 348 LEU A CA 1
ATOM 2725 C C . LEU A 1 348 ? 8.571 7.836 -22.124 1.00 92.88 348 LEU A C 1
ATOM 2727 O O . LEU A 1 348 ? 7.434 7.572 -21.742 1.00 92.88 348 LEU A O 1
ATOM 2731 N N . VAL A 1 349 ? 9.336 8.749 -21.517 1.00 94.06 349 VAL A N 1
ATOM 2732 C CA . VAL A 1 349 ? 8.874 9.566 -20.382 1.00 94.06 349 VAL A CA 1
ATOM 2733 C C . VAL A 1 349 ? 7.630 10.357 -20.780 1.00 94.06 349 VAL A C 1
ATOM 2735 O O . VAL A 1 349 ? 6.626 10.317 -20.075 1.00 94.06 349 VAL A O 1
ATOM 2738 N N . LYS A 1 350 ? 7.648 11.022 -21.940 1.00 91.00 350 LYS A N 1
ATOM 2739 C CA . LYS A 1 350 ? 6.489 11.780 -22.426 1.00 91.00 350 LYS A CA 1
ATOM 2740 C C . LYS A 1 350 ? 5.287 10.874 -22.720 1.00 91.00 350 LYS A C 1
ATOM 2742 O O . LYS A 1 350 ? 4.172 11.214 -22.333 1.00 91.00 350 LYS A O 1
ATOM 2747 N N . LYS A 1 351 ? 5.510 9.721 -23.360 1.00 86.81 351 LYS A N 1
ATOM 2748 C CA . LYS A 1 351 ? 4.460 8.732 -23.657 1.00 86.81 351 LYS A CA 1
ATOM 2749 C C . LYS A 1 351 ? 3.843 8.107 -22.407 1.00 86.81 351 LYS A C 1
ATOM 2751 O O . LYS A 1 351 ? 2.687 7.716 -22.458 1.00 86.81 351 LYS A O 1
ATOM 2756 N N . SER A 1 352 ? 4.575 8.048 -21.295 1.00 86.25 352 SER A N 1
ATOM 2757 C CA . SER A 1 352 ? 4.039 7.509 -20.042 1.00 86.25 352 SER A CA 1
ATOM 2758 C C . SER A 1 352 ? 2.892 8.333 -19.457 1.00 86.25 352 SER A C 1
ATOM 2760 O O . SER A 1 352 ? 2.155 7.822 -18.619 1.00 86.25 352 SER A O 1
ATOM 2762 N N . SER A 1 353 ? 2.772 9.612 -19.841 1.00 86.38 353 SER A N 1
ATOM 2763 C CA . SER A 1 353 ? 1.822 10.561 -19.245 1.00 86.38 353 SER A CA 1
ATOM 2764 C C . SER A 1 353 ? 1.863 10.578 -17.706 1.00 86.38 353 SER A C 1
ATOM 2766 O O . SER A 1 353 ? 0.835 10.740 -17.055 1.00 86.38 353 SER A O 1
ATOM 2768 N N . GLY A 1 354 ? 3.045 10.363 -17.113 1.00 85.44 354 GLY A N 1
ATOM 2769 C CA . GLY A 1 354 ? 3.234 10.311 -15.660 1.00 85.44 354 GLY A CA 1
ATOM 2770 C C . GLY A 1 354 ? 2.767 9.007 -14.995 1.00 85.44 354 GLY A C 1
ATOM 2771 O O . GLY A 1 354 ? 2.736 8.922 -13.767 1.00 85.44 354 GLY A O 1
ATOM 2772 N N . ILE A 1 355 ? 2.408 7.979 -15.771 1.00 83.31 355 ILE A N 1
ATOM 2773 C CA . ILE A 1 355 ? 1.935 6.684 -15.271 1.00 83.31 355 ILE A CA 1
ATOM 2774 C C . ILE A 1 355 ? 3.080 5.663 -15.294 1.00 83.31 355 ILE A C 1
ATOM 2776 O O . ILE A 1 355 ? 3.579 5.268 -16.347 1.00 83.31 355 ILE A O 1
ATOM 2780 N N . PHE A 1 356 ? 3.464 5.170 -14.118 1.00 86.81 356 PHE A N 1
ATOM 2781 C CA . PHE A 1 356 ? 4.566 4.216 -13.957 1.00 86.81 356 PHE A CA 1
ATOM 2782 C C . PHE A 1 356 ? 4.344 2.879 -14.666 1.00 86.81 356 PHE A C 1
ATOM 2784 O O . PHE A 1 356 ? 5.288 2.329 -15.232 1.00 86.81 356 PHE A O 1
ATOM 2791 N N . ILE A 1 357 ? 3.111 2.358 -14.670 1.00 83.06 357 ILE A N 1
ATOM 2792 C CA . ILE A 1 357 ? 2.821 1.052 -15.285 1.00 83.06 357 ILE A CA 1
ATOM 2793 C C . ILE A 1 357 ? 3.197 1.014 -16.770 1.00 83.06 357 ILE A C 1
ATOM 2795 O O . ILE A 1 357 ? 3.624 -0.031 -17.257 1.00 83.06 357 ILE A O 1
ATOM 2799 N N . TYR A 1 358 ? 3.119 2.152 -17.471 1.00 86.38 358 TYR A N 1
ATOM 2800 C CA . TYR A 1 358 ? 3.589 2.274 -18.849 1.00 86.38 358 TYR A CA 1
ATOM 2801 C C . TYR A 1 358 ? 5.083 1.951 -18.940 1.00 86.38 358 TYR A C 1
ATOM 2803 O O . TYR A 1 358 ? 5.488 1.066 -19.692 1.00 86.38 358 TYR A O 1
ATOM 2811 N N . ALA A 1 359 ? 5.903 2.642 -18.142 1.00 90.25 359 ALA A N 1
ATOM 2812 C CA . ALA A 1 359 ? 7.353 2.492 -18.172 1.00 90.25 359 ALA A CA 1
ATOM 2813 C C . ALA A 1 359 ? 7.767 1.063 -17.804 1.00 90.25 359 ALA A C 1
ATOM 2815 O O . ALA A 1 359 ? 8.575 0.460 -18.507 1.00 90.25 359 ALA A O 1
ATOM 2816 N N . VAL A 1 360 ? 7.147 0.494 -16.766 1.00 89.12 360 VAL A N 1
ATOM 2817 C CA . VAL A 1 360 ? 7.381 -0.895 -16.342 1.00 89.12 360 VAL A CA 1
ATOM 2818 C C . VAL A 1 360 ? 7.042 -1.882 -17.458 1.00 89.12 360 VAL A C 1
ATOM 2820 O O . VAL A 1 360 ? 7.815 -2.795 -17.740 1.00 89.12 360 VAL A O 1
ATOM 2823 N N . THR A 1 361 ? 5.909 -1.686 -18.133 1.00 84.31 361 THR A N 1
ATOM 2824 C CA . THR A 1 361 ? 5.474 -2.556 -19.236 1.00 84.31 361 THR A CA 1
ATOM 2825 C C . THR A 1 361 ? 6.442 -2.484 -20.417 1.00 84.31 361 THR A C 1
ATOM 2827 O O . THR A 1 361 ? 6.838 -3.518 -20.953 1.00 84.31 361 THR A O 1
ATOM 2830 N N . VAL A 1 362 ? 6.877 -1.277 -20.791 1.00 89.38 362 VAL A N 1
ATOM 2831 C CA . VAL A 1 362 ? 7.848 -1.065 -21.875 1.00 89.38 362 VAL A CA 1
ATOM 2832 C C . VAL A 1 362 ? 9.190 -1.719 -21.556 1.00 89.38 362 VAL A C 1
ATOM 2834 O O . VAL A 1 362 ? 9.735 -2.425 -22.401 1.00 89.38 362 VAL A O 1
ATOM 2837 N N . ILE A 1 363 ? 9.712 -1.534 -20.343 1.00 93.56 363 ILE A N 1
ATOM 2838 C CA . ILE A 1 363 ? 10.974 -2.149 -19.919 1.00 93.56 363 ILE A CA 1
ATOM 2839 C C . ILE A 1 363 ? 10.882 -3.675 -19.944 1.00 93.56 363 ILE A C 1
ATOM 2841 O O . ILE A 1 363 ? 11.780 -4.322 -20.480 1.00 93.56 363 ILE A O 1
ATOM 2845 N N . ARG A 1 364 ? 9.786 -4.260 -19.443 1.00 88.50 364 ARG A N 1
ATOM 2846 C CA . ARG A 1 364 ? 9.559 -5.715 -19.501 1.00 88.50 364 ARG A CA 1
ATOM 2847 C C . ARG A 1 364 ? 9.528 -6.235 -20.937 1.00 88.50 364 ARG A C 1
ATOM 2849 O O . ARG A 1 364 ? 10.107 -7.275 -21.217 1.00 88.50 364 ARG A O 1
ATOM 2856 N N . PHE A 1 365 ? 8.886 -5.505 -21.847 1.00 86.31 365 PHE A N 1
ATOM 2857 C CA . PHE A 1 365 ? 8.830 -5.867 -23.264 1.00 86.31 365 PHE A CA 1
ATOM 2858 C C . PHE A 1 365 ? 10.196 -5.781 -23.959 1.00 86.31 365 PHE A C 1
ATOM 2860 O O . PHE A 1 365 ? 10.514 -6.623 -24.796 1.00 86.31 365 PHE A O 1
ATOM 2867 N N . ILE A 1 366 ? 11.003 -4.768 -23.632 1.00 91.00 366 ILE A N 1
ATOM 2868 C CA . ILE A 1 366 ? 12.331 -4.561 -24.228 1.00 91.00 366 ILE A CA 1
ATOM 2869 C C . ILE A 1 366 ? 13.362 -5.545 -23.668 1.00 91.00 366 ILE A C 1
ATOM 2871 O O . ILE A 1 366 ? 14.216 -6.016 -24.414 1.00 91.00 366 ILE A O 1
ATOM 2875 N N . GLY A 1 367 ? 13.296 -5.840 -22.371 1.00 89.94 367 GLY A N 1
ATOM 2876 C CA . GLY A 1 367 ? 14.228 -6.726 -21.674 1.00 89.94 367 GLY A CA 1
ATOM 2877 C C . GLY A 1 367 ? 13.913 -8.218 -21.795 1.00 89.94 367 GLY A C 1
ATOM 2878 O O . GLY A 1 367 ? 14.533 -9.005 -21.085 1.00 89.94 367 GLY A O 1
ATOM 2879 N N . ASP A 1 368 ? 12.955 -8.613 -22.639 1.00 87.81 368 ASP A N 1
ATOM 2880 C CA . ASP A 1 368 ? 12.588 -10.017 -22.845 1.00 87.81 368 ASP A CA 1
ATOM 2881 C C . ASP A 1 368 ? 13.790 -10.843 -23.331 1.00 87.81 368 ASP A C 1
ATOM 2883 O O . ASP A 1 368 ? 14.429 -10.522 -24.332 1.00 87.81 368 ASP A O 1
ATOM 2887 N N . GLU A 1 369 ? 14.081 -11.939 -22.629 1.00 83.31 369 GLU A N 1
ATOM 2888 C CA . GLU A 1 369 ? 15.299 -12.739 -22.825 1.00 83.31 369 GLU A CA 1
ATOM 2889 C C . GLU A 1 369 ? 15.391 -13.405 -24.204 1.00 83.31 369 GLU A C 1
ATOM 2891 O O . GLU A 1 369 ? 16.478 -13.795 -24.631 1.00 83.31 369 GLU A O 1
ATOM 2896 N N . TYR A 1 370 ? 14.262 -13.541 -24.901 1.00 83.38 370 TYR A N 1
ATOM 2897 C CA . TYR A 1 370 ? 14.161 -14.245 -26.176 1.00 83.38 370 TYR A CA 1
ATOM 2898 C C . TYR A 1 370 ? 14.178 -13.306 -27.383 1.00 83.38 370 TYR A C 1
ATOM 2900 O O . TYR A 1 370 ? 14.080 -13.781 -28.516 1.00 83.38 370 TYR A O 1
ATOM 2908 N N . THR A 1 371 ? 14.281 -11.990 -27.177 1.00 86.00 371 THR A N 1
ATOM 2909 C CA . THR A 1 371 ? 14.250 -11.007 -28.265 1.00 86.00 371 THR A CA 1
ATOM 2910 C C . THR A 1 371 ? 15.351 -9.962 -28.170 1.00 86.00 371 THR A C 1
ATOM 2912 O O . THR A 1 371 ? 15.979 -9.781 -27.133 1.00 86.00 371 THR A O 1
ATOM 2915 N N . HIS A 1 372 ? 15.634 -9.296 -29.294 1.00 89.75 372 HIS A N 1
ATOM 2916 C CA . HIS A 1 372 ? 16.698 -8.302 -29.365 1.00 89.75 372 HIS A CA 1
ATOM 2917 C C . HIS A 1 372 ? 16.207 -6.933 -28.837 1.00 89.75 372 HIS A C 1
ATOM 2919 O O . HIS A 1 372 ? 15.311 -6.334 -29.447 1.00 89.75 372 HIS A O 1
ATOM 2925 N N . PRO A 1 373 ? 16.799 -6.368 -27.762 1.00 93.50 373 PRO A N 1
ATOM 2926 C CA . PRO A 1 373 ? 16.303 -5.145 -27.123 1.00 93.50 373 PRO A CA 1
ATOM 2927 C C . PRO A 1 373 ? 16.250 -3.932 -28.051 1.00 93.50 373 PRO A C 1
ATOM 2929 O O . PRO A 1 373 ? 15.333 -3.117 -27.959 1.00 93.50 373 PRO A O 1
ATOM 2932 N N . ALA A 1 374 ? 17.205 -3.804 -28.979 1.00 92.69 374 ALA A N 1
ATOM 2933 C CA . ALA A 1 374 ? 17.213 -2.690 -29.927 1.00 92.69 374 ALA A CA 1
ATOM 2934 C C . ALA A 1 374 ? 16.018 -2.731 -30.896 1.00 92.69 374 ALA A C 1
ATOM 2936 O O . ALA A 1 374 ? 15.451 -1.684 -31.202 1.00 92.69 374 ALA A O 1
ATOM 2937 N N . GLU A 1 375 ? 15.597 -3.924 -31.330 1.00 89.75 375 GLU A N 1
ATOM 2938 C CA . GLU A 1 375 ? 14.441 -4.090 -32.219 1.00 89.75 375 GLU A CA 1
ATOM 2939 C C . GLU A 1 375 ? 13.143 -3.785 -31.470 1.00 89.75 375 GLU A C 1
ATOM 2941 O O . GLU A 1 375 ? 12.285 -3.053 -31.965 1.00 89.75 375 GLU A O 1
ATOM 2946 N N . ARG A 1 376 ? 13.029 -4.278 -30.231 1.00 88.44 376 ARG A N 1
ATOM 2947 C CA . ARG A 1 376 ? 11.894 -4.000 -29.343 1.00 88.44 376 ARG A CA 1
ATOM 2948 C C . ARG A 1 376 ? 11.772 -2.513 -29.025 1.00 88.44 376 ARG A C 1
ATOM 2950 O O . ARG A 1 376 ? 10.676 -1.964 -29.104 1.00 88.44 376 ARG A O 1
ATOM 2957 N N . LEU A 1 377 ? 12.886 -1.847 -28.718 1.00 92.69 377 LEU A N 1
ATOM 2958 C CA . LEU A 1 377 ? 12.906 -0.405 -28.491 1.00 92.69 377 LEU A CA 1
ATOM 2959 C C . LEU A 1 377 ? 12.464 0.353 -29.749 1.00 92.69 377 LEU A C 1
ATOM 2961 O O . LEU A 1 377 ? 11.600 1.221 -29.653 1.00 92.69 377 LEU A O 1
ATOM 2965 N N . ALA A 1 378 ? 12.997 0.009 -30.926 1.00 89.12 378 ALA A N 1
ATOM 2966 C CA . ALA A 1 378 ? 12.591 0.630 -32.187 1.00 89.12 378 ALA A CA 1
ATOM 2967 C C . ALA A 1 378 ? 11.086 0.456 -32.455 1.00 89.12 378 ALA A C 1
ATOM 2969 O O . ALA A 1 378 ? 10.417 1.428 -32.810 1.00 89.12 378 ALA A O 1
ATOM 2970 N N . ALA A 1 379 ? 10.541 -0.737 -32.195 1.00 84.44 379 ALA A N 1
ATOM 2971 C CA . ALA A 1 379 ? 9.113 -1.008 -32.313 1.00 84.44 379 ALA A CA 1
ATOM 2972 C C . ALA A 1 379 ? 8.281 -0.090 -31.400 1.00 84.44 379 ALA A C 1
ATOM 2974 O O . ALA A 1 379 ? 7.384 0.592 -31.889 1.00 84.44 379 ALA A O 1
ATOM 2975 N N . VAL A 1 380 ? 8.619 0.022 -30.108 1.00 85.19 380 VAL A N 1
ATOM 2976 C CA . VAL A 1 380 ? 7.899 0.898 -29.156 1.00 85.19 380 VAL A CA 1
ATOM 2977 C C . VAL A 1 380 ? 7.975 2.378 -29.559 1.00 85.19 380 VAL A C 1
ATOM 2979 O O . VAL A 1 380 ? 7.001 3.129 -29.426 1.00 85.19 380 VAL A O 1
ATOM 2982 N N . LEU A 1 381 ? 9.130 2.825 -30.061 1.00 85.94 381 LEU A N 1
ATOM 2983 C CA . LEU A 1 381 ? 9.316 4.206 -30.511 1.00 85.94 381 LEU A CA 1
ATOM 2984 C C . LEU A 1 381 ? 8.521 4.517 -31.786 1.00 85.94 381 LEU A C 1
ATOM 2986 O O . LEU A 1 381 ? 8.072 5.653 -31.935 1.00 85.94 381 LEU A O 1
ATOM 2990 N N . SER A 1 382 ? 8.322 3.524 -32.660 1.00 80.88 382 SER A N 1
ATOM 2991 C CA . SER A 1 382 ? 7.593 3.665 -33.927 1.00 80.88 382 SER A CA 1
ATOM 2992 C C . SER A 1 382 ? 6.068 3.766 -33.789 1.00 80.88 382 SER A C 1
ATOM 2994 O O . SER A 1 382 ? 5.415 4.180 -34.742 1.00 80.88 382 SER A O 1
ATOM 2996 N N . LEU A 1 383 ? 5.508 3.446 -32.614 1.00 71.62 383 LEU A N 1
ATOM 2997 C CA . LEU A 1 383 ? 4.062 3.537 -32.359 1.00 71.62 383 LEU A CA 1
ATOM 2998 C C . LEU A 1 383 ? 3.579 4.996 -32.471 1.00 71.62 383 LEU A C 1
ATOM 3000 O O . LEU A 1 383 ? 4.239 5.905 -31.940 1.00 71.62 383 LEU A O 1
ATOM 3004 N N . ASP A 1 384 ? 2.439 5.213 -33.135 1.00 59.31 384 ASP A N 1
ATOM 3005 C CA . ASP A 1 384 ? 1.930 6.539 -33.519 1.00 59.31 384 ASP A CA 1
ATOM 3006 C C . ASP A 1 384 ? 1.757 7.462 -32.288 1.00 59.31 384 ASP A C 1
ATOM 3008 O O . ASP A 1 384 ? 1.085 7.104 -31.321 1.00 59.31 384 ASP A O 1
ATOM 3012 N N . PRO A 1 385 ? 2.334 8.680 -32.290 1.00 52.78 385 PRO A N 1
ATOM 3013 C CA . PRO A 1 385 ? 2.108 9.683 -31.248 1.00 52.78 385 PRO A CA 1
ATOM 3014 C C . PRO A 1 385 ? 0.651 10.150 -31.088 1.00 52.78 385 PRO A C 1
ATOM 3016 O O . PRO A 1 385 ? 0.355 10.836 -30.109 1.00 52.78 385 PRO A O 1
ATOM 3019 N N . ARG A 1 386 ? -0.230 9.880 -32.063 1.00 49.19 386 ARG A N 1
ATOM 3020 C CA . ARG A 1 386 ? -1.619 10.372 -32.106 1.00 49.19 386 ARG A CA 1
ATOM 3021 C C . ARG A 1 386 ? -2.649 9.436 -31.471 1.00 49.19 386 ARG A C 1
ATOM 3023 O O . ARG A 1 386 ? -3.779 9.880 -31.278 1.00 49.19 386 ARG A O 1
ATOM 3030 N N . SER A 1 387 ? -2.296 8.197 -31.119 1.00 50.31 387 SER A N 1
ATOM 3031 C CA . SER A 1 387 ? -3.184 7.320 -30.344 1.00 50.31 387 SER A CA 1
ATOM 3032 C C . SER A 1 387 ? -3.111 7.715 -28.864 1.00 50.31 387 SER A C 1
ATOM 3034 O O . SER A 1 387 ? -2.303 7.218 -28.081 1.00 50.31 387 SER A O 1
ATOM 3036 N N . THR A 1 388 ? -3.897 8.713 -28.479 1.00 44.16 388 THR A N 1
ATOM 3037 C CA . THR A 1 388 ? -3.913 9.273 -27.122 1.00 44.16 388 THR A CA 1
ATOM 3038 C C . THR A 1 388 ? -4.784 8.481 -26.137 1.00 44.16 388 THR A C 1
ATOM 3040 O O . THR A 1 388 ? -5.152 9.032 -25.099 1.00 44.16 388 THR A O 1
ATOM 3043 N N . ALA A 1 389 ? -5.108 7.203 -26.388 1.00 44.78 389 ALA A N 1
ATOM 3044 C CA . ALA A 1 389 ? -5.732 6.369 -25.358 1.00 44.78 389 ALA A CA 1
ATOM 3045 C C . ALA A 1 389 ? -4.639 5.801 -24.418 1.00 44.78 389 ALA A C 1
ATOM 3047 O O . ALA A 1 389 ? -3.806 5.006 -24.856 1.00 44.78 389 ALA A O 1
ATOM 3048 N N . PRO A 1 390 ? -4.600 6.177 -23.123 1.00 52.97 390 PRO A N 1
ATOM 3049 C CA . PRO A 1 390 ? -3.381 6.075 -22.304 1.00 52.97 390 PRO A CA 1
ATOM 3050 C C . PRO A 1 390 ? -2.902 4.654 -21.960 1.00 52.97 390 PRO A C 1
ATOM 3052 O O . PRO A 1 390 ? -1.780 4.495 -21.485 1.00 52.97 390 PRO A O 1
ATOM 3055 N N . LEU A 1 391 ? -3.738 3.627 -22.150 1.00 49.78 391 LEU A N 1
ATOM 3056 C CA . LEU A 1 391 ? -3.455 2.241 -21.749 1.00 49.78 391 LEU A CA 1
ATOM 3057 C C . LEU A 1 391 ? -4.081 1.210 -22.699 1.00 49.78 391 LEU A C 1
ATOM 3059 O O . LEU A 1 391 ? -3.431 0.219 -23.017 1.00 49.78 391 LEU A O 1
ATOM 3063 N N . ASP A 1 392 ? -5.301 1.444 -23.188 1.00 48.50 392 ASP A N 1
ATOM 3064 C CA . ASP A 1 392 ? -6.008 0.470 -24.032 1.00 48.50 392 ASP A CA 1
ATOM 3065 C C . ASP A 1 392 ? -5.373 0.310 -25.416 1.00 48.50 392 ASP A C 1
ATOM 3067 O O . ASP A 1 392 ? -5.247 -0.818 -25.887 1.00 48.50 392 ASP A O 1
ATOM 3071 N N . ASP A 1 393 ? -4.887 1.391 -26.034 1.00 50.94 393 ASP A N 1
ATOM 3072 C CA . ASP A 1 393 ? -4.161 1.308 -27.308 1.00 50.94 393 ASP A CA 1
ATOM 3073 C C . ASP A 1 393 ? -2.781 0.672 -27.104 1.00 50.94 393 ASP A C 1
ATOM 3075 O O . ASP A 1 393 ? -2.400 -0.201 -27.873 1.00 50.94 393 ASP A O 1
ATOM 3079 N N . LEU A 1 394 ? -2.078 0.987 -26.007 1.00 51.91 394 LEU A N 1
ATOM 3080 C CA . LEU A 1 394 ? -0.819 0.320 -25.648 1.00 51.91 394 LEU A CA 1
ATOM 3081 C C . LEU A 1 394 ? -1.016 -1.194 -25.485 1.00 51.91 394 LEU A C 1
ATOM 3083 O O . LEU A 1 394 ? -0.246 -1.974 -26.040 1.00 51.91 394 LEU A O 1
ATOM 3087 N N . TYR A 1 395 ? -2.041 -1.626 -24.746 1.00 52.94 395 TYR A N 1
ATOM 3088 C CA . TYR A 1 395 ? -2.350 -3.046 -24.590 1.00 52.94 395 TYR A CA 1
ATOM 3089 C C . TYR A 1 395 ? -2.794 -3.671 -25.912 1.00 52.94 395 TYR A C 1
ATOM 3091 O O . TYR A 1 395 ? -2.312 -4.742 -26.270 1.00 52.94 395 TYR A O 1
ATOM 3099 N N . THR A 1 396 ? -3.656 -3.005 -26.675 1.00 53.97 396 THR A N 1
ATOM 3100 C CA . THR A 1 396 ? -4.149 -3.506 -27.966 1.00 53.97 396 THR A CA 1
ATOM 3101 C C . THR A 1 396 ? -3.018 -3.640 -28.984 1.00 53.97 396 THR A C 1
ATOM 3103 O O . THR A 1 396 ? -2.964 -4.626 -29.719 1.00 53.97 396 THR A O 1
ATOM 3106 N N . GLU A 1 397 ? -2.070 -2.708 -28.988 1.00 52.00 397 GLU A N 1
ATOM 3107 C CA . GLU A 1 397 ? -1.004 -2.618 -29.977 1.00 52.00 397 GLU A CA 1
ATOM 3108 C C . GLU A 1 397 ? 0.209 -3.484 -29.600 1.00 52.00 397 GLU A C 1
ATOM 3110 O O . GLU A 1 397 ? 0.693 -4.230 -30.456 1.00 52.00 397 GLU A O 1
ATOM 3115 N N . ILE A 1 398 ? 0.603 -3.546 -28.315 1.00 51.75 398 ILE A N 1
ATOM 3116 C CA . ILE A 1 398 ? 1.535 -4.574 -27.806 1.00 51.75 398 ILE A CA 1
ATOM 3117 C C . ILE A 1 398 ? 1.003 -5.974 -28.144 1.00 51.75 398 ILE A C 1
ATOM 3119 O O . ILE A 1 398 ? 1.777 -6.842 -28.531 1.00 51.75 398 ILE A O 1
ATOM 3123 N N . LEU A 1 399 ? -0.312 -6.204 -28.062 1.00 47.09 399 LEU A N 1
ATOM 3124 C CA . LEU A 1 399 ? -0.934 -7.478 -28.437 1.00 47.09 399 LEU A CA 1
ATOM 3125 C C . LEU A 1 399 ? -1.097 -7.681 -29.951 1.00 47.09 399 LEU A C 1
ATOM 3127 O O . LEU A 1 399 ? -1.359 -8.811 -30.367 1.00 47.09 399 LEU A O 1
ATOM 3131 N N . SER A 1 400 ? -0.958 -6.629 -30.763 1.00 47.31 400 SER A N 1
ATOM 3132 C CA . SER A 1 400 ? -1.078 -6.676 -32.229 1.00 47.31 400 SER A CA 1
ATOM 3133 C C . SER A 1 400 ? 0.245 -6.988 -32.939 1.00 47.31 400 SER A C 1
ATOM 3135 O O . SER A 1 400 ? 0.242 -7.624 -33.989 1.00 47.31 400 SER A O 1
ATOM 3137 N N . VAL A 1 401 ? 1.383 -6.617 -32.337 1.00 47.69 401 VAL A N 1
ATOM 3138 C CA . VAL A 1 401 ? 2.748 -6.873 -32.852 1.00 47.69 401 VAL A CA 1
ATOM 3139 C C . VAL A 1 401 ? 3.205 -8.319 -32.566 1.00 47.69 401 VAL A C 1
ATOM 3141 O O . VAL A 1 401 ? 4.304 -8.746 -32.917 1.00 47.69 401 VAL A O 1
ATOM 3144 N N . VAL A 1 402 ? 2.349 -9.111 -31.922 1.00 46.44 402 VAL A N 1
ATOM 3145 C CA . VAL A 1 402 ? 2.653 -10.444 -31.406 1.00 46.44 402 VAL A CA 1
ATOM 3146 C C . VAL A 1 402 ? 1.958 -11.507 -32.270 1.00 46.44 402 VAL A C 1
ATOM 3148 O O . VAL A 1 402 ? 0.736 -11.449 -32.405 1.00 46.44 402 VAL A O 1
ATOM 3151 N N . PRO A 1 403 ? 2.678 -12.502 -32.835 1.00 47.06 403 PRO A N 1
ATOM 3152 C CA . PRO A 1 403 ? 2.071 -13.522 -33.695 1.00 47.06 403 PRO A CA 1
ATOM 3153 C C . PRO A 1 403 ? 0.939 -14.304 -32.992 1.00 47.06 403 PRO A C 1
ATOM 3155 O O . PRO A 1 403 ? 1.016 -14.534 -31.775 1.00 47.06 403 PRO A O 1
ATOM 3158 N N . PRO A 1 404 ? -0.112 -14.730 -33.723 1.00 55.38 404 PRO A N 1
ATOM 3159 C CA . PRO A 1 404 ? -1.334 -15.258 -33.127 1.00 55.38 404 PRO A CA 1
ATOM 3160 C C . PRO A 1 404 ? -1.146 -16.687 -32.599 1.00 55.38 404 PRO A C 1
ATOM 3162 O O . PRO A 1 404 ? -1.028 -17.639 -33.357 1.00 55.38 404 PRO A O 1
ATOM 3165 N N . GLU A 1 405 ? -1.062 -16.780 -31.271 1.00 49.28 405 GLU A N 1
ATOM 3166 C CA . GLU A 1 405 ? -1.784 -17.678 -30.343 1.00 49.28 405 GLU A CA 1
ATOM 3167 C C . GLU A 1 405 ? -0.917 -17.913 -29.101 1.00 49.28 405 GLU A C 1
ATOM 3169 O O . GLU A 1 405 ? -1.299 -17.505 -28.007 1.00 49.28 405 GLU A O 1
ATOM 3174 N N . ALA A 1 406 ? 0.306 -18.427 -29.249 1.00 45.12 406 ALA A N 1
ATOM 3175 C CA . ALA A 1 406 ? 1.163 -18.732 -28.099 1.00 45.12 406 ALA A CA 1
ATOM 3176 C C . ALA A 1 406 ? 1.725 -17.475 -27.406 1.00 45.12 406 ALA A C 1
ATOM 3178 O O . ALA A 1 406 ? 1.697 -17.369 -26.183 1.00 45.12 406 ALA A O 1
ATOM 3179 N N . THR A 1 407 ? 2.205 -16.485 -28.163 1.00 45.06 407 THR A N 1
ATOM 3180 C CA . THR A 1 407 ? 2.854 -15.294 -27.582 1.00 45.06 407 THR A CA 1
ATOM 3181 C C . THR A 1 407 ? 1.832 -14.242 -27.139 1.00 45.06 407 THR A C 1
ATOM 3183 O O . THR A 1 407 ? 2.053 -13.541 -26.154 1.00 45.06 407 THR A O 1
ATOM 3186 N N . ARG A 1 408 ? 0.669 -14.170 -27.804 1.00 43.53 408 ARG A N 1
ATOM 3187 C CA . ARG A 1 408 ? -0.439 -13.276 -27.421 1.00 43.53 408 ARG A CA 1
ATOM 3188 C C . ARG A 1 408 ? -1.072 -13.724 -26.107 1.00 43.53 408 ARG A C 1
ATOM 3190 O O . ARG A 1 408 ? -1.324 -12.888 -25.247 1.00 43.53 408 ARG A O 1
ATOM 3197 N N . LEU A 1 409 ? -1.224 -15.039 -25.917 1.00 44.50 409 LEU A N 1
ATOM 3198 C CA . LEU A 1 409 ? -1.574 -15.615 -24.623 1.00 44.50 409 LEU A CA 1
ATOM 3199 C C . LEU A 1 409 ? -0.467 -15.398 -23.595 1.00 44.50 409 LEU A C 1
ATOM 3201 O O . LEU A 1 409 ? -0.810 -15.095 -22.471 1.00 44.50 409 LEU A O 1
ATOM 3205 N N . ARG A 1 410 ? 0.828 -15.449 -23.944 1.00 44.84 410 ARG A N 1
ATOM 3206 C CA . ARG A 1 410 ? 1.927 -15.150 -23.001 1.00 44.84 410 ARG A CA 1
ATOM 3207 C C . ARG A 1 410 ? 2.009 -13.686 -22.584 1.00 44.84 410 ARG A C 1
ATOM 3209 O O . ARG A 1 410 ? 2.375 -13.439 -21.449 1.00 44.84 410 ARG A O 1
ATOM 3216 N N . ILE A 1 411 ? 1.657 -12.730 -23.442 1.00 43.84 411 ILE A N 1
ATOM 3217 C CA . ILE A 1 411 ? 1.645 -11.302 -23.089 1.00 43.84 411 ILE A CA 1
ATOM 3218 C C . ILE A 1 411 ? 0.340 -10.909 -22.403 1.00 43.84 411 ILE A C 1
ATOM 3220 O O . ILE A 1 411 ? 0.398 -10.206 -21.408 1.00 43.84 411 ILE A O 1
ATOM 3224 N N . LEU A 1 412 ? -0.820 -11.422 -22.826 1.00 45.09 412 LEU A N 1
ATOM 3225 C CA . LEU A 1 412 ? -2.044 -11.321 -22.020 1.00 45.09 412 LEU A CA 1
ATOM 3226 C C . LEU A 1 412 ? -1.851 -11.990 -20.664 1.00 45.09 412 LEU A C 1
ATOM 3228 O O . LEU A 1 412 ? -2.254 -11.423 -19.663 1.00 45.09 412 LEU A O 1
ATOM 3232 N N . HIS A 1 413 ? -1.172 -13.135 -20.617 1.00 42.00 413 HIS A N 1
ATOM 3233 C CA . HIS A 1 413 ? -0.748 -13.779 -19.384 1.00 42.00 413 HIS A CA 1
ATOM 3234 C C . HIS A 1 413 ? 0.303 -12.948 -18.656 1.00 42.00 413 HIS A C 1
ATOM 3236 O O . HIS A 1 413 ? 0.191 -12.884 -17.461 1.00 42.00 413 HIS A O 1
ATOM 3242 N N . ALA A 1 414 ? 1.230 -12.230 -19.296 1.00 43.28 414 ALA A N 1
ATOM 3243 C CA . ALA A 1 414 ? 2.207 -11.350 -18.633 1.00 43.28 414 ALA A CA 1
ATOM 3244 C C . ALA A 1 414 ? 1.653 -9.968 -18.243 1.00 43.28 414 ALA A C 1
ATOM 3246 O O . ALA A 1 414 ? 2.275 -9.265 -17.458 1.00 43.28 414 ALA A O 1
ATOM 3247 N N . ILE A 1 415 ? 0.499 -9.559 -18.771 1.00 46.31 415 ILE A N 1
ATOM 3248 C CA . ILE A 1 415 ? -0.272 -8.375 -18.366 1.00 46.31 415 ILE A CA 1
ATOM 3249 C C . ILE A 1 415 ? -1.211 -8.772 -17.233 1.00 46.31 415 ILE A C 1
ATOM 3251 O O . ILE A 1 415 ? -1.243 -8.111 -16.202 1.00 46.31 415 ILE A O 1
ATOM 3255 N N . TRP A 1 416 ? -1.893 -9.908 -17.385 1.00 41.41 416 TRP A N 1
ATOM 3256 C CA . TRP A 1 416 ? -2.675 -10.557 -16.341 1.00 41.41 416 TRP A CA 1
ATOM 3257 C C . TRP A 1 416 ? -1.779 -10.914 -15.153 1.00 41.41 416 TRP A C 1
ATOM 3259 O O . TRP A 1 416 ? -2.108 -10.550 -14.036 1.00 41.41 416 TRP A O 1
ATOM 3269 N N . GLN A 1 417 ? -0.594 -11.478 -15.383 1.00 39.56 417 GLN A N 1
ATOM 3270 C CA . GLN A 1 417 ? 0.482 -11.680 -14.411 1.00 39.56 417 GLN A CA 1
ATOM 3271 C C . GLN A 1 417 ? 1.266 -10.393 -14.126 1.00 39.56 417 GLN A C 1
ATOM 3273 O O . GLN A 1 417 ? 1.742 -10.200 -13.029 1.00 39.56 417 GLN A O 1
ATOM 3278 N N . GLY A 1 418 ? 1.283 -9.381 -14.979 1.00 39.31 418 GLY A N 1
ATOM 3279 C CA . GLY A 1 418 ? 1.718 -8.036 -14.572 1.00 39.31 418 GLY A CA 1
ATOM 3280 C C . GLY A 1 418 ? 0.835 -7.480 -13.450 1.00 39.31 418 GLY A C 1
ATOM 3281 O O . GLY A 1 418 ? 1.309 -6.765 -12.572 1.00 39.31 418 GLY A O 1
ATOM 3282 N N . THR A 1 419 ? -0.430 -7.906 -13.447 1.00 43.56 419 THR A N 1
ATOM 3283 C CA . THR A 1 419 ? -1.402 -7.757 -12.364 1.00 43.56 419 THR A CA 1
ATOM 3284 C C . THR A 1 419 ? -1.514 -8.991 -11.433 1.00 43.56 419 THR A C 1
ATOM 3286 O O . THR A 1 419 ? -2.336 -8.965 -10.513 1.00 43.56 419 THR A O 1
ATOM 3289 N N . GLN A 1 420 ? -0.728 -10.072 -11.626 1.00 42.16 420 GLN A N 1
ATOM 3290 C CA . GLN A 1 420 ? -0.665 -11.272 -10.755 1.00 42.16 420 GLN A CA 1
ATOM 3291 C C . GLN A 1 420 ? 0.743 -11.679 -10.283 1.00 42.16 420 GLN A C 1
ATOM 3293 O O . GLN A 1 420 ? 0.936 -11.716 -9.080 1.00 42.16 420 GLN A O 1
ATOM 3298 N N . ASP A 1 421 ? 1.698 -11.952 -11.163 1.00 33.47 421 ASP A N 1
ATOM 3299 C CA . ASP A 1 421 ? 3.076 -12.341 -10.878 1.00 33.47 421 ASP A CA 1
ATOM 3300 C C . ASP A 1 421 ? 4.072 -11.247 -11.280 1.00 33.47 421 ASP A C 1
ATOM 3302 O O . ASP A 1 421 ? 4.557 -11.071 -12.402 1.00 33.47 421 ASP A O 1
ATOM 3306 N N . ASN A 1 422 ? 4.424 -10.504 -10.256 1.00 38.09 422 ASN A N 1
ATOM 3307 C CA . ASN A 1 422 ? 5.779 -10.078 -10.049 1.00 38.09 422 ASN A CA 1
ATOM 3308 C C . ASN A 1 422 ? 6.565 -11.431 -9.905 1.00 38.09 422 ASN A C 1
ATOM 3310 O O . ASN A 1 422 ? 6.333 -12.126 -8.943 1.00 38.09 422 ASN A O 1
ATOM 3314 N N . PHE A 1 423 ? 7.310 -11.917 -10.916 1.00 29.80 423 PHE A N 1
ATOM 3315 C CA . PHE A 1 423 ? 8.299 -13.048 -10.951 1.00 29.80 423 PHE A CA 1
ATOM 3316 C C . PHE A 1 423 ? 8.331 -13.596 -12.388 1.00 29.80 423 PHE A C 1
ATOM 3318 O O . PHE A 1 423 ? 7.331 -14.090 -12.885 1.00 29.80 423 PHE A O 1
ATOM 3325 N N . LEU A 1 424 ? 9.408 -13.482 -13.163 1.00 29.72 424 LEU A N 1
ATOM 3326 C CA . LEU A 1 424 ? 10.639 -14.266 -13.061 1.00 29.72 424 LEU A CA 1
ATOM 3327 C C . LEU A 1 424 ? 11.777 -13.495 -13.750 1.00 29.72 424 LEU A C 1
ATOM 3329 O O . LEU A 1 424 ? 11.720 -13.313 -14.961 1.00 29.72 424 LEU A O 1
ATOM 3333 N N . ALA A 1 425 ? 12.804 -13.085 -13.002 1.00 24.44 425 ALA A N 1
ATOM 3334 C CA . ALA A 1 425 ? 14.188 -13.008 -13.481 1.00 24.44 425 ALA A CA 1
ATOM 3335 C C . ALA A 1 425 ? 15.146 -12.742 -12.305 1.00 24.44 425 ALA A C 1
ATOM 3337 O O . ALA A 1 425 ? 15.025 -11.748 -11.597 1.00 24.44 425 ALA A O 1
ATOM 3338 N N . MET A 1 426 ? 16.126 -13.641 -12.179 1.00 24.47 426 MET A N 1
ATOM 3339 C CA . MET A 1 426 ? 17.420 -13.510 -11.494 1.00 24.47 426 MET A CA 1
ATOM 3340 C C . MET A 1 426 ? 17.501 -13.613 -9.960 1.00 24.47 426 MET A C 1
ATOM 3342 O O . MET A 1 426 ? 17.421 -12.638 -9.219 1.00 24.47 426 MET A O 1
ATOM 3346 N N . ARG A 1 427 ? 17.899 -14.812 -9.510 1.00 24.94 427 ARG A N 1
ATOM 3347 C CA . ARG A 1 427 ? 18.962 -14.952 -8.500 1.00 24.94 427 ARG A CA 1
ATOM 3348 C C . ARG A 1 427 ? 20.323 -15.009 -9.213 1.00 24.94 427 ARG A C 1
ATOM 3350 O O . ARG A 1 427 ? 20.437 -15.770 -10.172 1.00 24.94 427 ARG A O 1
ATOM 3357 N N . PRO A 1 428 ? 21.368 -14.332 -8.715 1.00 29.72 428 PRO A N 1
ATOM 3358 C CA . PRO A 1 428 ? 22.744 -14.771 -8.882 1.00 29.72 428 PRO A CA 1
ATOM 3359 C C . PRO A 1 428 ? 23.092 -15.756 -7.756 1.00 29.72 428 PRO A C 1
ATOM 3361 O O . PRO A 1 428 ? 23.065 -15.407 -6.575 1.00 29.72 428 PRO A O 1
ATOM 3364 N N . GLU A 1 429 ? 23.433 -16.992 -8.112 1.00 28.52 429 GLU A N 1
ATOM 3365 C CA . GLU A 1 429 ? 24.152 -17.885 -7.206 1.00 28.52 429 GLU A CA 1
ATOM 3366 C C . GLU A 1 429 ? 25.582 -17.371 -7.028 1.00 28.52 429 GLU A C 1
ATOM 3368 O O . GLU A 1 429 ? 26.399 -17.479 -7.934 1.00 28.52 429 GLU A O 1
ATOM 3373 N N . HIS A 1 430 ? 25.902 -16.848 -5.846 1.00 28.62 430 HIS A N 1
ATOM 3374 C CA . HIS A 1 430 ? 27.245 -16.942 -5.275 1.00 28.62 430 HIS A CA 1
ATOM 3375 C C . HIS A 1 430 ? 27.167 -16.810 -3.752 1.00 28.62 430 HIS A C 1
ATOM 3377 O O . HIS A 1 430 ? 27.369 -15.742 -3.186 1.00 28.62 430 HIS A O 1
ATOM 3383 N N . VAL A 1 431 ? 26.932 -17.938 -3.083 1.00 26.39 431 VAL A N 1
ATOM 3384 C CA . VAL A 1 431 ? 27.449 -18.155 -1.730 1.00 26.39 431 VAL A CA 1
ATOM 338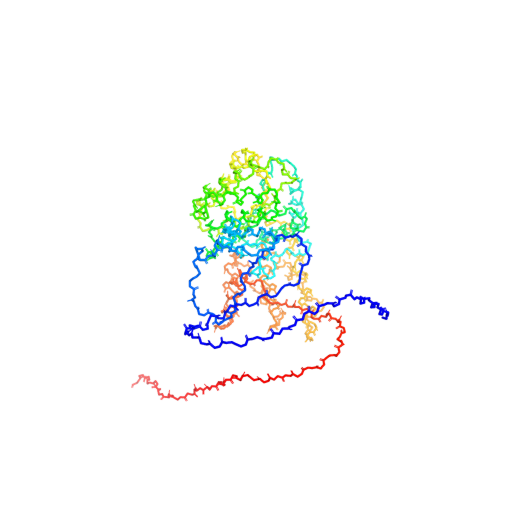5 C C . VAL A 1 431 ? 28.452 -19.292 -1.847 1.00 26.39 431 VAL A C 1
ATOM 3387 O O . VAL A 1 431 ? 28.096 -20.453 -2.032 1.00 26.39 431 VAL A O 1
ATOM 3390 N N . ARG A 1 432 ? 29.734 -18.925 -1.828 1.00 29.39 432 ARG A N 1
ATOM 3391 C CA . ARG A 1 432 ? 30.792 -19.855 -1.452 1.00 29.39 432 ARG A CA 1
ATOM 3392 C C . ARG A 1 432 ? 30.593 -20.130 0.029 1.00 29.39 432 ARG A C 1
ATOM 3394 O O . ARG A 1 432 ? 30.694 -19.186 0.794 1.00 29.39 432 ARG A O 1
ATOM 3401 N N . ASP A 1 433 ? 30.371 -21.383 0.395 1.00 26.31 433 ASP A N 1
ATOM 3402 C CA . ASP A 1 433 ? 30.948 -21.923 1.617 1.00 26.31 433 ASP A CA 1
ATOM 3403 C C . ASP A 1 433 ? 31.193 -23.427 1.476 1.00 26.31 433 ASP A C 1
ATOM 3405 O O . ASP A 1 433 ? 30.432 -24.193 0.888 1.00 26.31 433 ASP A O 1
ATOM 3409 N N . SER A 1 434 ? 32.366 -23.792 1.962 1.00 27.45 434 SER A N 1
ATOM 3410 C CA . SER A 1 434 ? 33.024 -25.089 1.996 1.00 27.45 434 SER A CA 1
ATOM 3411 C C . SER A 1 434 ? 32.162 -26.241 2.521 1.00 27.45 434 SER A C 1
ATOM 3413 O O . SER A 1 434 ? 31.670 -26.195 3.646 1.00 27.45 434 SER A O 1
ATOM 3415 N N . ALA A 1 435 ? 32.103 -27.334 1.756 1.00 24.22 435 ALA A N 1
ATOM 3416 C CA . ALA A 1 435 ? 31.641 -28.635 2.229 1.00 24.22 435 ALA A CA 1
ATOM 3417 C C . ALA A 1 435 ? 32.790 -29.422 2.892 1.00 24.22 435 ALA A C 1
ATOM 3419 O O . ALA A 1 435 ? 33.859 -29.545 2.285 1.00 24.22 435 ALA A O 1
ATOM 3420 N N . PRO A 1 436 ? 32.581 -30.049 4.064 1.00 25.59 436 PRO A N 1
ATOM 3421 C CA . PRO A 1 436 ? 33.268 -31.275 4.411 1.00 25.59 436 PRO A CA 1
ATOM 3422 C C . PRO A 1 436 ? 32.463 -32.475 3.895 1.00 25.59 436 PRO A C 1
ATOM 3424 O O . PRO A 1 436 ? 31.245 -32.572 4.028 1.00 25.59 436 PRO A O 1
ATOM 3427 N N . THR A 1 437 ? 33.194 -33.396 3.287 1.00 27.97 437 THR A N 1
ATOM 3428 C CA . THR A 1 437 ? 32.772 -34.723 2.843 1.00 27.97 437 THR A CA 1
ATOM 3429 C C . THR A 1 437 ? 32.037 -35.508 3.930 1.00 27.97 437 THR A C 1
ATOM 3431 O O . THR A 1 437 ? 32.599 -35.717 5.004 1.00 27.97 437 THR A O 1
ATOM 3434 N N . PHE A 1 438 ? 30.866 -36.064 3.610 1.00 24.39 438 PHE A N 1
ATOM 3435 C CA . PHE A 1 438 ? 30.378 -37.273 4.272 1.00 24.39 438 PHE A CA 1
ATOM 3436 C C . PHE A 1 438 ? 29.683 -38.198 3.270 1.00 24.39 438 PHE A C 1
ATOM 3438 O O . PHE A 1 438 ? 28.750 -37.826 2.564 1.00 24.39 438 PHE A O 1
ATOM 3445 N N . SER A 1 439 ? 30.220 -39.409 3.195 1.00 26.19 439 SER A N 1
ATOM 3446 C CA . SER A 1 439 ? 29.764 -40.554 2.419 1.00 26.19 439 SER A CA 1
ATOM 3447 C C . SER A 1 439 ? 28.489 -41.156 3.012 1.00 26.19 439 SER A C 1
ATOM 3449 O O . SER A 1 439 ? 28.462 -41.459 4.204 1.00 26.19 439 SER A O 1
ATOM 3451 N N . GLY A 1 440 ? 27.480 -41.417 2.181 1.00 25.56 440 GLY A N 1
ATOM 3452 C CA . GLY A 1 440 ? 26.280 -42.148 2.586 1.00 25.56 440 GLY A CA 1
ATOM 3453 C C . GLY A 1 440 ? 25.417 -42.542 1.390 1.00 25.56 440 GLY A C 1
ATOM 3454 O O . GLY A 1 440 ? 24.836 -41.697 0.726 1.00 25.56 440 GLY A O 1
ATOM 3455 N N . SER A 1 441 ? 25.395 -43.841 1.121 1.00 25.95 441 SER A N 1
ATOM 3456 C CA . SER A 1 441 ? 24.634 -44.614 0.132 1.00 25.95 441 SER A CA 1
ATOM 3457 C C . SER A 1 441 ? 23.187 -44.179 -0.177 1.00 25.95 441 SER A C 1
ATOM 3459 O O . SER A 1 441 ? 22.371 -44.022 0.727 1.00 25.95 441 SER A O 1
ATOM 3461 N N . LEU A 1 442 ? 22.864 -44.154 -1.479 1.00 26.08 442 LEU A N 1
ATOM 3462 C CA . LEU A 1 442 ? 21.512 -44.256 -2.061 1.00 26.08 442 LEU A CA 1
ATOM 3463 C C . LEU A 1 442 ? 20.861 -45.623 -1.774 1.00 26.08 442 LEU A C 1
ATOM 3465 O O . LEU A 1 442 ? 21.572 -46.626 -1.663 1.00 26.08 442 LEU A O 1
ATOM 3469 N N . PRO A 1 443 ? 19.516 -45.693 -1.823 1.00 27.67 443 PRO A N 1
ATOM 3470 C CA . PRO A 1 443 ? 18.920 -46.596 -2.809 1.00 27.67 443 PRO A CA 1
ATOM 3471 C C . PRO A 1 443 ? 17.703 -46.029 -3.576 1.00 27.67 443 PRO A C 1
ATOM 3473 O O . PRO A 1 443 ? 16.746 -45.520 -3.006 1.00 27.67 443 PRO A O 1
ATOM 3476 N N . SER A 1 444 ? 17.792 -46.198 -4.901 1.00 26.30 444 SER A N 1
ATOM 3477 C CA . SER A 1 444 ? 16.780 -46.664 -5.872 1.00 26.30 444 SER A CA 1
ATOM 3478 C C . SER A 1 444 ? 15.353 -46.079 -5.940 1.00 26.30 444 SER A C 1
ATOM 3480 O O . SER A 1 444 ? 14.503 -46.373 -5.110 1.00 26.30 444 SER A O 1
ATOM 3482 N N . CYS A 1 445 ? 15.096 -45.486 -7.117 1.00 23.75 445 CYS A N 1
ATOM 3483 C CA . CYS A 1 445 ? 14.016 -45.803 -8.072 1.00 23.75 445 CYS A CA 1
ATOM 3484 C C . CYS A 1 445 ? 12.546 -45.534 -7.694 1.00 23.75 445 CYS A C 1
ATOM 3486 O O . CYS A 1 445 ? 11.988 -46.218 -6.851 1.00 23.75 445 CYS A O 1
ATOM 3488 N N . ILE A 1 446 ? 11.876 -44.704 -8.508 1.00 27.56 446 ILE A N 1
ATOM 3489 C CA . ILE A 1 446 ? 10.758 -45.108 -9.387 1.00 27.56 446 ILE A CA 1
ATOM 3490 C C . ILE A 1 446 ? 10.738 -44.159 -10.600 1.00 27.56 446 ILE A C 1
ATOM 3492 O O . ILE A 1 446 ? 10.873 -42.946 -10.471 1.00 27.56 446 ILE A O 1
ATOM 3496 N N . ALA A 1 447 ? 10.651 -44.761 -11.784 1.00 27.52 447 ALA A N 1
ATOM 3497 C CA . ALA A 1 447 ? 10.750 -44.140 -13.095 1.00 27.52 447 ALA A CA 1
ATOM 3498 C C . ALA A 1 447 ? 9.388 -43.651 -13.626 1.00 27.52 447 ALA A C 1
ATOM 3500 O O . ALA A 1 447 ? 8.365 -44.302 -13.420 1.00 27.52 447 ALA A O 1
ATOM 3501 N N . CYS A 1 448 ? 9.411 -42.545 -14.376 1.00 24.03 448 CYS A N 1
ATOM 3502 C CA . CYS A 1 448 ? 8.342 -42.119 -15.285 1.00 24.03 448 CYS A CA 1
ATOM 3503 C C . CYS A 1 448 ? 8.202 -43.078 -16.484 1.00 24.03 448 CYS A C 1
ATOM 3505 O O . CYS A 1 448 ? 9.226 -43.510 -17.022 1.00 24.03 448 CYS A O 1
ATOM 3507 N N . PRO A 1 449 ? 6.985 -43.327 -17.002 1.00 28.38 449 PRO A N 1
ATOM 3508 C CA . PRO A 1 449 ? 6.793 -43.854 -18.348 1.00 28.38 449 PRO A CA 1
ATOM 3509 C C . PRO A 1 449 ? 6.699 -42.732 -19.414 1.00 28.38 449 PRO A C 1
ATOM 3511 O O . PRO A 1 449 ? 6.301 -41.610 -19.088 1.00 28.38 449 PRO A O 1
ATOM 3514 N N . PRO A 1 450 ? 7.075 -43.010 -20.681 1.00 32.59 450 PRO A N 1
ATOM 3515 C CA . PRO A 1 450 ? 7.328 -41.995 -21.703 1.00 32.59 450 PRO A CA 1
ATOM 3516 C C . PRO A 1 450 ? 6.134 -41.675 -22.620 1.00 32.59 450 PRO A C 1
ATOM 3518 O O . PRO A 1 450 ? 5.191 -42.449 -22.775 1.00 32.59 450 PRO A O 1
ATOM 3521 N N . PHE A 1 451 ? 6.272 -40.521 -23.279 1.00 25.22 451 PHE A N 1
ATOM 3522 C CA . PHE A 1 451 ? 5.562 -40.043 -24.468 1.00 25.22 451 PHE A CA 1
ATOM 3523 C C . PHE A 1 451 ? 5.385 -41.110 -25.565 1.00 25.22 451 PHE A C 1
ATOM 3525 O O . PHE A 1 451 ? 6.351 -41.761 -25.960 1.00 25.22 451 PHE A O 1
ATOM 3532 N N . VAL A 1 452 ? 4.192 -41.163 -26.168 1.00 29.47 452 VAL A N 1
ATOM 3533 C CA . VAL A 1 452 ? 3.971 -41.715 -27.516 1.00 29.47 452 VAL A CA 1
ATOM 3534 C C . VAL A 1 452 ? 3.145 -40.709 -28.313 1.00 29.47 452 VAL A 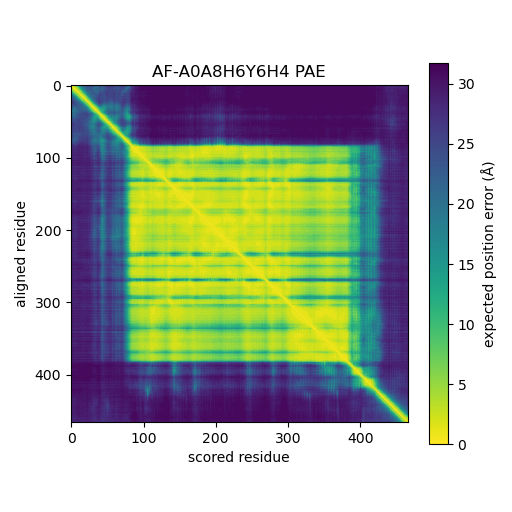C 1
ATOM 3536 O O . VAL A 1 452 ? 2.003 -40.413 -27.970 1.00 29.47 452 VAL A O 1
ATOM 3539 N N . GLY A 1 453 ? 3.758 -40.159 -29.361 1.00 25.03 453 GLY A N 1
ATOM 3540 C CA . GLY A 1 453 ? 3.106 -39.318 -30.356 1.00 25.03 453 GLY A CA 1
ATOM 3541 C C . GLY A 1 453 ? 2.418 -40.146 -31.438 1.00 25.03 453 GLY A C 1
ATOM 3542 O O . GLY A 1 453 ? 2.899 -41.215 -31.807 1.00 25.03 453 GLY A O 1
ATOM 3543 N N . LEU A 1 454 ? 1.318 -39.620 -31.976 1.00 26.22 454 LEU A N 1
ATOM 3544 C CA . LEU A 1 454 ? 0.690 -40.098 -33.205 1.00 26.22 454 LEU A CA 1
ATOM 3545 C C . LEU A 1 454 ? 0.112 -38.913 -33.987 1.00 26.22 454 LEU A C 1
ATOM 3547 O O . LEU A 1 454 ? -0.719 -38.162 -33.488 1.00 26.22 454 LEU A O 1
ATOM 3551 N N . CYS A 1 455 ? 0.564 -38.779 -35.228 1.00 24.03 455 CYS A N 1
ATOM 3552 C CA . CYS A 1 455 ? -0.015 -37.996 -36.320 1.00 24.03 455 CYS A CA 1
ATOM 3553 C C . CYS A 1 455 ? 0.568 -38.593 -37.623 1.00 24.03 455 CYS A C 1
ATOM 3555 O O . CYS A 1 455 ? 1.677 -39.131 -37.562 1.00 24.03 455 CYS A O 1
ATOM 3557 N N . PRO A 1 456 ? -0.007 -38.409 -38.825 1.00 38.09 456 PRO A N 1
ATOM 3558 C CA . PRO A 1 456 ? -1.416 -38.345 -39.239 1.00 38.09 456 PRO A CA 1
ATOM 3559 C C . PRO A 1 456 ? -1.712 -39.288 -40.435 1.00 38.09 456 PRO A C 1
ATOM 3561 O O . PRO A 1 456 ? -0.811 -39.643 -41.184 1.00 38.09 456 PRO A O 1
ATOM 3564 N N . THR A 1 457 ? -2.981 -39.604 -40.720 1.00 25.83 457 THR A N 1
ATOM 3565 C CA . THR A 1 457 ? -3.440 -39.910 -42.097 1.00 25.83 457 THR A CA 1
ATOM 3566 C C . THR A 1 457 ? -4.937 -39.626 -42.245 1.00 25.83 457 THR A C 1
ATOM 3568 O O . THR A 1 457 ? -5.749 -40.272 -41.596 1.00 25.83 457 THR A O 1
ATOM 3571 N N . ALA A 1 458 ? -5.297 -38.670 -43.108 1.00 27.05 458 ALA A N 1
ATOM 3572 C CA . ALA A 1 458 ? -6.540 -38.668 -43.891 1.00 27.05 458 ALA A CA 1
ATOM 3573 C C . ALA A 1 458 ? -6.518 -37.502 -44.895 1.00 27.05 458 ALA A C 1
ATOM 3575 O O . ALA A 1 458 ? -6.842 -36.358 -44.585 1.00 27.05 458 ALA A O 1
ATOM 3576 N N . THR A 1 459 ? -6.102 -37.815 -46.116 1.00 27.09 459 THR A N 1
ATOM 3577 C CA . THR A 1 459 ? -6.341 -37.052 -47.345 1.00 27.09 459 THR A CA 1
ATOM 3578 C C . THR A 1 459 ? -7.756 -37.307 -47.861 1.00 27.09 459 THR A C 1
ATOM 3580 O O . THR A 1 459 ? -8.152 -38.467 -47.910 1.00 27.09 459 THR A O 1
ATOM 3583 N N . HIS A 1 460 ? -8.465 -36.254 -48.284 1.00 28.91 460 HIS A N 1
ATOM 3584 C CA . HIS A 1 460 ? -9.296 -36.144 -49.507 1.00 28.91 460 HIS A CA 1
ATOM 3585 C C . HIS A 1 460 ? -10.112 -34.839 -49.408 1.00 28.91 460 HIS A C 1
ATOM 3587 O O . HIS A 1 460 ? -10.975 -34.695 -48.553 1.00 28.91 460 HIS A O 1
ATOM 3593 N N . SER A 1 461 ? -9.652 -33.751 -50.032 1.00 28.08 461 SER A N 1
ATOM 3594 C CA . SER A 1 461 ? -9.852 -33.341 -51.436 1.00 28.08 461 SER A CA 1
ATOM 3595 C C . SER A 1 461 ? -11.182 -32.615 -51.666 1.00 28.08 461 SER A C 1
ATOM 3597 O O . SER A 1 461 ? -12.243 -33.220 -51.781 1.00 28.08 461 SER A O 1
ATOM 3599 N N . ILE A 1 462 ? -11.042 -31.296 -51.762 1.00 28.36 462 ILE A N 1
ATOM 3600 C CA . ILE A 1 462 ? -12.008 -30.284 -52.186 1.00 28.36 462 ILE A CA 1
ATOM 3601 C C . ILE A 1 462 ? -12.298 -30.459 -53.688 1.00 28.36 462 ILE A C 1
ATOM 3603 O O . ILE A 1 462 ? -11.362 -30.546 -54.482 1.00 28.36 462 ILE A O 1
ATOM 3607 N N . GLN A 1 463 ? -13.575 -30.471 -54.078 1.00 26.39 463 GLN A N 1
ATOM 3608 C CA . GLN A 1 463 ? -14.029 -30.226 -55.453 1.00 26.39 463 GLN A CA 1
ATOM 3609 C C . GLN A 1 463 ? -14.563 -28.790 -55.548 1.00 26.39 463 GLN A C 1
ATOM 3611 O O . GLN A 1 463 ? -15.464 -28.409 -54.802 1.00 26.39 463 GLN A O 1
ATOM 3616 N N . CYS A 1 464 ? -14.000 -28.004 -56.467 1.00 25.70 464 CYS A N 1
ATOM 3617 C CA . CYS A 1 464 ? -14.555 -26.730 -56.932 1.00 25.70 464 CYS A CA 1
ATOM 3618 C C . CYS A 1 464 ? -15.538 -26.976 -58.093 1.00 25.70 464 CYS A C 1
ATOM 3620 O O . CYS A 1 464 ? -15.372 -27.966 -58.808 1.00 25.70 464 CYS A O 1
ATOM 3622 N N . PRO A 1 465 ? -16.521 -26.087 -58.323 1.00 39.94 465 PRO A N 1
ATOM 3623 C CA . PRO A 1 465 ? -17.476 -26.245 -59.408 1.00 39.94 465 PRO A CA 1
ATOM 3624 C C . PRO A 1 465 ? -16.878 -25.874 -60.771 1.00 39.94 465 PRO A C 1
ATOM 3626 O O . PRO A 1 465 ? -16.255 -24.822 -60.936 1.00 39.94 465 PRO A O 1
ATOM 3629 N N . GLY A 1 466 ? -17.166 -26.752 -61.727 1.00 28.09 466 GLY A N 1
ATOM 3630 C CA . GLY A 1 466 ? -17.302 -26.550 -63.162 1.00 28.09 466 GLY A CA 1
ATOM 3631 C C . GLY A 1 466 ? -18.345 -27.549 -63.637 1.00 28.09 466 GLY A C 1
ATOM 3632 O O . GLY A 1 466 ? -18.158 -28.743 -63.305 1.00 28.09 466 GLY A O 1
#

InterPro domains:
  IPR027417 P-loop containing nucleoside triphosphate hydrolase [G3DSA:3.40.50.300] (110-290)
  IPR027417 P-loop containing nucleoside triphosphate hydrolase [SSF52540] (121-365)
  IPR056884 Nephrocystin 3-like, N-terminal [PF24883] (114-280)

Nearest PDB structures (foldseek):
  5vqa-assembly1_A  TM=4.610E-01  e=2.009E-04  Homo sapiens
  5vq9-assembly1_D  TM=4.819E-01  e=5.453E-04  Homo sapiens
  3whk-assembly4_D  TM=4.138E-01  e=7.821E-03  Pyrococcus furiosus DSM 3638
  6f0x-assembly1_F  TM=4.469E-01  e=3.416E-02  Homo sapiens

Sequence (466 aa):
MVTGIVTTKRSASEPALDNTNSGDSRNSISPIIEYEGRGNGAVCFTPSMHPDARESRFNPADIPTTFNSVGGNMTQLSITACGESGIDILYRSVVMEALHDSGERFPEPACHPGTRTMVLEELKIWSVDTNPESAIMWLYGAAGMGKSAIAQMFAGDCQAEGRLGASFFFRRGHPNRGTWKRLFTTLAYQLATSVSELLLPVQRAVEDDKLVVGRTMVVQFQKLFLSPFQNTPNLQSMPIIVLDGLDECKDHHVQQQILLLFITGIRNHYFPIRLLITSRPEPHIRETLQSEDSLAICRHFELSADDSAYADIRMYLWDEFSRIYREFLARGIDLGPNWPAPQAVTHLVKKSSGIFIYAVTVIRFIGDEYTHPAERLAAVLSLDPRSTAPLDDLYTEILSVVPPEATRLRILHAIWQGTQDNFLAMRPEHVRDSAPTFSGSLPSCIACPPFVGLCPTATHSIQCPG

Solvent-accessible surface area (backbone atoms only — not comparable to full-atom values): 28807 Å² total; per-residue (Å²): 138,86,87,85,89,83,89,88,86,89,77,89,80,87,82,91,79,90,80,86,89,87,81,92,77,80,92,74,86,73,85,84,80,86,82,91,80,93,74,98,68,92,80,86,84,77,89,80,81,66,99,79,74,75,92,70,89,82,57,88,83,73,62,84,91,74,82,85,87,76,90,73,87,87,76,87,78,80,82,72,83,76,69,88,49,27,55,59,61,29,54,78,42,43,53,66,75,20,36,79,85,18,79,72,41,43,57,64,56,59,64,57,91,92,34,68,51,70,62,54,49,51,50,53,56,59,71,71,54,84,62,70,62,46,28,28,39,40,43,28,32,65,86,47,58,48,65,63,16,50,51,38,47,53,48,51,54,29,48,78,70,70,40,42,21,28,48,38,42,38,31,61,86,39,88,69,32,17,40,67,82,34,45,61,38,29,35,38,44,35,28,26,73,58,34,74,77,35,30,64,43,35,24,47,46,27,61,79,36,72,63,46,73,76,49,56,71,69,56,32,45,44,47,48,41,43,51,24,39,61,74,36,86,79,65,93,66,60,37,28,34,41,37,31,34,50,73,28,34,79,43,72,68,57,47,41,52,54,50,50,51,53,52,53,40,42,74,68,68,36,42,77,44,33,36,42,37,26,29,54,75,46,66,66,54,43,56,57,54,67,26,84,88,26,52,59,27,39,42,80,4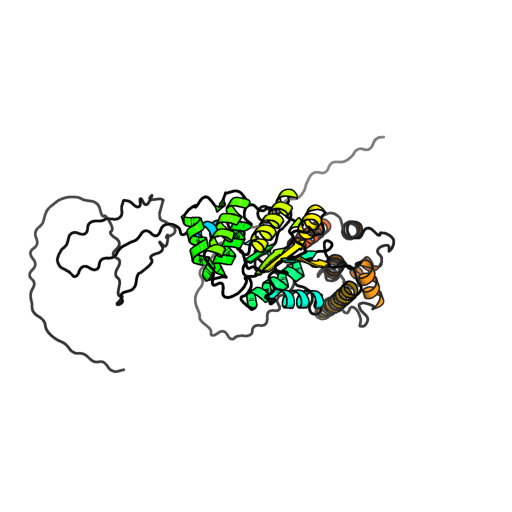5,77,58,60,67,44,73,66,35,39,50,34,48,44,51,50,49,53,54,50,49,54,50,44,51,53,58,37,41,76,72,72,45,81,81,56,98,62,60,74,46,72,66,57,54,52,50,51,40,61,70,28,68,35,28,46,48,51,54,55,52,51,50,57,63,27,58,34,90,90,55,60,42,69,60,42,46,52,53,65,68,66,53,68,90,79,68,77,50,93,50,65,51,55,54,52,47,63,48,62,80,36,65,96,55,73,55,34,49,49,46,54,47,48,50,53,21,63,76,56,46,49,75,88,84,84,82,83,92,78,81,88,76,88,80,82,90,79,91,79,86,84,85,83,88,86,82,85,86,81,91,82,90,87,86,87,88,87,91,84,84,88,83,80,96,130

Organism: NCBI:txid2733690